Protein AF-A0A7X2TLR5-F1 (afdb_monomer_lite)

Organism: NCBI:txid2606633

Foldseek 3Di:
DDDDDDDDDDDDDDDDDDDDDDDDDDDDDDDDDDDDDDDDDDDDDDDDDDDDDDDDDDDDDDDDDDDDDDDDDDDDDDDDDDDDDDDDDDDDDDDDDDDDDDDDDDDDDDDDDDDDDDDDDDDDDDDDDDDDDDDDDDDDPDPVVQQADKDKDWDDDDQKIKIKIDTVQQDDPQKHKDKDWPDDPVVVVLLVVQVLVVCLVVQFFFDDKTKMQIFIDDVRDTDWTPAWIKMKMGHPVFAQVFWKWKWFQDPVSHTDTQVWTADNGRITMGIGNTGGMIMITTTDDQWAKEKEWEWAVVDVVTHTQDIEIDIGGQQDADAPSQDDDQKAWDWKWKADPPVDTDTDDPVCNRRDGHRHHMYIYTYIHGHQDQPFWWDKDKDAALWLAAAPVGDTDALLQPVLWPDDDQAAEDPDQLVPRPDPVRNSNHQHQAPVRHGLSHDCDDVNPDHGDQQFDDADPVRHTHGPHIYSDDVPQDWDKDWHWGFDWDWDQDPNDIDTDGDPHTDTDITTSMDMDHTDTDRDRPDDPRPDDDYD

Secondary structure (DSSP, 8-state):
----------------------------------------------------------------------------------------------------------------------------------------------STTTTT-EEEEEEEETTEEEEEEEETTSS-TT-EEEEEE---HHHHHHHHHHHHHHHHHTT--EEEEEEEEEEEEETTEEE--SS-EEEEEE-TT--TTS-EEEEEE-TTS-EEE---EE-TTS-EEEEESS-EEEEEEEE--SEEEEEEEEEETTSSSPEEEEEEEEEEETTB---STT--TTEEEEEEEEEETTTEEEEE-HHHHTT--BSS-EEEEEEEEE------S-EEEEEE-S--EEBTTS-EE-TT-GGG-SS--SSB--SS-GGGSS-TTTT-----B-TTSSBTTS---SS-SS-----EEEE-TTSPEEESSB-S-TT-SS-EEEEEEEEEEEEEEETTEEEEEEEEEEEEEEEEEEEEEEEE----------------

Sequence (532 aa):
MKSRNKKRLLALVLCMVVAISNSSFIFASETGQTEYPQEAEVQTQDEAVADDMDVAAYAADEGQAVADEQPAAVEQVAAEPETTAETQEAQPVAEAPAAEQPTTEAPAAQASAVQAPATAPTEETAPASENATAETPEEDATQAEAENQQLTWSQVVGNTTVNVTAEAGALPADAKLSVTEITSEDEVKEIEKAVEEKAIEEQFSIKNIFSYDIKFLVNGSEVQPTTPVQVSVDTPEITSSEDAAVLHVNDNNVAEDMKGAVDGEGKVVFDAPHFSKYVIVQKGTATVTVTVEHYDNSKNPAEKIYSSKYTLSVGGSVKDFVKTQNWELEKIEVGDETDGYKEISEEAASNIEAVKDITIRVYCKPETSQKKDGVTFYDYTVKAGTMKNGTVHSINDISNYSQNTNGKLTVGENKRNYDYDTVYHAECSASDGRNANGYIGKDMTNPITGLISSLDSNDQPVFNYADPGFFNDTDIAITGNWKKINKTWNNNKYEYSEGNTYSSETRYTRKVYKNYKLEFENHKIMSDYCSP

Radius of gyration: 41.65 Å; chains: 1; bounding box: 128×81×107 Å

Structure (mmCIF, N/CA/C/O backbone):
data_AF-A0A7X2TLR5-F1
#
_entry.id   AF-A0A7X2TLR5-F1
#
loop_
_atom_site.group_PDB
_atom_site.id
_atom_site.type_symbol
_atom_site.label_atom_id
_atom_site.label_alt_id
_atom_site.label_comp_id
_atom_site.label_asym_id
_atom_site.label_entity_id
_atom_site.label_seq_id
_atom_site.pdbx_PDB_ins_code
_atom_site.Cartn_x
_atom_site.Cartn_y
_atom_site.Cartn_z
_atom_site.occupancy
_atom_site.B_iso_or_equiv
_atom_site.auth_seq_id
_atom_site.auth_comp_id
_atom_site.auth_asym_id
_atom_site.auth_atom_id
_atom_site.pdbx_PDB_model_num
ATOM 1 N N . MET A 1 1 ? 11.950 20.431 27.321 1.00 41.03 1 MET A N 1
ATOM 2 C CA . MET A 1 1 ? 10.659 19.861 27.769 1.00 41.03 1 MET A CA 1
ATOM 3 C C . MET A 1 1 ? 9.688 20.981 28.133 1.00 41.03 1 MET A C 1
ATOM 5 O O . MET A 1 1 ? 10.008 21.791 28.994 1.00 41.03 1 MET A O 1
ATOM 9 N N . LYS A 1 2 ? 8.541 21.060 27.448 1.00 30.55 2 LYS A N 1
ATOM 10 C CA . LYS A 1 2 ? 7.365 21.890 27.781 1.00 30.55 2 LYS A CA 1
ATOM 11 C C . LYS A 1 2 ? 6.183 21.325 26.988 1.00 30.55 2 LYS A C 1
ATOM 13 O O . LYS A 1 2 ? 6.331 21.128 25.786 1.00 30.55 2 LYS A O 1
ATOM 18 N N . SER A 1 3 ? 5.058 21.035 27.636 1.00 38.25 3 SER A N 1
ATOM 19 C CA . SER A 1 3 ? 3.900 20.408 26.985 1.00 38.25 3 SER A CA 1
ATOM 20 C C . SER A 1 3 ? 3.129 21.382 26.087 1.00 38.25 3 SER A C 1
ATOM 22 O O . SER A 1 3 ? 3.070 22.587 26.349 1.00 38.25 3 SER A O 1
ATOM 24 N N . ARG A 1 4 ? 2.508 20.849 25.027 1.00 35.03 4 ARG A N 1
ATOM 25 C CA . ARG A 1 4 ? 1.550 21.556 24.161 1.00 35.03 4 ARG A CA 1
ATOM 26 C C . ARG A 1 4 ? 0.402 20.634 23.728 1.00 35.03 4 ARG A C 1
ATOM 28 O O . ARG A 1 4 ? 0.237 20.351 22.549 1.00 35.03 4 ARG A O 1
ATOM 35 N N . ASN A 1 5 ? -0.420 20.212 24.687 1.00 37.25 5 ASN A N 1
ATOM 36 C CA . ASN A 1 5 ? -1.713 19.572 24.419 1.00 37.25 5 ASN A CA 1
ATOM 37 C C . ASN A 1 5 ? -2.596 20.480 23.530 1.00 37.25 5 ASN A C 1
ATOM 39 O O . ASN A 1 5 ? -2.464 21.707 23.631 1.00 37.25 5 ASN A O 1
ATOM 43 N N . LYS A 1 6 ? -3.549 19.861 22.799 1.00 32.97 6 LYS A N 1
ATOM 44 C CA . LYS A 1 6 ? -4.682 20.383 21.973 1.00 32.97 6 LYS A CA 1
ATOM 45 C C . LYS A 1 6 ? -4.563 19.857 20.528 1.00 32.97 6 LYS A C 1
ATOM 47 O O . LYS A 1 6 ? -3.513 20.051 19.936 1.00 32.97 6 LYS A O 1
ATOM 52 N N . LYS A 1 7 ? -5.595 19.272 19.900 1.00 31.78 7 LYS A N 1
ATOM 53 C CA . LYS A 1 7 ? -7.021 19.079 20.277 1.00 31.78 7 LYS A CA 1
ATOM 54 C C . LYS A 1 7 ? -7.647 17.978 19.390 1.00 31.78 7 LYS A C 1
ATOM 56 O O . LYS A 1 7 ? -7.343 17.971 18.204 1.00 31.78 7 LYS A O 1
ATOM 61 N N . ARG A 1 8 ? -8.606 17.186 19.903 1.00 41.41 8 ARG A N 1
ATOM 62 C CA . ARG A 1 8 ? -9.632 16.534 19.052 1.00 41.41 8 ARG A CA 1
ATOM 63 C C . ARG A 1 8 ? -10.424 17.635 18.319 1.00 41.41 8 ARG A C 1
ATOM 65 O O . ARG A 1 8 ? -10.832 18.601 18.971 1.00 41.41 8 ARG A O 1
ATOM 72 N N . LEU A 1 9 ? -10.633 17.510 17.004 1.00 30.39 9 LEU A N 1
ATOM 73 C CA . LEU A 1 9 ? -11.558 18.359 16.236 1.00 30.39 9 LEU A CA 1
ATOM 74 C C . LEU A 1 9 ? -12.048 17.652 14.957 1.00 30.39 9 LEU A C 1
ATOM 76 O O . LEU A 1 9 ? -11.561 17.923 13.863 1.00 30.39 9 LEU A O 1
ATOM 80 N N . LEU A 1 10 ? -13.044 16.779 15.103 1.00 34.12 10 LEU A N 1
ATOM 81 C CA . LEU A 1 10 ? -13.853 16.281 13.991 1.00 34.12 10 LEU A CA 1
ATOM 82 C C . LEU A 1 10 ? -15.042 17.236 13.782 1.00 34.12 10 LEU A C 1
ATOM 84 O O . LEU A 1 10 ? -15.783 17.480 14.735 1.00 34.12 10 LEU A O 1
ATOM 88 N N . ALA A 1 11 ? -15.228 17.787 12.576 1.00 31.05 11 ALA A N 1
ATOM 89 C CA . ALA A 1 11 ? -16.443 18.526 12.210 1.00 31.05 11 ALA A CA 1
ATOM 90 C C . ALA A 1 11 ? -16.598 18.727 10.686 1.00 31.05 11 ALA A C 1
ATOM 92 O O . ALA A 1 11 ? -15.838 19.487 10.097 1.00 31.05 11 ALA A O 1
ATOM 93 N N . LEU A 1 12 ? -17.636 18.095 10.117 1.00 30.28 12 LEU A N 1
ATOM 94 C CA . LEU A 1 12 ? -18.692 18.674 9.256 1.00 30.28 12 LEU A CA 1
ATOM 95 C C . LEU A 1 12 ? -18.346 19.633 8.079 1.00 30.28 12 LEU A C 1
ATOM 97 O O . LEU A 1 12 ? -17.568 20.563 8.224 1.00 30.28 12 LEU A O 1
ATOM 101 N N . VAL A 1 13 ? -19.077 19.661 6.954 1.00 29.77 13 VAL A N 1
ATOM 102 C CA . VAL A 1 13 ? -19.903 18.667 6.229 1.00 29.77 13 VAL A CA 1
ATOM 103 C C . VAL A 1 13 ? -20.319 19.290 4.875 1.00 29.77 13 VAL A C 1
ATOM 105 O O . VAL A 1 13 ? -20.511 20.499 4.788 1.00 29.77 13 VAL A O 1
ATOM 108 N N . LEU A 1 14 ? -20.459 18.453 3.843 1.00 26.45 14 LEU A N 1
ATOM 109 C CA . LEU A 1 14 ? -21.343 18.564 2.662 1.00 26.45 14 LEU A CA 1
ATOM 110 C C . LEU A 1 14 ? -21.869 19.952 2.189 1.00 26.45 14 LEU A C 1
ATOM 112 O O . LEU A 1 14 ? -22.752 20.521 2.825 1.00 26.45 14 LEU A O 1
ATOM 116 N N . CYS A 1 15 ? -21.491 20.380 0.969 1.00 27.58 15 CYS A N 1
ATOM 117 C CA . CYS A 1 15 ? -22.351 21.054 -0.042 1.00 27.58 15 CYS A CA 1
ATOM 118 C C . CYS A 1 15 ? -21.544 21.403 -1.324 1.00 27.58 15 CYS A C 1
ATOM 120 O O . CYS A 1 15 ? -20.397 21.811 -1.194 1.00 27.58 15 CYS A O 1
ATOM 122 N N . MET A 1 16 ? -22.052 21.386 -2.570 1.00 25.12 16 MET A N 1
ATOM 123 C CA . MET A 1 16 ? -23.219 20.734 -3.209 1.00 25.12 16 MET A CA 1
ATOM 124 C C . MET A 1 16 ? -23.122 20.934 -4.759 1.00 25.12 16 MET A C 1
ATOM 126 O O . MET A 1 16 ? -22.338 21.761 -5.209 1.00 25.12 16 MET A O 1
ATOM 130 N N . VAL A 1 17 ? -23.983 20.273 -5.556 1.00 28.27 17 VAL A N 1
ATOM 131 C CA . VAL A 1 17 ? -24.333 20.580 -6.979 1.00 28.27 17 VAL A CA 1
ATOM 132 C C . VAL A 1 17 ? -23.395 20.088 -8.116 1.00 28.27 17 VAL A C 1
ATOM 134 O O . VAL A 1 17 ? -22.600 20.830 -8.675 1.00 28.27 17 VAL A O 1
ATOM 137 N N . VAL A 1 18 ? -23.629 18.836 -8.536 1.00 27.44 18 VAL A N 1
ATOM 138 C CA . VAL A 1 18 ? -24.151 18.424 -9.873 1.00 27.44 18 VAL A CA 1
ATOM 139 C C . VAL A 1 18 ? -23.516 18.961 -11.181 1.00 27.44 18 VAL A C 1
ATOM 141 O O . VAL A 1 18 ? -23.790 20.082 -11.601 1.00 27.44 18 VAL A O 1
ATOM 144 N N . ALA A 1 19 ? -22.907 18.034 -11.940 1.00 29.89 19 ALA A N 1
ATOM 145 C CA . ALA A 1 19 ? -23.163 17.729 -13.370 1.00 29.89 19 ALA A CA 1
ATOM 146 C C . ALA A 1 19 ? -22.586 16.312 -13.653 1.00 29.89 19 ALA A C 1
ATOM 148 O O . ALA A 1 19 ? -21.420 16.082 -13.362 1.00 29.89 19 ALA A O 1
ATOM 149 N N . ILE A 1 20 ? -23.335 15.253 -14.003 1.00 27.19 20 ILE A N 1
ATOM 150 C CA . ILE A 1 20 ? -24.097 14.996 -15.250 1.00 27.19 20 ILE A CA 1
ATOM 151 C C . ILE A 1 20 ? -23.158 15.129 -16.472 1.00 27.19 20 ILE A C 1
ATOM 153 O O . ILE A 1 20 ? -22.764 16.232 -16.830 1.00 27.19 20 ILE A O 1
ATOM 157 N N . SER A 1 21 ? -22.751 14.045 -17.149 1.00 27.34 21 SER A N 1
ATOM 158 C CA . SER A 1 21 ? -23.646 13.244 -18.008 1.00 27.34 21 SER A CA 1
ATOM 159 C C . SER A 1 21 ? -23.158 11.808 -18.295 1.00 27.34 21 SER A C 1
ATOM 161 O O . SER A 1 21 ? -21.996 11.607 -18.623 1.00 27.34 21 SER A O 1
ATOM 163 N N . ASN A 1 22 ? -24.097 10.855 -18.269 1.00 27.97 22 ASN A N 1
ATOM 164 C CA . ASN A 1 22 ? -24.388 9.817 -19.283 1.00 27.97 22 ASN A CA 1
ATOM 165 C C . ASN A 1 22 ? -23.202 9.252 -20.119 1.00 27.97 22 ASN A C 1
ATOM 167 O O . ASN A 1 22 ? -22.676 9.954 -20.975 1.00 27.97 22 ASN A O 1
ATOM 171 N N . SER A 1 23 ? -22.711 8.017 -19.924 1.00 26.61 23 SER A N 1
ATOM 172 C CA . SER A 1 23 ? -23.339 6.676 -20.089 1.00 26.61 23 SER A CA 1
ATOM 173 C C . SER A 1 23 ? -23.333 6.097 -21.517 1.00 26.61 23 SER A C 1
ATOM 175 O O . SER A 1 23 ? -23.983 6.659 -22.398 1.00 26.61 23 SER A O 1
ATOM 177 N N . SER A 1 24 ? -22.758 4.896 -21.694 1.00 28.19 24 SER A N 1
ATOM 178 C CA . SER A 1 24 ? -23.418 3.698 -22.281 1.00 28.19 24 SER A CA 1
ATOM 179 C C . SER A 1 24 ? -22.443 2.518 -22.420 1.00 28.19 24 SER A C 1
ATOM 181 O O . SER A 1 24 ? -21.413 2.648 -23.072 1.00 28.19 24 SER A O 1
ATOM 183 N N . PHE A 1 25 ? -22.809 1.348 -21.889 1.00 25.19 25 PHE A N 1
ATOM 184 C CA . PHE A 1 25 ? -22.285 0.059 -22.365 1.00 25.19 25 PHE A CA 1
ATOM 185 C C . PHE A 1 25 ? -23.003 -0.330 -23.667 1.00 25.19 25 PHE A C 1
ATOM 187 O O . PHE A 1 25 ? -24.220 -0.173 -23.749 1.00 25.19 25 PHE A O 1
ATOM 194 N N . ILE A 1 26 ? -22.293 -0.929 -24.629 1.00 26.55 26 ILE A N 1
ATOM 195 C CA . ILE A 1 26 ? -22.885 -1.783 -25.675 1.00 26.55 26 ILE A CA 1
ATOM 196 C C . ILE A 1 26 ? -22.011 -3.034 -25.828 1.00 26.55 26 ILE A C 1
ATOM 198 O O . ILE A 1 26 ? -20.787 -2.937 -25.860 1.00 26.55 26 ILE A O 1
ATOM 202 N N . PHE A 1 27 ? -22.653 -4.200 -25.918 1.00 26.86 27 PHE A N 1
ATOM 203 C CA . PHE A 1 27 ? -22.022 -5.515 -26.051 1.00 26.86 27 PHE A CA 1
ATOM 204 C C . PHE A 1 27 ? -22.720 -6.267 -27.198 1.00 26.86 27 PHE A C 1
ATOM 206 O O . PHE A 1 27 ? -23.879 -6.647 -27.047 1.00 26.86 27 PHE A O 1
ATOM 213 N N . ALA A 1 28 ? -22.057 -6.411 -28.351 1.00 23.78 28 ALA A N 1
ATOM 214 C CA . ALA A 1 28 ? -22.508 -7.157 -29.541 1.00 23.78 28 ALA A CA 1
ATOM 215 C C . ALA A 1 28 ? -21.426 -7.093 -30.649 1.00 23.78 28 ALA A C 1
ATOM 217 O O . ALA A 1 28 ? -20.700 -6.105 -30.697 1.00 23.78 28 ALA A O 1
ATOM 218 N N . SER A 1 29 ? -21.310 -7.992 -31.635 1.00 25.61 29 SER A N 1
ATOM 219 C CA . SER A 1 29 ? -21.515 -9.456 -31.703 1.00 25.61 29 SER A CA 1
ATOM 220 C C . SER A 1 29 ? -21.182 -9.936 -33.133 1.00 25.61 29 SER A C 1
ATOM 222 O O . SER A 1 29 ? -21.868 -9.523 -34.060 1.00 25.61 29 SER A O 1
ATOM 224 N N . GLU A 1 30 ? -20.214 -10.848 -33.271 1.00 24.56 30 GLU A N 1
ATOM 225 C CA . GLU A 1 30 ? -20.143 -11.932 -34.281 1.00 24.56 30 GLU A CA 1
ATOM 226 C C . GLU A 1 30 ? -20.119 -11.667 -35.821 1.00 24.56 30 GLU A C 1
ATOM 228 O O . GLU A 1 30 ? -20.767 -10.782 -36.369 1.00 24.56 30 GLU A O 1
ATOM 233 N N . THR A 1 31 ? -19.465 -12.602 -36.534 1.00 26.42 31 THR A N 1
ATOM 234 C CA . THR A 1 31 ? -19.476 -12.873 -37.998 1.00 26.42 31 THR A CA 1
ATOM 235 C C . THR A 1 31 ? -18.750 -11.902 -38.953 1.00 26.42 31 THR A C 1
ATOM 237 O O . THR A 1 31 ? -18.783 -10.687 -38.794 1.00 26.42 31 THR A O 1
ATOM 240 N N . GLY A 1 32 ? -18.085 -12.457 -39.986 1.00 26.03 32 GLY A N 1
ATOM 241 C CA . GLY A 1 32 ? -17.349 -11.673 -41.000 1.00 26.03 32 GLY A CA 1
ATOM 242 C C . GLY A 1 32 ? -16.327 -12.444 -41.861 1.00 26.03 32 GLY A C 1
ATOM 243 O O . GLY A 1 32 ? -15.227 -11.950 -42.079 1.00 26.03 32 GLY A O 1
ATOM 244 N N . GLN A 1 33 ? -16.642 -13.662 -42.317 1.00 22.67 33 GLN A N 1
ATOM 245 C CA . GLN A 1 33 ? -15.732 -14.514 -43.107 1.00 22.67 33 GLN A CA 1
ATOM 246 C C . GLN A 1 33 ? -15.792 -14.207 -44.618 1.00 22.67 33 GLN A C 1
ATOM 248 O O . GLN A 1 33 ? -16.872 -14.265 -45.199 1.00 22.67 33 GLN A O 1
ATOM 253 N N . THR A 1 34 ? -14.636 -14.018 -45.270 1.00 26.12 34 THR A N 1
ATOM 254 C CA . THR A 1 34 ? -14.455 -14.143 -46.737 1.00 26.12 34 THR A CA 1
ATOM 255 C C . THR A 1 34 ? -13.049 -14.644 -47.089 1.00 26.12 34 THR A C 1
ATOM 257 O O . THR A 1 34 ? -12.104 -14.432 -46.334 1.00 26.12 34 THR A O 1
ATOM 260 N N . GLU A 1 35 ? -12.921 -15.315 -48.234 1.00 22.02 35 GLU A N 1
ATOM 261 C CA . GLU A 1 35 ? -11.773 -16.142 -48.640 1.00 22.02 35 GLU A CA 1
ATOM 262 C C . GLU A 1 35 ? -10.968 -15.544 -49.815 1.00 22.02 35 GLU A C 1
ATOM 264 O O . GLU A 1 35 ? -11.596 -15.033 -50.734 1.00 22.02 35 GLU A O 1
ATOM 269 N N . TYR A 1 36 ? -9.628 -15.724 -49.799 1.00 22.80 36 TYR A N 1
ATOM 270 C CA . TYR A 1 36 ? -8.710 -16.098 -50.917 1.00 22.80 36 TYR A CA 1
ATOM 271 C C . TYR A 1 36 ? -8.784 -15.357 -52.300 1.00 22.80 36 TYR A C 1
ATOM 273 O O . TYR A 1 36 ? -9.634 -14.493 -52.487 1.00 22.80 36 TYR A O 1
ATOM 281 N N . PRO A 1 37 ? -7.900 -15.616 -53.308 1.00 36.03 37 PRO A N 1
ATOM 282 C CA . PRO A 1 37 ? -6.775 -16.573 -53.398 1.00 36.03 37 PRO A CA 1
ATOM 283 C C . PRO A 1 37 ? -5.417 -16.005 -53.923 1.00 36.03 37 PRO A C 1
ATOM 285 O O . PRO A 1 37 ? -5.355 -14.846 -54.305 1.00 36.03 37 PRO A O 1
ATOM 288 N N . GLN A 1 38 ? -4.378 -16.873 -53.951 1.00 24.89 38 GLN A N 1
ATOM 289 C CA . GLN A 1 38 ? -3.344 -17.127 -55.009 1.00 24.89 38 GLN A CA 1
ATOM 290 C C . GLN A 1 38 ? -2.651 -15.943 -55.761 1.00 24.89 38 GLN A C 1
ATOM 292 O O . GLN A 1 38 ? -3.234 -14.896 -55.986 1.00 24.89 38 GLN A O 1
ATOM 297 N N . GLU A 1 39 ? -1.416 -16.020 -56.286 1.00 25.17 39 GLU A N 1
ATOM 298 C CA . GLU A 1 39 ? -0.356 -17.054 -56.370 1.00 25.17 39 GLU A CA 1
ATOM 299 C C . GLU A 1 39 ? 0.980 -16.389 -56.790 1.00 25.17 39 GLU A C 1
ATOM 301 O O . GLU A 1 39 ? 0.928 -15.338 -57.427 1.00 25.17 39 GLU A O 1
ATOM 306 N N . ALA A 1 40 ? 2.138 -17.022 -56.520 1.00 25.08 40 ALA A N 1
ATOM 307 C CA . ALA A 1 40 ? 3.313 -17.097 -57.423 1.00 25.08 40 ALA A CA 1
ATOM 308 C C . ALA A 1 40 ? 4.551 -17.712 -56.724 1.00 25.08 40 ALA A C 1
ATOM 310 O O . ALA A 1 40 ? 5.152 -17.088 -55.851 1.00 25.08 40 ALA A O 1
ATOM 311 N N . GLU A 1 41 ? 4.993 -18.893 -57.166 1.00 23.56 41 GLU A N 1
ATOM 312 C CA . GLU A 1 41 ? 6.324 -19.443 -56.859 1.00 23.56 41 GLU A CA 1
ATOM 313 C C . GLU A 1 41 ? 7.329 -19.072 -57.963 1.00 23.56 41 GLU A C 1
ATOM 315 O O . GLU A 1 41 ? 6.987 -19.189 -59.139 1.00 23.56 41 GLU A O 1
ATOM 320 N N . VAL A 1 42 ? 8.585 -18.752 -57.617 1.00 25.11 42 VAL A N 1
ATOM 321 C CA . VAL A 1 42 ? 9.757 -18.914 -58.509 1.00 25.11 42 VAL A CA 1
ATOM 322 C C . VAL A 1 42 ? 11.003 -19.253 -57.669 1.00 25.11 42 VAL A C 1
ATOM 324 O O . VAL A 1 42 ? 11.389 -18.493 -56.785 1.00 25.11 42 VAL A O 1
ATOM 327 N N . GLN A 1 43 ? 11.644 -20.390 -57.963 1.00 22.23 43 GLN A N 1
ATOM 328 C CA . GLN A 1 43 ? 13.006 -20.761 -57.522 1.00 22.23 43 GLN A CA 1
ATOM 329 C C . GLN A 1 43 ? 14.042 -20.087 -58.469 1.00 22.23 43 GLN A C 1
ATOM 331 O O . GLN A 1 43 ? 13.667 -19.682 -59.563 1.00 22.23 43 GLN A O 1
ATOM 336 N N . THR A 1 44 ? 15.335 -19.897 -58.181 1.00 24.23 44 THR A N 1
ATOM 337 C CA . THR A 1 44 ? 16.372 -20.895 -57.832 1.00 24.23 44 THR A CA 1
ATOM 338 C C . THR A 1 44 ? 17.706 -20.215 -57.430 1.00 24.23 44 THR A C 1
ATOM 340 O O . THR A 1 44 ? 17.901 -19.041 -57.723 1.00 24.23 44 THR A O 1
ATOM 343 N N . GLN A 1 45 ? 18.618 -20.995 -56.825 1.00 22.45 45 GLN A N 1
ATOM 344 C CA . GLN A 1 45 ? 20.081 -21.150 -57.077 1.00 22.45 45 GLN A CA 1
ATOM 345 C C . GLN A 1 45 ? 20.830 -20.192 -58.061 1.00 22.45 45 GLN A C 1
ATOM 347 O O . GLN A 1 45 ? 20.246 -19.728 -59.037 1.00 22.45 45 GLN A O 1
ATOM 352 N N . ASP A 1 46 ? 22.152 -19.947 -57.947 1.00 23.95 46 ASP A N 1
ATOM 353 C CA . ASP A 1 46 ? 23.192 -20.634 -57.139 1.00 23.95 46 ASP A CA 1
ATOM 354 C C . ASP A 1 46 ? 24.470 -19.789 -56.855 1.00 23.95 46 ASP A C 1
ATOM 356 O O . ASP A 1 46 ? 24.525 -18.612 -57.201 1.00 23.95 46 ASP A O 1
ATOM 360 N N . GLU A 1 47 ? 25.465 -20.433 -56.214 1.00 25.30 47 GLU A N 1
ATOM 361 C CA . GLU A 1 47 ? 26.950 -20.312 -56.316 1.00 25.30 47 GLU A CA 1
ATOM 362 C C . GLU A 1 47 ? 27.632 -19.142 -57.091 1.00 25.30 47 GLU A C 1
ATOM 364 O O . GLU A 1 47 ? 27.175 -18.707 -58.142 1.00 25.30 47 GLU A O 1
ATOM 369 N N . ALA A 1 48 ? 28.860 -18.684 -56.770 1.00 24.11 48 ALA A N 1
ATOM 370 C CA . ALA A 1 48 ? 29.786 -18.864 -55.629 1.00 24.11 48 ALA A CA 1
ATOM 371 C C . ALA A 1 48 ? 31.060 -17.988 -55.864 1.00 24.11 48 ALA A C 1
ATOM 373 O O . ALA A 1 48 ? 31.071 -17.119 -56.735 1.00 24.11 48 ALA A O 1
ATOM 374 N N . VAL A 1 49 ? 32.160 -18.324 -55.165 1.00 25.64 49 VAL A N 1
ATOM 375 C CA . VAL A 1 49 ?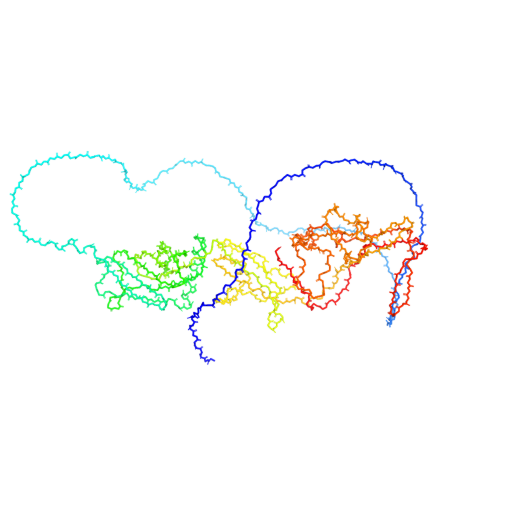 33.567 -17.898 -55.363 1.00 25.64 49 VAL A CA 1
ATOM 376 C C . VAL A 1 49 ? 33.953 -16.549 -54.734 1.00 25.64 49 VAL A C 1
ATOM 378 O O . VAL A 1 49 ? 33.275 -15.537 -54.875 1.00 25.64 49 VAL A O 1
ATOM 381 N N . ALA A 1 50 ? 35.080 -16.571 -54.018 1.00 25.09 50 ALA A N 1
ATOM 382 C CA . ALA A 1 50 ? 35.703 -15.438 -53.339 1.00 25.09 50 ALA A CA 1
ATOM 383 C C . ALA A 1 50 ? 36.947 -14.945 -54.096 1.00 25.09 50 ALA A C 1
ATOM 385 O O . ALA A 1 50 ? 37.487 -15.678 -54.922 1.00 25.09 50 ALA A O 1
ATOM 386 N N . ASP A 1 51 ? 37.450 -13.767 -53.724 1.00 25.80 51 ASP A N 1
ATOM 387 C CA . ASP A 1 51 ? 38.896 -13.579 -53.556 1.00 25.80 51 ASP A CA 1
ATOM 388 C C . ASP A 1 51 ? 39.190 -12.466 -52.526 1.00 25.80 51 ASP A C 1
ATOM 390 O O . ASP A 1 51 ? 38.279 -11.736 -52.119 1.00 25.80 51 ASP A O 1
ATOM 394 N N . ASP A 1 52 ? 40.442 -12.380 -52.079 1.00 25.80 52 ASP A N 1
ATOM 395 C CA . ASP A 1 52 ? 40.942 -11.428 -51.072 1.00 25.80 52 ASP A CA 1
ATOM 396 C C . ASP A 1 52 ? 40.902 -9.948 -51.519 1.00 25.80 52 ASP A C 1
ATOM 398 O O . ASP A 1 52 ? 40.974 -9.658 -52.713 1.00 25.80 52 ASP A O 1
ATOM 402 N N . MET A 1 53 ? 40.882 -9.011 -50.548 1.00 24.78 53 MET A N 1
ATOM 403 C CA . MET A 1 53 ? 41.811 -7.852 -50.480 1.00 24.78 53 MET A CA 1
ATOM 404 C C . MET A 1 53 ? 41.515 -6.850 -49.334 1.00 24.78 53 MET A C 1
ATOM 406 O O . MET A 1 53 ? 40.449 -6.244 -49.267 1.00 24.78 53 MET A O 1
ATOM 410 N N . ASP A 1 54 ? 42.547 -6.621 -48.512 1.00 25.45 54 ASP A N 1
ATOM 411 C CA . ASP A 1 54 ? 42.907 -5.421 -47.729 1.00 25.45 54 ASP A CA 1
ATOM 412 C C . ASP A 1 54 ? 41.840 -4.614 -46.949 1.00 25.45 54 ASP A C 1
ATOM 414 O O . ASP A 1 54 ? 41.127 -3.751 -47.466 1.00 25.45 54 ASP A O 1
ATOM 418 N N . VAL A 1 55 ? 41.893 -4.748 -45.616 1.00 25.69 55 VAL A N 1
ATOM 419 C CA . VAL A 1 55 ? 41.211 -3.862 -44.655 1.00 25.69 55 VAL A CA 1
ATOM 420 C C . VAL A 1 55 ? 42.003 -2.563 -44.449 1.00 25.69 55 VAL A C 1
ATOM 422 O O . VAL A 1 55 ? 42.950 -2.510 -43.665 1.00 25.69 55 VAL A O 1
ATOM 425 N N . ALA A 1 56 ? 41.569 -1.477 -45.089 1.00 25.02 56 ALA A N 1
ATOM 426 C CA . ALA A 1 56 ? 42.062 -0.124 -44.819 1.00 25.02 56 ALA A CA 1
ATOM 427 C C . ALA A 1 56 ? 41.194 0.585 -43.758 1.00 25.02 56 ALA A C 1
ATOM 429 O O . ALA A 1 56 ? 40.227 1.276 -44.082 1.00 25.02 56 ALA A O 1
ATOM 430 N N . ALA A 1 57 ? 41.533 0.419 -42.476 1.00 26.69 57 ALA A N 1
ATOM 431 C CA . ALA A 1 57 ? 40.859 1.122 -41.384 1.00 26.69 57 ALA A CA 1
ATOM 432 C C . ALA A 1 57 ? 41.231 2.618 -41.363 1.00 26.69 57 ALA A C 1
ATOM 434 O O . ALA A 1 57 ? 42.412 2.965 -41.337 1.00 26.69 57 ALA A O 1
ATOM 435 N N . TYR A 1 58 ? 40.231 3.504 -41.319 1.00 28.72 58 TYR A N 1
ATOM 436 C CA . TYR A 1 58 ? 40.442 4.943 -41.138 1.00 28.72 58 TYR A CA 1
ATOM 437 C C . TYR A 1 58 ? 40.116 5.341 -39.695 1.00 28.72 58 TYR A C 1
ATOM 439 O O . TYR A 1 58 ? 38.955 5.329 -39.288 1.00 28.72 58 TYR A O 1
ATOM 447 N N . ALA A 1 59 ? 41.145 5.677 -38.918 1.00 27.77 59 ALA A N 1
ATOM 448 C CA . ALA A 1 59 ? 40.978 6.210 -37.570 1.00 27.77 59 ALA A CA 1
ATOM 449 C C . ALA A 1 59 ? 40.456 7.657 -37.608 1.00 27.77 59 ALA A C 1
ATOM 451 O O . ALA A 1 59 ? 40.760 8.413 -38.535 1.00 27.77 59 ALA A O 1
ATOM 452 N N . ALA A 1 60 ? 39.697 8.048 -36.584 1.00 29.08 60 ALA A N 1
ATOM 453 C CA . ALA A 1 60 ? 39.388 9.449 -36.325 1.00 29.08 60 ALA A CA 1
ATOM 454 C C . ALA A 1 60 ? 40.553 10.097 -35.559 1.00 29.08 60 ALA A C 1
ATOM 456 O O . ALA A 1 60 ? 41.033 9.543 -34.572 1.00 29.08 60 ALA A O 1
ATOM 457 N N . ASP A 1 61 ? 40.999 11.255 -36.036 1.00 25.69 61 ASP A N 1
ATOM 458 C CA . ASP A 1 61 ? 42.062 12.063 -35.437 1.00 25.69 61 ASP A CA 1
ATOM 459 C C . ASP A 1 61 ? 41.469 13.086 -34.459 1.00 25.69 61 ASP A C 1
ATOM 461 O O . ASP A 1 61 ? 40.794 14.016 -34.893 1.00 25.69 61 ASP A O 1
ATOM 465 N N . GLU A 1 62 ? 41.755 12.923 -33.165 1.00 30.52 62 GLU A N 1
ATOM 466 C CA . GLU A 1 62 ? 41.897 14.041 -32.225 1.00 30.52 62 GLU A CA 1
ATOM 467 C C . GLU A 1 62 ? 43.083 13.764 -31.288 1.00 30.52 62 GLU A C 1
ATOM 469 O O . GLU A 1 62 ? 42.999 12.969 -30.351 1.00 30.52 62 GLU A O 1
ATOM 474 N N . GLY A 1 63 ? 44.221 14.406 -31.558 1.00 26.69 63 GLY A N 1
ATOM 475 C CA . GLY A 1 63 ? 45.417 14.314 -30.722 1.00 26.69 63 GLY A CA 1
ATOM 476 C C . GLY A 1 63 ? 45.580 15.490 -29.755 1.00 26.69 63 GLY A C 1
ATOM 477 O O . GLY A 1 63 ? 45.651 16.643 -30.177 1.00 26.69 63 GLY A O 1
ATOM 478 N N . GLN A 1 64 ? 45.790 15.201 -28.466 1.00 26.58 64 GLN A N 1
ATOM 479 C CA . GLN A 1 64 ? 46.456 16.131 -27.550 1.00 26.58 64 GLN A CA 1
ATOM 480 C C . GLN A 1 64 ? 47.390 15.358 -26.605 1.00 26.58 64 GLN A C 1
ATOM 482 O O . GLN A 1 64 ? 46.984 14.390 -25.969 1.00 26.58 64 GLN A O 1
ATOM 487 N N . ALA A 1 65 ? 48.670 15.743 -26.568 1.00 28.27 65 ALA A N 1
ATOM 488 C CA . ALA A 1 65 ? 49.757 14.889 -26.080 1.00 28.27 65 ALA A CA 1
ATOM 489 C C . ALA A 1 65 ? 50.372 15.350 -24.749 1.00 28.27 65 ALA A C 1
ATOM 491 O O . ALA A 1 65 ? 50.550 16.551 -24.535 1.00 28.27 65 ALA A O 1
ATOM 492 N N . VAL A 1 66 ? 50.817 14.390 -23.925 1.00 28.88 66 VAL A N 1
ATOM 493 C CA . VAL A 1 66 ? 51.834 14.593 -22.876 1.00 28.88 66 VAL A CA 1
ATOM 494 C C . VAL A 1 66 ? 52.745 13.358 -22.764 1.00 28.88 66 VAL A C 1
ATOM 496 O O . VAL A 1 66 ? 52.261 12.284 -22.438 1.00 28.88 66 VAL A O 1
ATOM 499 N N . ALA A 1 67 ? 54.046 13.586 -22.986 1.00 26.67 67 ALA A N 1
ATOM 500 C CA . ALA A 1 67 ? 55.242 12.843 -22.543 1.00 26.67 67 ALA A CA 1
ATOM 501 C C . ALA A 1 67 ? 55.360 11.307 -22.719 1.00 26.67 67 ALA A C 1
ATOM 503 O O . ALA A 1 67 ? 54.580 10.511 -22.207 1.00 26.67 67 ALA A O 1
ATOM 504 N N . ASP A 1 68 ? 56.471 10.920 -23.346 1.00 24.98 68 ASP A N 1
ATOM 505 C CA . ASP A 1 68 ? 56.989 9.561 -23.508 1.00 24.98 68 ASP A CA 1
ATOM 506 C C . ASP A 1 68 ? 57.505 8.921 -22.200 1.00 24.98 68 ASP A C 1
ATOM 508 O O . ASP A 1 68 ? 58.143 9.593 -21.393 1.00 24.98 68 ASP A O 1
ATOM 512 N N . GLU A 1 69 ? 57.416 7.589 -22.101 1.00 26.59 69 GLU A N 1
ATOM 513 C CA . GLU A 1 69 ? 58.579 6.748 -21.759 1.00 26.59 69 GLU A CA 1
ATOM 514 C C . GLU A 1 69 ? 58.599 5.488 -22.651 1.00 26.59 69 GLU A C 1
ATOM 516 O O . GLU A 1 69 ? 57.567 5.025 -23.139 1.00 26.59 69 GLU A O 1
ATOM 521 N N . GLN A 1 70 ? 59.797 4.962 -22.922 1.00 27.08 70 GLN A N 1
ATOM 522 C CA . GLN A 1 70 ? 60.056 3.937 -23.943 1.00 27.08 70 GLN A CA 1
ATOM 523 C C . GLN A 1 70 ? 60.172 2.526 -23.323 1.00 27.08 70 GLN A C 1
ATOM 525 O O . GLN A 1 70 ? 60.853 2.374 -22.308 1.00 27.08 70 GLN A O 1
ATOM 530 N N . PRO A 1 71 ? 59.597 1.469 -23.931 1.00 29.84 71 PRO A N 1
ATOM 531 C CA . PRO A 1 71 ? 59.627 0.121 -23.362 1.00 29.84 71 PRO A CA 1
ATOM 532 C C . PRO A 1 71 ? 60.990 -0.582 -23.489 1.00 29.84 71 PRO A C 1
ATOM 534 O O . PRO A 1 71 ? 61.730 -0.391 -24.456 1.00 29.84 71 PRO A O 1
ATOM 537 N N . ALA A 1 72 ? 61.258 -1.491 -22.548 1.00 25.28 72 ALA A N 1
ATOM 538 C CA . ALA A 1 72 ? 62.216 -2.591 -22.683 1.00 25.28 72 ALA A CA 1
ATOM 539 C C . ALA A 1 72 ? 61.446 -3.918 -22.837 1.00 25.28 72 ALA A C 1
ATOM 541 O O . ALA A 1 72 ? 60.306 -4.024 -22.385 1.00 25.28 72 ALA A O 1
ATOM 542 N N . ALA A 1 73 ? 62.030 -4.911 -23.513 1.00 24.38 73 ALA A N 1
ATOM 543 C CA . ALA A 1 73 ? 61.268 -6.009 -24.112 1.00 24.38 73 ALA A CA 1
ATOM 544 C C . ALA A 1 73 ? 61.669 -7.417 -23.636 1.00 24.38 73 ALA A C 1
ATOM 546 O O . ALA A 1 73 ? 62.835 -7.664 -23.355 1.00 24.38 73 ALA A O 1
ATOM 547 N N . VAL A 1 74 ? 60.668 -8.309 -23.677 1.00 28.91 74 VAL A N 1
ATOM 548 C CA . VAL A 1 74 ? 60.694 -9.787 -23.774 1.00 28.91 74 VAL A CA 1
ATOM 549 C C . VAL A 1 74 ? 61.630 -10.612 -22.878 1.00 28.91 74 VAL A C 1
ATOM 551 O O . VAL A 1 74 ? 62.846 -10.552 -22.989 1.00 28.91 74 VAL A O 1
ATOM 554 N N . GLU A 1 75 ? 61.039 -11.609 -22.212 1.00 25.12 75 GLU A N 1
ATOM 555 C CA . GLU A 1 75 ? 61.538 -12.986 -22.335 1.00 25.12 75 GLU A CA 1
ATOM 556 C C . GLU A 1 75 ? 60.368 -13.991 -22.275 1.00 25.12 75 GLU A C 1
ATOM 558 O O . GLU A 1 75 ? 59.361 -13.743 -21.611 1.00 25.12 75 GLU A O 1
ATOM 563 N N . GLN A 1 76 ? 60.472 -15.102 -23.012 1.00 28.66 76 GLN A N 1
ATOM 564 C CA . GLN A 1 76 ? 59.538 -16.235 -22.972 1.00 28.66 76 GLN A CA 1
ATOM 565 C C . GLN A 1 76 ? 60.279 -17.468 -22.454 1.00 28.66 76 GLN A C 1
ATOM 567 O O . GLN A 1 76 ? 61.316 -17.817 -23.012 1.00 28.66 76 GLN A O 1
ATOM 572 N N . VAL A 1 77 ? 59.700 -18.200 -21.499 1.00 27.39 77 VAL A N 1
ATOM 573 C CA . VAL A 1 77 ? 60.046 -19.610 -21.247 1.00 27.39 77 VAL A CA 1
ATOM 574 C C . VAL A 1 77 ? 58.768 -20.374 -20.902 1.00 27.39 77 VAL A C 1
ATOM 576 O O . VAL A 1 77 ? 57.943 -19.884 -20.136 1.00 27.39 77 VAL A O 1
ATOM 579 N N . ALA A 1 78 ? 58.611 -21.574 -21.462 1.00 25.95 78 ALA A N 1
ATOM 580 C CA . ALA A 1 78 ? 57.536 -22.508 -21.138 1.00 25.95 78 ALA A CA 1
ATOM 581 C C . ALA A 1 78 ? 58.106 -23.771 -20.475 1.00 25.95 78 ALA A C 1
ATOM 583 O O . ALA A 1 78 ? 59.192 -24.221 -20.843 1.00 25.95 78 ALA A O 1
ATOM 584 N N . ALA A 1 79 ? 57.359 -24.358 -19.538 1.00 26.78 79 ALA A N 1
ATOM 585 C CA . ALA A 1 79 ? 57.595 -25.698 -19.000 1.00 26.78 79 ALA A CA 1
ATOM 586 C C . ALA A 1 79 ? 56.280 -26.298 -18.464 1.00 26.78 79 ALA A C 1
ATOM 588 O O . ALA A 1 79 ? 55.417 -25.567 -17.979 1.00 26.78 79 ALA A O 1
ATOM 589 N N . GLU A 1 80 ? 56.148 -27.620 -18.567 1.00 28.61 80 GLU A N 1
ATOM 590 C CA . GLU A 1 80 ? 55.013 -28.424 -18.079 1.00 28.61 80 GLU A CA 1
ATOM 591 C C . GLU A 1 80 ? 55.348 -29.110 -16.717 1.00 28.61 80 GLU A C 1
ATOM 593 O O . GLU A 1 80 ? 56.432 -28.855 -16.182 1.00 28.61 80 GLU A O 1
ATOM 598 N N . PRO A 1 81 ? 54.436 -29.879 -16.075 1.00 51.34 81 PRO A N 1
ATOM 599 C CA . PRO A 1 81 ? 54.446 -30.079 -14.616 1.00 51.34 81 PRO A CA 1
ATOM 600 C C . PRO A 1 81 ? 55.149 -31.359 -14.116 1.00 51.34 81 PRO A C 1
ATOM 602 O O . PRO A 1 81 ? 55.418 -32.278 -14.883 1.00 51.34 81 PRO A O 1
ATOM 605 N N . GLU A 1 82 ? 55.305 -31.472 -12.787 1.00 27.81 82 GLU A N 1
ATOM 606 C CA . GLU A 1 82 ? 55.522 -32.747 -12.071 1.00 27.81 82 GLU A CA 1
ATOM 607 C C . GLU A 1 82 ? 54.644 -32.880 -10.801 1.00 27.81 82 GLU A C 1
ATOM 609 O O . GLU A 1 82 ? 54.026 -31.915 -10.345 1.00 27.81 82 GLU A O 1
ATOM 614 N N . THR A 1 83 ? 54.544 -34.101 -10.246 1.00 27.91 83 THR A N 1
ATOM 615 C CA . THR A 1 83 ? 53.551 -34.504 -9.223 1.00 27.91 83 THR A CA 1
ATOM 616 C C . THR A 1 83 ? 54.116 -35.494 -8.187 1.00 27.91 83 THR A C 1
ATOM 618 O O . THR A 1 83 ? 54.651 -36.530 -8.570 1.00 27.91 83 THR A O 1
ATOM 621 N N . THR A 1 84 ? 53.938 -35.249 -6.877 1.00 27.84 84 THR A N 1
ATOM 622 C CA . THR A 1 84 ? 54.143 -36.185 -5.725 1.00 27.84 84 THR A CA 1
ATOM 623 C C . THR A 1 84 ? 53.410 -35.550 -4.504 1.00 27.84 84 THR A C 1
ATOM 625 O O . THR A 1 84 ? 53.569 -34.349 -4.319 1.00 27.84 84 THR A O 1
ATOM 628 N N . ALA A 1 85 ? 52.408 -36.127 -3.806 1.00 30.27 85 ALA A N 1
ATOM 629 C CA . ALA A 1 85 ? 52.392 -37.240 -2.818 1.00 30.27 85 ALA A CA 1
ATOM 630 C C . ALA A 1 85 ? 53.258 -36.946 -1.549 1.00 30.27 85 ALA A C 1
ATOM 632 O O . ALA A 1 85 ? 54.295 -36.314 -1.696 1.00 30.27 85 ALA A O 1
ATOM 633 N N . GLU A 1 86 ? 52.965 -37.270 -0.274 1.00 32.09 86 GLU A N 1
ATOM 634 C CA . GLU A 1 86 ? 51.998 -38.092 0.519 1.00 32.09 86 GLU A CA 1
ATOM 635 C C . GLU A 1 86 ? 51.917 -37.475 1.971 1.00 32.09 86 GLU A C 1
ATOM 637 O O . GLU A 1 86 ? 52.799 -36.683 2.293 1.00 32.09 86 GLU A O 1
ATOM 642 N N . THR A 1 87 ? 51.018 -37.743 2.952 1.00 26.88 87 THR A N 1
ATOM 643 C CA . THR A 1 87 ? 49.730 -38.485 3.081 1.00 26.88 87 THR A CA 1
ATOM 644 C C . THR A 1 87 ? 48.956 -38.089 4.385 1.00 26.88 87 THR A C 1
ATOM 646 O O . THR A 1 87 ? 49.476 -37.361 5.222 1.00 26.88 87 THR A O 1
ATOM 649 N N . GLN A 1 88 ? 47.702 -38.561 4.498 1.00 31.84 88 GLN A N 1
ATOM 650 C CA . GLN A 1 88 ? 46.674 -38.599 5.586 1.00 31.84 88 GLN A CA 1
ATOM 651 C C . GLN A 1 88 ? 46.995 -38.323 7.085 1.00 31.84 88 GLN A C 1
ATOM 653 O O . GLN A 1 88 ? 47.954 -38.860 7.623 1.00 31.84 88 GLN A O 1
ATOM 658 N N . GLU A 1 89 ? 46.036 -37.670 7.779 1.00 28.56 89 GLU A N 1
ATOM 659 C CA . GLU A 1 89 ? 45.287 -38.069 9.019 1.00 28.56 89 GLU A CA 1
ATOM 660 C C . GLU A 1 89 ? 44.260 -36.938 9.365 1.00 28.56 89 GLU A C 1
ATOM 662 O O . GLU A 1 89 ? 44.478 -35.803 8.950 1.00 28.56 89 GLU A O 1
ATOM 667 N N . ALA A 1 90 ? 43.142 -37.077 10.104 1.00 28.55 90 ALA A N 1
ATOM 668 C CA . ALA A 1 90 ? 42.163 -38.164 10.285 1.00 28.55 90 ALA A CA 1
ATOM 669 C C . ALA A 1 90 ? 40.781 -37.583 10.749 1.00 28.55 90 ALA A C 1
ATOM 671 O O . ALA A 1 90 ? 40.693 -36.440 11.186 1.00 28.55 90 ALA A O 1
ATOM 672 N N . GLN A 1 91 ? 39.708 -38.376 10.613 1.00 31.81 91 GLN A N 1
ATOM 673 C CA . GLN A 1 91 ? 38.260 -38.080 10.815 1.00 31.81 91 GLN A CA 1
ATOM 674 C C . GLN A 1 91 ? 37.816 -37.775 12.287 1.00 31.81 91 GLN A C 1
ATOM 676 O O . GLN A 1 91 ? 38.655 -37.951 13.170 1.00 31.81 91 GLN A O 1
ATOM 681 N N . PRO A 1 92 ? 36.544 -37.367 12.610 1.00 44.81 92 PRO A N 1
ATOM 682 C CA . PRO A 1 92 ? 35.268 -37.757 11.966 1.00 44.81 92 PRO A CA 1
ATOM 683 C C . PRO A 1 92 ? 34.188 -36.673 11.711 1.00 44.81 92 PRO A C 1
ATOM 685 O O . PRO A 1 92 ? 34.305 -35.511 12.087 1.00 44.81 92 PRO A O 1
ATOM 688 N N . VAL A 1 93 ? 33.105 -37.122 11.062 1.00 34.19 93 VAL A N 1
ATOM 689 C CA . VAL A 1 93 ? 31.856 -36.407 10.721 1.00 34.19 93 VAL A CA 1
ATOM 690 C C . VAL A 1 93 ? 30.683 -37.056 11.484 1.00 34.19 93 VAL A C 1
ATOM 692 O O . VAL A 1 93 ? 30.784 -38.224 11.854 1.00 34.19 93 VAL A O 1
ATOM 695 N N . ALA A 1 94 ? 29.583 -36.326 11.709 1.00 32.38 94 ALA A N 1
ATOM 696 C CA . ALA A 1 94 ? 28.328 -36.852 12.265 1.00 32.38 94 ALA A CA 1
ATOM 697 C C . ALA A 1 94 ? 27.202 -36.877 11.208 1.00 32.38 94 ALA A C 1
ATOM 699 O O . ALA A 1 94 ? 27.226 -36.104 10.251 1.00 32.38 94 ALA A O 1
ATOM 700 N N . GLU A 1 95 ? 26.247 -37.794 11.366 1.00 31.53 95 GLU A N 1
ATOM 701 C CA . GLU A 1 95 ? 25.350 -38.261 10.296 1.00 31.53 95 GLU A CA 1
ATOM 702 C C . GLU A 1 95 ? 23.980 -37.556 10.242 1.00 31.53 95 GLU A C 1
ATOM 704 O O . GLU A 1 95 ? 23.541 -36.920 11.200 1.00 31.53 95 GLU A O 1
ATOM 709 N N . ALA A 1 96 ? 23.273 -37.739 9.120 1.00 37.25 96 ALA A N 1
ATOM 710 C CA . ALA A 1 96 ? 21.862 -37.393 8.945 1.00 37.25 96 ALA A CA 1
ATOM 711 C C . ALA A 1 96 ? 21.005 -38.671 8.785 1.00 37.25 96 ALA A C 1
ATOM 713 O O . ALA A 1 96 ? 21.478 -39.631 8.171 1.00 37.25 96 ALA A O 1
ATOM 714 N N . PRO A 1 97 ? 19.752 -38.706 9.280 1.00 41.09 97 PRO A N 1
ATOM 715 C CA . PRO A 1 97 ? 18.849 -39.842 9.101 1.00 41.09 97 PRO A CA 1
ATOM 716 C C . PRO A 1 97 ? 17.936 -39.700 7.868 1.00 41.09 97 PRO A C 1
ATOM 718 O O . PRO A 1 97 ? 17.518 -38.600 7.506 1.00 41.09 97 PRO A O 1
ATOM 721 N N . ALA A 1 98 ? 17.564 -40.837 7.275 1.00 31.30 98 ALA A N 1
ATOM 722 C CA . ALA A 1 98 ? 16.500 -40.961 6.273 1.00 31.30 98 ALA A CA 1
ATOM 723 C C . ALA A 1 98 ? 15.275 -41.701 6.858 1.00 31.30 98 ALA A C 1
ATOM 725 O O . ALA A 1 98 ? 15.327 -42.210 7.977 1.00 31.30 98 ALA A O 1
ATOM 726 N N . ALA A 1 99 ? 14.159 -41.725 6.123 1.00 37.78 99 ALA A N 1
ATOM 727 C CA . ALA A 1 99 ? 12.856 -42.178 6.621 1.00 37.78 99 ALA A CA 1
ATOM 728 C C . ALA A 1 99 ? 12.561 -43.678 6.407 1.00 37.78 99 ALA A C 1
ATOM 730 O O . ALA A 1 99 ? 12.980 -44.254 5.407 1.00 37.78 99 ALA A O 1
ATOM 731 N N . GLU A 1 100 ? 11.712 -44.249 7.272 1.00 29.44 100 GLU A N 1
ATOM 732 C CA . GLU A 1 100 ? 10.939 -45.479 7.025 1.00 29.44 100 GLU A CA 1
ATOM 733 C C . GLU A 1 100 ? 9.498 -45.353 7.578 1.00 29.44 100 GLU A C 1
ATOM 735 O O . GLU A 1 100 ? 9.218 -44.522 8.444 1.00 29.44 100 GLU A O 1
ATOM 740 N N . GLN A 1 101 ? 8.575 -46.176 7.061 1.00 35.53 101 GLN A N 1
ATOM 741 C CA . GLN A 1 101 ? 7.210 -46.363 7.591 1.00 35.53 101 GLN A CA 1
ATOM 742 C C . GLN A 1 101 ? 7.187 -47.392 8.740 1.00 35.53 101 GLN A C 1
ATOM 744 O O . GLN A 1 101 ? 8.177 -48.086 8.968 1.00 35.53 101 GLN A O 1
ATOM 749 N N . PRO A 1 102 ? 6.039 -47.577 9.422 1.00 43.88 102 PRO A N 1
ATOM 750 C CA . PRO A 1 102 ? 5.372 -48.882 9.256 1.00 43.88 102 PRO A CA 1
ATOM 751 C C . PRO A 1 102 ? 3.826 -48.843 9.274 1.00 43.88 102 PRO A C 1
ATOM 753 O O . PRO A 1 102 ? 3.198 -47.803 9.468 1.00 43.88 102 PRO A O 1
ATOM 756 N N . THR A 1 103 ? 3.211 -50.014 9.076 1.00 30.86 103 THR A N 1
ATOM 757 C CA . THR A 1 103 ? 1.757 -50.263 9.066 1.00 30.86 103 THR A CA 1
ATOM 758 C C . THR A 1 103 ? 1.245 -50.997 10.317 1.00 30.86 103 THR A C 1
ATOM 760 O O . THR A 1 103 ? 1.929 -51.842 10.881 1.00 30.86 103 THR A O 1
ATOM 763 N N . THR A 1 104 ? -0.006 -50.694 10.679 1.00 32.81 104 THR A N 1
ATOM 764 C CA . THR A 1 104 ? -1.042 -51.508 11.359 1.00 32.81 104 THR A CA 1
ATOM 765 C C . THR A 1 104 ? -0.664 -52.798 12.118 1.00 32.81 104 THR A C 1
ATOM 767 O O . THR A 1 104 ? -0.465 -53.829 11.485 1.00 32.81 104 THR A O 1
ATOM 770 N N . GLU A 1 105 ? -0.851 -52.806 13.451 1.00 27.78 105 GLU A N 1
ATOM 771 C CA . GLU A 1 105 ? -1.744 -53.772 14.140 1.00 27.78 105 GLU A CA 1
ATOM 772 C C . GLU A 1 105 ? -2.164 -53.285 15.554 1.00 27.78 105 GLU A C 1
ATOM 774 O O . GLU A 1 105 ? -1.717 -52.239 16.023 1.00 27.78 105 GLU A O 1
ATOM 779 N N . ALA A 1 106 ? -3.066 -54.019 16.217 1.00 29.55 106 ALA A N 1
ATOM 780 C CA . ALA A 1 106 ? -3.614 -53.794 17.570 1.00 29.55 106 ALA A CA 1
ATOM 781 C C . ALA A 1 106 ? -3.685 -55.166 18.309 1.00 29.55 106 ALA A C 1
ATOM 783 O O . ALA A 1 106 ? -3.292 -56.153 17.685 1.00 29.55 106 ALA A O 1
ATOM 784 N N . PRO A 1 107 ? -4.218 -55.341 19.550 1.00 48.16 107 PRO A N 1
ATOM 785 C CA . PRO A 1 107 ? -4.784 -54.381 20.519 1.00 48.16 107 PRO A CA 1
ATOM 786 C C . PRO A 1 107 ? -4.330 -54.589 21.998 1.00 48.16 107 PRO A C 1
ATOM 788 O O . PRO A 1 107 ? -3.715 -55.597 22.330 1.00 48.16 107 PRO A O 1
ATOM 791 N N . ALA A 1 108 ? -4.761 -53.717 22.928 1.00 27.64 108 ALA A N 1
ATOM 792 C CA . ALA A 1 108 ? -5.079 -54.082 24.329 1.00 27.64 108 ALA A CA 1
ATOM 793 C C . ALA A 1 108 ? -5.901 -52.981 25.042 1.00 27.64 108 ALA A C 1
ATOM 795 O O . ALA A 1 108 ? -5.781 -51.804 24.718 1.00 27.64 108 ALA A O 1
ATOM 796 N N . ALA A 1 109 ? -6.751 -53.359 26.004 1.00 28.02 109 ALA A N 1
ATOM 797 C CA . ALA A 1 109 ? -7.762 -52.487 26.616 1.00 28.02 109 ALA A CA 1
ATOM 798 C C . ALA A 1 109 ? -7.354 -51.850 27.960 1.00 28.02 109 ALA A C 1
ATOM 800 O O . ALA A 1 109 ? -6.740 -52.522 28.781 1.00 28.02 109 ALA A O 1
ATOM 801 N N . GLN A 1 110 ? -7.843 -50.627 28.223 1.00 28.73 110 GLN A N 1
ATOM 802 C CA . GLN A 1 110 ? -8.597 -50.214 29.431 1.00 28.73 110 GLN A CA 1
ATOM 803 C C . GLN A 1 110 ? -9.024 -48.728 29.264 1.00 28.73 110 GLN A C 1
ATOM 805 O O . GLN A 1 110 ? -8.161 -47.915 28.972 1.00 28.73 110 GLN A O 1
ATOM 810 N N . ALA A 1 111 ? -10.261 -48.217 29.364 1.00 28.59 111 ALA A N 1
ATOM 811 C CA . ALA A 1 111 ? -11.603 -48.642 29.813 1.00 28.59 111 ALA A CA 1
ATOM 812 C C . ALA A 1 111 ? -12.141 -47.760 30.966 1.00 28.59 111 ALA A C 1
ATOM 814 O O . ALA A 1 111 ? -12.151 -48.196 32.115 1.00 28.59 111 ALA A O 1
ATOM 815 N N . SER A 1 112 ? -12.606 -46.540 30.650 1.00 31.28 112 SER A N 1
ATOM 816 C CA . SER A 1 112 ? -13.666 -45.756 31.340 1.00 31.28 112 SER A CA 1
ATOM 817 C C . SER A 1 112 ? -13.817 -44.376 30.670 1.00 31.28 112 SER A C 1
ATOM 819 O O . SER A 1 112 ? -12.832 -43.871 30.149 1.00 31.28 112 SER A O 1
ATOM 821 N N . ALA A 1 113 ? -14.939 -43.651 30.703 1.00 31.19 113 ALA A N 1
ATOM 822 C CA . ALA A 1 113 ? -16.364 -44.010 30.718 1.00 31.19 113 ALA A CA 1
ATOM 823 C C . ALA A 1 113 ? -17.157 -42.690 30.555 1.00 31.19 113 ALA A C 1
ATOM 825 O O . ALA A 1 113 ? -17.268 -41.929 31.511 1.00 31.19 113 ALA A O 1
ATOM 826 N N . VAL A 1 114 ? -17.693 -42.399 29.364 1.00 27.70 114 VAL A N 1
ATOM 827 C CA . VAL A 1 114 ? -18.583 -41.241 29.130 1.00 27.70 114 VAL A CA 1
ATOM 828 C C . VAL A 1 114 ? -19.952 -41.763 28.712 1.00 27.70 114 VAL A C 1
ATOM 830 O O . VAL A 1 114 ? -20.043 -42.677 27.893 1.00 27.70 114 VAL A O 1
ATOM 833 N N . GLN A 1 115 ? -21.012 -41.209 29.299 1.00 31.08 115 GLN A N 1
ATOM 834 C CA . GLN A 1 115 ? -22.383 -41.677 29.125 1.00 31.08 115 GLN A CA 1
ATOM 835 C C . GLN A 1 115 ? -23.221 -40.600 28.430 1.00 31.08 115 GLN A C 1
ATOM 837 O O . GLN A 1 115 ? -23.399 -39.511 28.967 1.00 31.08 115 GLN A O 1
ATOM 842 N N . ALA A 1 116 ? -23.749 -40.920 27.247 1.00 30.47 116 ALA A N 1
ATOM 843 C CA . ALA A 1 116 ? -24.671 -40.070 26.499 1.00 30.47 116 ALA A CA 1
ATOM 844 C C . ALA A 1 116 ? -26.089 -40.680 26.510 1.00 30.47 116 ALA A C 1
ATOM 846 O O . ALA A 1 116 ? -26.216 -41.898 26.350 1.00 30.47 116 ALA A O 1
ATOM 847 N N . PRO A 1 117 ? -27.156 -39.879 26.687 1.00 45.75 117 PRO A N 1
ATOM 848 C CA . PRO A 1 117 ? -28.530 -40.324 26.483 1.00 45.75 117 PRO A CA 1
ATOM 849 C C . PRO A 1 117 ? -28.905 -40.289 24.992 1.00 45.75 117 PRO A C 1
ATOM 851 O O . PRO A 1 117 ? -28.399 -39.466 24.231 1.00 45.75 117 PRO A O 1
ATOM 854 N N . ALA A 1 118 ? -29.818 -41.170 24.582 1.00 29.50 118 ALA A N 1
ATOM 855 C CA . ALA A 1 118 ? -30.333 -41.243 23.216 1.00 29.50 118 ALA A CA 1
ATOM 856 C C . ALA A 1 118 ? -31.781 -40.730 23.119 1.00 29.50 118 ALA A C 1
ATOM 858 O O . ALA A 1 118 ? -32.517 -40.704 24.105 1.00 29.50 118 ALA A O 1
ATOM 859 N N . THR A 1 119 ? -32.192 -40.375 21.902 1.00 30.25 119 THR A N 1
ATOM 860 C CA . THR A 1 119 ? -33.597 -40.209 21.488 1.00 30.25 119 THR A CA 1
ATOM 861 C C . THR A 1 119 ? -34.262 -41.608 21.338 1.00 30.25 119 THR A C 1
ATOM 863 O O . THR A 1 119 ? -33.583 -42.624 21.476 1.00 30.25 119 THR A O 1
ATOM 866 N N . ALA A 1 120 ? -35.566 -41.812 21.097 1.00 34.56 120 ALA A N 1
ATOM 867 C CA . ALA A 1 120 ? -36.610 -40.951 20.525 1.00 34.56 120 ALA A CA 1
ATOM 868 C C . ALA A 1 120 ? -38.032 -41.275 21.125 1.00 34.56 120 ALA A C 1
ATOM 870 O O . ALA A 1 120 ? -38.081 -41.421 22.344 1.00 34.56 120 ALA A O 1
ATOM 871 N N . PRO A 1 121 ? -39.199 -41.291 20.420 1.00 52.62 121 PRO A N 1
ATOM 872 C CA . PRO A 1 121 ? -40.373 -40.531 20.890 1.00 52.62 121 PRO A CA 1
ATOM 873 C C . PRO A 1 121 ? -41.674 -41.346 21.102 1.00 52.62 121 PRO A C 1
ATOM 875 O O . PRO A 1 121 ? -41.759 -42.531 20.776 1.00 52.62 121 PRO A O 1
ATOM 878 N N . THR A 1 122 ? -42.740 -40.695 21.588 1.00 29.97 122 THR A N 1
ATOM 879 C CA . THR A 1 122 ? -44.135 -41.187 21.474 1.00 29.97 122 THR A CA 1
ATOM 880 C C . THR A 1 122 ? -45.147 -40.021 21.498 1.00 29.97 122 THR A C 1
ATOM 882 O O . THR A 1 122 ? -44.744 -38.865 21.605 1.00 29.97 122 THR A O 1
ATOM 885 N N . GLU A 1 123 ? -46.437 -40.317 21.309 1.00 29.88 123 GLU A N 1
ATOM 886 C CA . GLU A 1 123 ? -47.426 -39.471 20.615 1.00 29.88 123 GLU A CA 1
ATOM 887 C C . GLU A 1 123 ? -48.636 -39.038 21.484 1.00 29.88 123 GLU A C 1
ATOM 889 O O . GLU A 1 123 ? -48.821 -39.481 22.616 1.00 29.88 123 GLU A O 1
ATOM 894 N N . GLU A 1 124 ? -49.448 -38.139 20.926 1.00 33.00 124 GLU A N 1
ATOM 895 C CA . GLU A 1 124 ? -50.655 -37.494 21.461 1.00 33.00 124 GLU A CA 1
ATOM 896 C C . GLU A 1 124 ? -51.800 -38.451 21.866 1.00 33.00 124 GLU A C 1
ATOM 898 O O . GLU A 1 124 ? -52.203 -39.313 21.085 1.00 33.00 124 GLU A O 1
ATOM 903 N N . THR A 1 125 ? -52.443 -38.222 23.026 1.00 27.77 125 THR A N 1
ATOM 904 C CA . THR A 1 125 ? -53.921 -38.318 23.152 1.00 27.77 125 THR A CA 1
ATOM 905 C C . THR A 1 125 ? -54.490 -37.673 24.427 1.00 27.77 125 THR A C 1
ATOM 907 O O . THR A 1 125 ? -53.933 -37.783 25.516 1.00 27.77 125 THR A O 1
ATOM 910 N N . ALA A 1 126 ? -55.674 -37.072 24.291 1.00 29.47 126 ALA A N 1
ATOM 911 C CA . ALA A 1 126 ? -56.634 -36.728 25.354 1.00 29.47 126 ALA A CA 1
ATOM 912 C C . ALA A 1 126 ? -57.995 -37.403 25.004 1.00 29.47 126 ALA A C 1
ATOM 914 O O . ALA A 1 126 ? -58.041 -38.082 23.973 1.00 29.47 126 ALA A O 1
ATOM 915 N N . PRO A 1 127 ? -59.131 -37.230 25.727 1.00 51.62 127 PRO A N 1
ATOM 916 C CA . PRO A 1 127 ? -59.385 -36.518 26.993 1.00 51.62 127 PRO A CA 1
ATOM 917 C C . PRO A 1 127 ? -60.224 -37.337 28.020 1.00 51.62 127 PRO A C 1
ATOM 919 O O . PRO A 1 127 ? -60.669 -38.440 27.719 1.00 51.62 127 PRO A O 1
ATOM 922 N N . ALA A 1 128 ? -60.551 -36.755 29.188 1.00 29.62 128 ALA A N 1
ATOM 923 C CA . ALA A 1 128 ? -61.826 -36.971 29.911 1.00 29.62 128 ALA A CA 1
ATOM 924 C C . ALA A 1 128 ? -62.014 -35.954 31.064 1.00 29.62 128 ALA A C 1
ATOM 926 O O . ALA A 1 128 ? -61.049 -35.357 31.531 1.00 29.62 128 ALA A O 1
ATOM 927 N N . SER A 1 129 ? -63.255 -35.775 31.531 1.00 29.92 129 SER A N 1
ATOM 928 C CA . SER A 1 129 ? -63.668 -34.849 32.604 1.00 29.92 129 SER A CA 1
ATOM 929 C C . SER A 1 129 ? -64.405 -35.605 33.718 1.00 29.92 129 SER A C 1
ATOM 931 O O . SER A 1 129 ? -65.197 -36.481 33.384 1.00 29.92 129 SER A O 1
ATOM 933 N N . GLU A 1 130 ? -64.202 -35.246 34.997 1.00 29.27 130 GLU A N 1
ATOM 934 C CA . GLU A 1 130 ? -65.288 -34.680 35.833 1.00 29.27 130 GLU A CA 1
ATOM 935 C C . GLU A 1 130 ? -64.851 -34.199 37.242 1.00 29.27 130 GLU A C 1
ATOM 937 O O . GLU A 1 130 ? -64.386 -34.963 38.080 1.00 29.27 130 GLU A O 1
ATOM 942 N N . ASN A 1 131 ? -65.089 -32.905 37.484 1.00 29.44 131 ASN A N 1
ATOM 943 C CA . ASN A 1 131 ? -65.771 -32.308 38.646 1.00 29.44 131 ASN A CA 1
ATOM 944 C C . ASN A 1 131 ? -65.492 -32.789 40.100 1.00 29.44 131 ASN A C 1
ATOM 946 O O . ASN A 1 131 ? -66.033 -33.797 40.553 1.00 29.44 131 ASN A O 1
ATOM 950 N N . ALA A 1 132 ? -64.870 -31.910 40.900 1.00 31.25 132 ALA A N 1
ATOM 951 C CA . ALA A 1 132 ? -65.183 -31.737 42.327 1.00 31.25 132 ALA A CA 1
ATOM 952 C C . ALA A 1 132 ? -64.957 -30.268 42.756 1.00 31.25 132 ALA A C 1
ATOM 954 O O . ALA A 1 132 ? -63.920 -29.687 42.445 1.00 31.25 132 ALA A O 1
ATOM 955 N N . THR A 1 133 ? -65.919 -29.652 43.454 1.00 29.38 133 THR A N 1
ATOM 956 C CA . THR A 1 133 ? -65.904 -28.219 43.832 1.00 29.38 133 THR A CA 1
ATOM 957 C C . THR A 1 133 ? -65.519 -28.001 45.300 1.00 29.38 133 THR A C 1
ATOM 959 O O . THR A 1 133 ? -66.122 -28.640 46.161 1.00 29.38 133 THR A O 1
ATOM 962 N N . ALA A 1 134 ? -64.617 -27.052 45.598 1.00 29.19 134 ALA A N 1
ATOM 963 C CA . ALA A 1 134 ? -64.494 -26.417 46.921 1.00 29.19 134 ALA A CA 1
ATOM 964 C C . ALA A 1 134 ? -63.687 -25.095 46.887 1.00 29.19 134 ALA A C 1
ATOM 966 O O . ALA A 1 134 ? -62.594 -25.066 46.335 1.00 29.19 134 ALA A O 1
ATOM 967 N N . GLU A 1 135 ? -64.231 -24.054 47.528 1.00 30.27 135 GLU A N 1
ATOM 968 C CA . GLU A 1 135 ? -63.566 -22.915 48.195 1.00 30.27 135 GLU A CA 1
ATOM 969 C C . GLU A 1 135 ? -62.365 -22.199 47.532 1.00 30.27 135 GLU A C 1
ATOM 971 O O . GLU A 1 135 ? -61.205 -22.580 47.684 1.00 30.27 135 GLU A O 1
ATOM 976 N N . THR A 1 136 ? -62.644 -21.025 46.956 1.00 31.59 136 THR A N 1
ATOM 977 C CA . THR A 1 136 ? -61.678 -19.920 46.796 1.00 31.59 136 THR A CA 1
ATOM 978 C C . THR A 1 136 ? -61.376 -19.274 48.157 1.00 31.59 136 THR A C 1
ATOM 980 O O . THR A 1 136 ? -62.300 -19.051 48.942 1.00 31.59 136 THR A O 1
ATOM 983 N N . PRO A 1 137 ? -60.115 -18.905 48.431 1.00 34.16 137 PRO A N 1
ATOM 984 C CA . PRO A 1 137 ? -59.846 -17.523 48.854 1.00 34.16 137 PRO A CA 1
ATOM 985 C C . PRO A 1 137 ? -58.985 -16.757 47.842 1.00 34.16 137 PRO A C 1
ATOM 987 O O . PRO A 1 137 ? -58.231 -17.347 47.072 1.00 34.16 137 PRO A O 1
ATOM 990 N N . GLU A 1 138 ? -59.117 -15.434 47.844 1.00 45.72 138 GLU A N 1
ATOM 991 C CA . GLU A 1 138 ? -58.334 -14.520 47.009 1.00 45.72 138 GLU A CA 1
ATOM 992 C C . GLU A 1 138 ? -56.952 -14.291 47.642 1.00 45.72 138 GLU A C 1
ATOM 994 O O . GLU A 1 138 ? -56.878 -13.691 48.713 1.00 45.72 138 GLU A O 1
ATOM 999 N N . GLU A 1 139 ? -55.857 -14.699 46.990 1.00 32.69 139 GLU A N 1
ATOM 1000 C CA . GLU A 1 139 ? -54.533 -14.143 47.301 1.00 32.69 139 GLU A CA 1
ATOM 1001 C C . GLU A 1 139 ? -53.603 -14.122 46.071 1.00 32.69 139 GLU A C 1
ATOM 1003 O O . GLU A 1 139 ? -53.595 -15.042 45.257 1.00 32.69 139 GLU A O 1
ATOM 1008 N N . ASP A 1 140 ? -52.876 -13.010 45.956 1.00 34.47 140 ASP A N 1
ATOM 1009 C CA . ASP A 1 140 ? -51.772 -12.675 45.045 1.00 34.47 140 ASP A CA 1
ATOM 1010 C C . ASP A 1 140 ? -51.858 -13.056 43.544 1.00 34.47 140 ASP A C 1
ATOM 1012 O O . ASP A 1 140 ? -51.315 -14.055 43.073 1.00 34.47 140 ASP A O 1
ATOM 1016 N N . ALA A 1 141 ? -52.440 -12.153 42.746 1.00 39.91 141 ALA A N 1
ATOM 1017 C CA . ALA A 1 141 ? -52.364 -12.179 41.280 1.00 39.91 141 ALA A CA 1
ATOM 1018 C C . ALA A 1 141 ? -51.107 -11.473 40.709 1.00 39.91 141 ALA A C 1
ATOM 1020 O O . ALA A 1 141 ? -51.057 -11.201 39.512 1.00 39.91 141 ALA A O 1
ATOM 1021 N N . THR A 1 142 ? -50.111 -11.138 41.539 1.00 42.50 142 THR A N 1
ATOM 1022 C CA . THR A 1 142 ? -49.060 -10.150 41.212 1.00 42.50 142 THR A CA 1
ATOM 1023 C C . THR A 1 142 ? -47.679 -10.754 40.932 1.00 42.50 142 THR A C 1
ATOM 1025 O O . THR A 1 142 ? -46.782 -10.030 40.504 1.00 42.50 142 THR A O 1
ATOM 1028 N N . GLN A 1 143 ? -47.473 -12.062 41.132 1.00 39.94 143 GLN A N 1
ATOM 1029 C CA . GLN A 1 143 ? -46.145 -12.674 40.956 1.00 39.94 143 GLN A CA 1
ATOM 1030 C C . GLN A 1 143 ? -45.779 -12.977 39.485 1.00 39.94 143 GLN A C 1
ATOM 1032 O O . GLN A 1 143 ? -44.605 -12.921 39.130 1.00 39.94 143 GLN A O 1
ATOM 1037 N N . ALA A 1 144 ? -46.757 -13.226 38.606 1.00 38.50 144 ALA A N 1
ATOM 1038 C CA . ALA A 1 144 ? -46.508 -13.585 37.199 1.00 38.50 144 ALA A CA 1
ATOM 1039 C C . ALA A 1 144 ? -46.186 -12.390 36.268 1.00 38.50 144 ALA A C 1
ATOM 1041 O O . ALA A 1 144 ? -45.786 -12.594 35.126 1.00 38.50 144 ALA A O 1
ATOM 1042 N N . GLU A 1 145 ? -46.362 -11.146 36.732 1.00 40.56 145 GLU A N 1
ATOM 1043 C CA . GLU A 1 145 ? -46.148 -9.916 35.938 1.00 40.56 145 GLU A CA 1
ATOM 1044 C C . GLU A 1 145 ? -44.791 -9.233 36.244 1.00 40.56 145 GLU A C 1
ATOM 1046 O O . GLU A 1 145 ? -44.428 -8.216 35.649 1.00 40.56 145 GLU A O 1
ATOM 1051 N N . ALA A 1 146 ? -44.006 -9.805 37.166 1.00 47.75 146 ALA A N 1
ATOM 1052 C CA . ALA A 1 146 ? -42.663 -9.332 37.512 1.00 47.75 146 ALA A CA 1
ATOM 1053 C C . ALA A 1 146 ? -41.555 -9.965 36.645 1.00 47.75 146 ALA A C 1
ATOM 1055 O O . ALA A 1 146 ? -40.572 -9.300 36.326 1.00 47.75 146 ALA A O 1
ATOM 1056 N N . GLU A 1 147 ? -41.724 -11.224 36.225 1.00 49.75 147 GLU A N 1
ATOM 1057 C CA . GLU A 1 147 ? -40.684 -12.047 35.572 1.00 49.75 147 GLU A CA 1
ATOM 1058 C C . GLU A 1 147 ? -40.399 -11.681 34.100 1.00 49.75 147 GLU A C 1
ATOM 1060 O O . GLU A 1 147 ? -39.625 -12.357 33.434 1.00 49.75 147 GLU A O 1
ATOM 1065 N N . ASN A 1 148 ? -41.017 -10.618 33.572 1.00 59.50 148 ASN A N 1
ATOM 1066 C CA . ASN A 1 148 ? -40.858 -10.180 32.177 1.00 59.50 148 ASN A CA 1
ATOM 1067 C C . ASN A 1 148 ? -40.620 -8.660 32.053 1.00 59.50 148 ASN A C 1
ATOM 1069 O O . ASN A 1 148 ? -40.888 -8.048 31.020 1.00 59.50 148 ASN A O 1
ATOM 1073 N N . GLN A 1 149 ? -40.158 -8.019 33.133 1.00 84.19 149 GLN A N 1
ATOM 1074 C CA . GLN A 1 149 ? -39.781 -6.605 33.118 1.00 84.19 149 GLN A CA 1
ATOM 1075 C C . GLN A 1 149 ? -38.323 -6.463 32.677 1.00 84.19 149 GLN A C 1
ATOM 1077 O O . GLN A 1 149 ? -37.421 -7.020 33.299 1.00 84.19 149 GLN A O 1
ATOM 1082 N N . GLN A 1 150 ? -38.094 -5.696 31.612 1.00 91.19 150 GLN A N 1
ATOM 1083 C CA . GLN A 1 150 ? -36.761 -5.416 31.087 1.00 91.19 150 GLN A CA 1
ATOM 1084 C C . GLN A 1 150 ? -36.293 -4.027 31.545 1.00 91.19 150 GLN A C 1
ATOM 1086 O O . GLN A 1 150 ? -37.056 -3.059 31.524 1.00 91.19 150 GLN A O 1
ATOM 1091 N N . LEU A 1 151 ? -35.038 -3.930 31.975 1.00 94.19 151 LEU A N 1
ATOM 1092 C CA . LEU A 1 151 ? -34.393 -2.710 32.450 1.00 94.19 151 LEU A CA 1
ATOM 1093 C C . LEU A 1 151 ? -33.325 -2.279 31.446 1.00 94.19 151 LEU A C 1
ATOM 1095 O O . LEU A 1 151 ? -32.490 -3.094 31.061 1.00 94.19 151 LEU A O 1
ATOM 1099 N N . THR A 1 152 ? -33.314 -0.998 31.071 1.00 96.25 152 THR A N 1
ATOM 1100 C CA . THR A 1 152 ? -32.292 -0.418 30.186 1.00 96.25 152 THR A CA 1
ATOM 1101 C C . THR A 1 152 ? -31.580 0.742 30.872 1.00 96.25 152 THR A C 1
ATOM 1103 O O . THR A 1 152 ? -32.211 1.681 31.362 1.00 96.25 152 THR A O 1
ATOM 1106 N N . TRP A 1 153 ? -30.251 0.704 30.848 1.00 97.81 153 TRP A N 1
ATOM 1107 C CA . TRP A 1 153 ? -29.360 1.792 31.238 1.00 97.81 153 TRP A CA 1
ATOM 1108 C C . TRP A 1 153 ? -28.682 2.355 29.988 1.00 97.81 153 TRP A C 1
ATOM 1110 O O . TRP A 1 153 ? -28.406 1.615 29.048 1.00 97.81 153 TRP A O 1
ATOM 1120 N N . SER A 1 154 ? -28.389 3.655 29.980 1.00 97.94 154 SER A N 1
ATOM 1121 C CA . SER A 1 154 ? -27.765 4.338 28.843 1.00 97.94 154 SER A CA 1
ATOM 1122 C C . SER A 1 154 ? -26.683 5.301 29.322 1.00 97.94 154 SER A C 1
ATOM 1124 O O . SER A 1 154 ? -26.891 6.031 30.297 1.00 97.94 154 SER A O 1
ATOM 1126 N N . GLN A 1 155 ? -25.535 5.311 28.647 1.00 98.38 155 GLN A N 1
ATOM 1127 C CA . GLN A 1 155 ? -24.450 6.258 28.886 1.00 98.38 155 GLN A CA 1
ATOM 1128 C C . GLN A 1 155 ? -23.832 6.719 27.561 1.00 98.38 155 GLN A C 1
ATOM 1130 O O . GLN A 1 155 ? -23.467 5.913 26.709 1.00 98.38 155 GLN A O 1
ATOM 1135 N N . VAL A 1 156 ? -23.651 8.034 27.420 1.00 97.69 156 VAL A N 1
ATOM 1136 C CA . VAL A 1 156 ? -22.902 8.640 26.309 1.00 97.69 156 VAL A CA 1
ATOM 1137 C C . VAL A 1 156 ? -21.427 8.762 26.693 1.00 97.69 156 VAL A C 1
ATOM 1139 O O . VAL A 1 156 ? -21.105 9.266 27.773 1.00 97.69 156 VAL A O 1
ATOM 1142 N N . VAL A 1 157 ? -20.531 8.335 25.804 1.00 95.94 157 VAL A N 1
ATOM 1143 C CA . VAL A 1 157 ? -19.075 8.440 25.950 1.00 95.94 157 VAL A CA 1
ATOM 1144 C C . VAL A 1 157 ? -18.490 8.964 24.641 1.00 95.94 157 VAL A C 1
ATOM 1146 O O . VAL A 1 157 ? -18.578 8.320 23.603 1.00 95.94 157 VAL A O 1
ATOM 1149 N N . GLY A 1 158 ? -17.911 10.167 24.677 1.00 93.19 158 GLY A N 1
ATOM 1150 C CA . GLY A 1 158 ? -17.449 10.845 23.464 1.00 93.19 158 GLY A CA 1
ATOM 1151 C C . GLY A 1 158 ? -18.622 11.199 22.544 1.00 93.19 158 GLY A C 1
ATOM 1152 O O . GLY A 1 158 ? -19.463 12.023 22.905 1.00 93.19 158 GLY A O 1
ATOM 1153 N N . ASN A 1 159 ? -18.647 10.595 21.359 1.00 93.12 159 ASN A N 1
ATOM 1154 C CA . ASN A 1 159 ? -19.733 10.640 20.378 1.00 93.12 159 ASN A CA 1
ATOM 1155 C C . ASN A 1 159 ? -20.575 9.349 20.338 1.00 93.12 159 ASN A C 1
ATOM 1157 O O . ASN A 1 159 ? -21.588 9.323 19.646 1.00 93.12 159 ASN A O 1
ATOM 1161 N N . THR A 1 160 ? -20.182 8.317 21.085 1.00 96.69 160 THR A N 1
ATOM 1162 C CA . THR A 1 160 ? -20.843 7.010 21.144 1.00 96.69 160 THR A CA 1
ATOM 1163 C C . THR A 1 160 ? -21.908 6.979 22.246 1.00 96.69 160 THR A C 1
ATOM 1165 O O . THR A 1 160 ? -21.699 7.529 23.330 1.00 96.69 160 THR A O 1
ATOM 1168 N N . THR A 1 161 ? -23.029 6.289 22.021 1.00 98.06 161 THR A N 1
ATOM 1169 C CA . THR A 1 161 ? -24.000 5.942 23.078 1.00 98.06 161 THR A CA 1
ATOM 1170 C C . THR A 1 161 ? -23.995 4.438 23.318 1.00 98.06 161 THR A C 1
ATOM 1172 O O . THR A 1 161 ? -24.245 3.666 22.398 1.00 98.06 161 THR A O 1
ATOM 1175 N N . VAL A 1 162 ? -23.742 4.017 24.557 1.00 98.50 162 VAL A N 1
ATOM 1176 C CA . VAL A 1 162 ? -23.833 2.614 24.979 1.00 98.50 162 VAL A CA 1
ATOM 1177 C C . VAL A 1 162 ? -25.100 2.426 25.798 1.00 98.50 162 VAL A C 1
ATOM 1179 O O . VAL A 1 162 ? -25.291 3.081 26.825 1.00 98.50 162 VAL A O 1
ATOM 1182 N N . ASN A 1 163 ? -25.946 1.505 25.355 1.00 97.94 163 ASN A N 1
ATOM 1183 C CA . ASN A 1 163 ? -27.105 1.022 26.087 1.00 97.94 163 ASN A CA 1
ATOM 1184 C C . ASN A 1 163 ? -26.825 -0.404 26.571 1.00 97.94 163 ASN A C 1
ATOM 1186 O O . ASN A 1 163 ? -26.282 -1.218 25.826 1.00 97.94 163 ASN A O 1
ATOM 1190 N N . VAL A 1 164 ? -27.220 -0.712 27.803 1.00 98.25 164 VAL A N 1
ATOM 1191 C CA . VAL A 1 164 ? -27.222 -2.079 28.340 1.00 98.25 164 VAL A CA 1
ATOM 1192 C C . VAL A 1 164 ? -28.636 -2.399 28.790 1.00 98.25 164 VAL A C 1
ATOM 1194 O O . VAL A 1 164 ? -29.250 -1.594 29.490 1.00 98.25 164 VAL A O 1
ATOM 1197 N N . THR A 1 165 ? -29.142 -3.560 28.394 1.00 97.31 165 THR A N 1
ATOM 1198 C CA . THR A 1 165 ? -30.521 -3.996 28.600 1.00 97.31 165 THR A CA 1
ATOM 1199 C C . THR A 1 165 ? -30.530 -5.398 29.209 1.00 97.31 165 THR A C 1
ATOM 1201 O O . THR A 1 165 ? -29.890 -6.308 28.687 1.00 97.31 165 THR A O 1
ATOM 1204 N N . ALA A 1 166 ? -31.243 -5.580 30.320 1.00 96.38 166 ALA A N 1
ATOM 1205 C CA . ALA A 1 166 ? -31.242 -6.819 31.096 1.00 96.38 166 ALA A CA 1
ATOM 1206 C C . ALA A 1 166 ? -32.628 -7.148 31.670 1.00 96.38 166 ALA A C 1
ATOM 1208 O O . ALA A 1 166 ? -33.476 -6.269 31.822 1.00 96.38 166 ALA A O 1
ATOM 1209 N N . GLU A 1 167 ? -32.851 -8.409 32.027 1.00 94.44 167 GLU A N 1
ATOM 1210 C CA . GLU A 1 167 ? -34.054 -8.853 32.742 1.00 94.44 167 GLU A CA 1
ATOM 1211 C C . GLU A 1 167 ? -34.059 -8.352 34.202 1.00 94.44 167 GLU A C 1
ATOM 1213 O O . GLU A 1 167 ? -33.010 -8.143 34.823 1.00 94.44 167 GLU A O 1
ATOM 1218 N N . ALA A 1 168 ? -35.243 -8.157 34.784 1.00 90.94 168 ALA A N 1
ATOM 1219 C CA . ALA A 1 168 ? -35.378 -7.771 36.184 1.00 90.94 168 ALA A CA 1
ATOM 1220 C C . ALA A 1 168 ? -34.751 -8.826 37.116 1.00 90.94 168 ALA A C 1
ATOM 1222 O O . ALA A 1 168 ? -35.143 -9.988 37.127 1.00 90.94 168 ALA A O 1
ATOM 1223 N N . GLY A 1 169 ? -33.774 -8.406 37.926 1.00 91.56 169 GLY A N 1
ATOM 1224 C CA . GLY A 1 169 ? -33.010 -9.295 38.811 1.00 91.56 169 GLY A CA 1
ATOM 1225 C C . GLY A 1 169 ? -31.694 -9.824 38.223 1.00 91.56 169 GLY A C 1
ATOM 1226 O O . GLY A 1 169 ? -30.883 -10.354 38.983 1.00 91.56 169 GLY A O 1
ATOM 1227 N N . ALA A 1 170 ? -31.420 -9.599 36.930 1.00 94.94 170 ALA A N 1
ATOM 1228 C CA . ALA A 1 170 ? -30.108 -9.867 36.328 1.00 94.94 170 ALA A CA 1
ATOM 1229 C C . ALA A 1 170 ? -28.983 -9.016 36.958 1.00 94.94 170 ALA A C 1
ATOM 1231 O O . ALA A 1 170 ? -27.815 -9.403 36.952 1.00 94.94 170 ALA A O 1
ATOM 1232 N N . LEU A 1 171 ? -29.343 -7.850 37.514 1.00 95.50 171 LEU A N 1
ATOM 1233 C CA . LEU A 1 171 ? -28.452 -6.887 38.163 1.00 95.50 171 LEU A CA 1
ATOM 1234 C C . LEU A 1 171 ? -29.045 -6.369 39.490 1.00 95.50 171 LEU A C 1
ATOM 1236 O O . LEU A 1 171 ? -30.270 -6.281 39.619 1.00 95.50 171 LEU A O 1
ATOM 1240 N N . PRO A 1 172 ? -28.208 -5.972 40.473 1.00 94.00 172 PRO A N 1
ATOM 1241 C CA . PRO A 1 172 ? -28.675 -5.327 41.701 1.00 94.00 172 PRO A CA 1
ATOM 1242 C C . PRO A 1 172 ? -29.406 -4.002 41.433 1.00 94.00 172 PRO A C 1
ATOM 1244 O O . PRO A 1 172 ? -28.988 -3.206 40.596 1.00 94.00 172 PRO A O 1
ATOM 1247 N N . ALA A 1 173 ? -30.468 -3.723 42.193 1.00 91.12 173 ALA A N 1
ATOM 1248 C CA . ALA A 1 173 ? -31.345 -2.570 41.954 1.00 91.12 173 ALA A CA 1
ATOM 1249 C C . ALA A 1 173 ? -30.689 -1.185 42.171 1.00 91.12 173 ALA A C 1
ATOM 1251 O O . ALA A 1 173 ? -31.228 -0.181 41.708 1.00 91.12 173 ALA A O 1
ATOM 1252 N N . ASP A 1 174 ? -29.549 -1.105 42.867 1.00 93.56 174 ASP A N 1
ATOM 1253 C CA . ASP A 1 174 ? -28.753 0.120 43.039 1.00 93.56 174 ASP A CA 1
ATOM 1254 C C . ASP A 1 174 ? -27.515 0.193 42.120 1.00 93.56 174 ASP A C 1
ATOM 1256 O O . ASP A 1 174 ? -26.742 1.156 42.206 1.00 93.56 174 ASP A O 1
ATOM 1260 N N . ALA A 1 175 ? -27.342 -0.789 41.225 1.00 95.69 175 ALA A N 1
ATOM 1261 C CA . ALA A 1 175 ? -26.232 -0.857 40.283 1.00 95.69 175 ALA A CA 1
ATOM 1262 C C . ALA A 1 175 ? -26.320 0.231 39.201 1.00 95.69 175 ALA A C 1
ATOM 1264 O O . ALA A 1 175 ? -27.396 0.589 38.713 1.00 95.69 175 ALA A O 1
ATOM 1265 N N . LYS A 1 176 ? -25.158 0.764 38.813 1.00 96.94 176 LYS A N 1
ATOM 1266 C CA . LYS A 1 176 ? -25.042 1.870 37.854 1.00 96.94 176 LYS A CA 1
ATOM 1267 C C . LYS A 1 176 ? -24.068 1.526 36.742 1.00 96.94 176 LYS A C 1
ATOM 1269 O O . LYS A 1 176 ? -22.922 1.190 37.035 1.00 96.94 176 LYS A O 1
ATOM 1274 N N . LEU A 1 177 ? -24.522 1.681 35.501 1.00 98.06 177 LEU A N 1
ATOM 1275 C CA . LEU A 1 177 ? -23.685 1.624 34.307 1.00 98.06 177 LEU A CA 1
ATOM 1276 C C . LEU A 1 177 ? -22.523 2.628 34.417 1.00 98.06 177 LEU A C 1
ATOM 1278 O O . LEU A 1 177 ? -22.707 3.762 34.863 1.00 98.06 177 LEU A O 1
ATOM 1282 N N . SER A 1 178 ? -21.338 2.176 34.024 1.00 97.75 178 SER A N 1
ATOM 1283 C CA . SER A 1 178 ? -20.083 2.918 34.007 1.00 97.75 178 SER A CA 1
ATOM 1284 C C . SER A 1 178 ? -19.264 2.463 32.800 1.00 97.75 178 SER A C 1
ATOM 1286 O O . SER A 1 178 ? -18.590 1.436 32.852 1.00 97.75 178 SER A O 1
ATOM 1288 N N . VAL A 1 179 ? -19.331 3.232 31.715 1.00 98.31 179 VAL A N 1
ATOM 1289 C CA . VAL A 1 179 ? -18.596 2.999 30.463 1.00 98.31 179 VAL A CA 1
ATOM 1290 C C . VAL A 1 179 ? -17.420 3.967 30.339 1.00 98.31 179 VAL A C 1
ATOM 1292 O O . VAL A 1 179 ? -17.577 5.159 30.618 1.00 98.31 179 VAL A O 1
ATOM 1295 N N . THR A 1 180 ? -16.262 3.482 29.881 1.00 97.44 180 THR A N 1
ATOM 1296 C CA . THR A 1 180 ? -15.067 4.302 29.603 1.00 97.44 180 THR A CA 1
ATOM 1297 C C . THR A 1 180 ? -14.460 3.964 28.239 1.00 97.44 180 THR A C 1
ATOM 1299 O O . THR A 1 180 ? -14.279 2.794 27.922 1.00 97.44 180 THR A O 1
ATOM 1302 N N . GLU A 1 181 ? -14.120 4.983 27.444 1.00 96.81 181 GLU A N 1
ATOM 1303 C CA . GLU A 1 181 ? -13.357 4.857 26.189 1.00 96.81 181 GLU A CA 1
ATOM 1304 C C . GLU A 1 181 ? -11.894 4.493 26.514 1.00 96.81 181 GLU A C 1
ATOM 1306 O O . GLU A 1 181 ? -11.225 5.227 27.247 1.00 96.81 181 GLU A O 1
ATOM 1311 N N . ILE A 1 182 ? -11.385 3.370 26.000 1.00 95.88 182 ILE A N 1
ATOM 1312 C CA . ILE A 1 182 ? -10.005 2.931 26.246 1.00 95.88 182 ILE A CA 1
ATOM 1313 C C . ILE A 1 182 ? -9.075 3.696 25.300 1.00 95.88 182 ILE A C 1
ATOM 1315 O O . ILE A 1 182 ? -8.965 3.383 24.120 1.00 95.88 182 ILE A O 1
ATOM 1319 N N . THR A 1 183 ? -8.401 4.716 25.835 1.00 94.81 183 THR A N 1
ATOM 1320 C CA . THR A 1 183 ? -7.517 5.624 25.074 1.00 94.81 183 THR A CA 1
ATOM 1321 C C . THR A 1 183 ? -6.086 5.688 25.624 1.00 94.81 183 THR A C 1
ATOM 1323 O O . THR A 1 183 ? -5.365 6.655 25.374 1.00 94.81 183 THR A O 1
ATOM 1326 N N . SER A 1 184 ? -5.691 4.721 26.454 1.00 94.81 184 SER A N 1
ATOM 1327 C CA . SER A 1 184 ? -4.325 4.601 26.978 1.00 94.81 184 SER A CA 1
ATOM 1328 C C . SER A 1 184 ? -3.431 3.983 25.905 1.00 94.81 184 SER A C 1
ATOM 1330 O O . SER A 1 184 ? -3.729 2.890 25.440 1.00 94.81 184 SER A O 1
ATOM 1332 N N . GLU A 1 185 ? -2.357 4.667 25.501 1.00 91.69 185 GLU A N 1
ATOM 1333 C CA . GLU A 1 185 ? -1.534 4.286 24.337 1.00 91.69 185 GLU A CA 1
ATOM 1334 C C . GLU A 1 185 ? -1.017 2.838 24.410 1.00 91.69 185 GLU A C 1
ATOM 1336 O O . GLU A 1 185 ? -0.982 2.142 23.400 1.00 91.69 185 GLU A O 1
ATOM 1341 N N . ASP A 1 186 ? -0.657 2.367 25.605 1.00 93.88 186 ASP A N 1
ATOM 1342 C CA . ASP A 1 186 ? -0.132 1.014 25.799 1.00 93.88 186 ASP A CA 1
ATOM 1343 C C . ASP A 1 186 ? -1.242 -0.050 25.860 1.00 93.88 186 ASP A C 1
ATOM 1345 O O . ASP A 1 186 ? -1.047 -1.156 25.370 1.00 93.88 186 ASP A O 1
ATOM 1349 N N . GLU A 1 187 ? -2.436 0.281 26.370 1.00 94.50 187 GLU A N 1
ATOM 1350 C CA . GLU A 1 187 ? -3.587 -0.639 26.312 1.00 94.50 187 GLU A CA 1
ATOM 1351 C C . GLU A 1 187 ? -4.174 -0.728 24.901 1.00 94.50 187 GLU A C 1
ATOM 1353 O O . GLU A 1 187 ? -4.628 -1.793 24.494 1.00 94.50 187 GLU A O 1
ATOM 1358 N N . VAL A 1 188 ? -4.149 0.375 24.146 1.00 94.44 188 VAL A N 1
ATOM 1359 C CA . VAL A 1 188 ? -4.605 0.409 22.753 1.00 94.44 188 VAL A CA 1
ATOM 1360 C C . VAL A 1 188 ? -3.711 -0.467 21.877 1.00 94.44 188 VAL A C 1
ATOM 1362 O O . VAL A 1 188 ? -4.262 -1.270 21.143 1.00 94.44 188 VAL A O 1
ATOM 1365 N N . LYS A 1 189 ? -2.375 -0.420 22.007 1.00 92.81 189 LYS A N 1
ATOM 1366 C CA . LYS A 1 189 ? -1.459 -1.303 21.245 1.00 92.81 189 LYS A CA 1
ATOM 1367 C C . LYS A 1 189 ? -1.710 -2.792 21.491 1.00 92.81 189 LYS A C 1
ATOM 1369 O O . LYS A 1 189 ? -1.697 -3.583 20.554 1.00 92.81 189 LYS A O 1
ATOM 1374 N N . GLU A 1 190 ? -1.911 -3.181 22.749 1.00 95.44 190 GLU A N 1
ATOM 1375 C CA . GLU A 1 190 ? -2.171 -4.581 23.103 1.00 95.44 190 GLU A CA 1
ATOM 1376 C C . GLU A 1 190 ? -3.546 -5.047 22.596 1.00 95.44 190 GLU A C 1
ATOM 1378 O O . GLU A 1 190 ? -3.678 -6.175 22.125 1.00 95.44 190 GLU A O 1
ATOM 1383 N N . ILE A 1 191 ? -4.555 -4.166 22.626 1.00 96.12 191 ILE A N 1
ATOM 1384 C CA . ILE A 1 191 ? -5.869 -4.426 22.024 1.00 96.12 191 ILE A CA 1
ATOM 1385 C C . ILE A 1 191 ? -5.777 -4.491 20.494 1.00 96.12 191 ILE A C 1
ATOM 1387 O O . ILE A 1 191 ? -6.309 -5.433 19.920 1.00 96.12 191 ILE A O 1
ATOM 1391 N N . GLU A 1 192 ? -5.100 -3.540 19.840 1.00 95.00 192 GLU A N 1
ATOM 1392 C CA . GLU A 1 192 ? -4.833 -3.539 18.395 1.00 95.0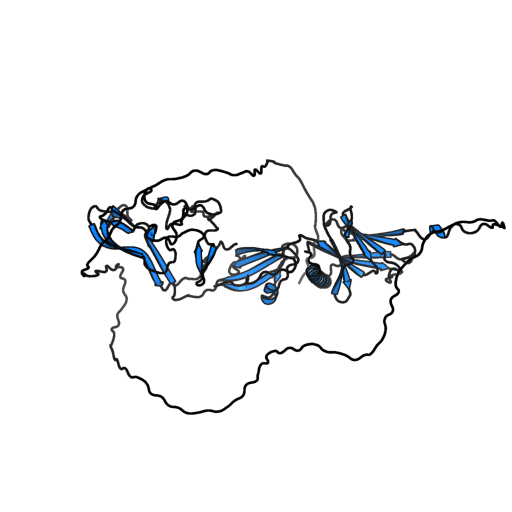0 192 GLU A CA 1
ATOM 1393 C C . GLU A 1 192 ? -4.244 -4.892 17.993 1.00 95.00 192 GLU A C 1
ATOM 1395 O O . GLU A 1 192 ? -4.876 -5.622 17.240 1.00 95.00 192 GLU A O 1
ATOM 1400 N N . LYS A 1 193 ? -3.123 -5.298 18.598 1.00 94.62 193 LYS A N 1
ATOM 1401 C CA . LYS A 1 193 ? -2.467 -6.584 18.327 1.00 94.62 193 LYS A CA 1
ATOM 1402 C C . LYS A 1 193 ? -3.405 -7.790 18.492 1.00 94.62 193 LYS A C 1
ATOM 1404 O O . LYS A 1 193 ? -3.430 -8.659 17.624 1.00 94.62 193 LYS A O 1
ATOM 1409 N N . ALA A 1 194 ? -4.191 -7.845 19.570 1.00 97.19 194 ALA A N 1
ATOM 1410 C CA . ALA A 1 194 ? -5.150 -8.930 19.802 1.00 97.19 194 ALA A CA 1
ATOM 1411 C C . ALA A 1 194 ? -6.273 -8.967 18.744 1.00 97.19 194 ALA A C 1
ATOM 1413 O O . ALA A 1 194 ? -6.724 -10.039 18.340 1.00 97.19 194 ALA A O 1
ATOM 1414 N N . VAL A 1 195 ? -6.715 -7.795 18.276 1.00 97.50 195 VAL A N 1
ATOM 1415 C CA . VAL A 1 195 ? -7.713 -7.645 17.208 1.00 97.50 195 VAL A CA 1
ATOM 1416 C C . VAL A 1 195 ? -7.122 -8.011 15.844 1.00 97.50 195 VAL A C 1
ATOM 1418 O O . VAL A 1 195 ? -7.800 -8.671 15.064 1.00 97.50 195 VAL A O 1
ATOM 1421 N N . GLU A 1 196 ? -5.878 -7.623 15.551 1.00 96.00 196 GLU A N 1
ATOM 1422 C CA . GLU A 1 196 ? -5.181 -7.953 14.301 1.00 96.00 196 GLU A CA 1
ATOM 1423 C C . GLU A 1 196 ? -4.939 -9.469 14.185 1.00 96.00 196 GLU A C 1
ATOM 1425 O O . GLU A 1 196 ? -5.283 -10.062 13.164 1.00 96.00 196 GLU A O 1
ATOM 1430 N N . GLU A 1 197 ? -4.473 -10.132 15.251 1.00 96.06 197 GLU A N 1
ATOM 1431 C CA . GLU A 1 197 ? -4.348 -11.600 15.301 1.00 96.06 197 GLU A CA 1
ATOM 1432 C C . GLU A 1 197 ? -5.699 -12.299 15.050 1.00 96.06 197 GLU A C 1
ATOM 1434 O O . GLU A 1 197 ? -5.784 -13.245 14.261 1.00 96.06 197 GLU A O 1
ATOM 1439 N N . LYS A 1 198 ? -6.785 -11.790 15.650 1.00 96.94 198 LYS A N 1
ATOM 1440 C CA . LYS A 1 198 ? -8.137 -12.346 15.480 1.00 96.94 198 LYS A CA 1
ATOM 1441 C C . LYS A 1 198 ? -8.736 -12.074 14.094 1.00 96.94 198 LYS A C 1
ATOM 1443 O O . LYS A 1 198 ? -9.460 -12.914 13.560 1.00 96.94 198 LYS A O 1
ATOM 1448 N N . ALA A 1 199 ? -8.398 -10.939 13.485 1.00 96.50 199 ALA A N 1
ATOM 1449 C CA . ALA A 1 199 ? -8.773 -10.579 12.120 1.00 96.50 199 ALA A CA 1
ATOM 1450 C C . ALA A 1 199 ? -8.118 -11.501 11.076 1.00 96.50 199 ALA A C 1
ATOM 1452 O O . ALA A 1 199 ? -8.762 -11.863 10.089 1.00 96.50 199 ALA A O 1
ATOM 1453 N N . ILE A 1 200 ? -6.876 -11.944 11.317 1.00 95.81 200 ILE A N 1
ATOM 1454 C CA . ILE A 1 200 ? -6.194 -12.956 10.493 1.00 95.81 200 ILE A CA 1
ATOM 1455 C C . ILE A 1 200 ? -6.872 -14.323 10.653 1.00 95.81 200 ILE A C 1
ATOM 1457 O O . ILE A 1 200 ? -7.185 -14.955 9.640 1.00 95.81 200 ILE A O 1
ATOM 1461 N N . GLU A 1 201 ? -7.149 -14.755 11.892 1.00 95.94 201 GLU A N 1
ATOM 1462 C CA . GLU A 1 201 ? -7.813 -16.036 12.198 1.00 95.94 201 GLU A CA 1
ATOM 1463 C C . GLU A 1 201 ? -9.194 -16.154 11.528 1.00 95.94 201 GLU A C 1
ATOM 1465 O O . GLU A 1 201 ? -9.497 -17.163 10.891 1.00 95.94 201 GLU A O 1
ATOM 1470 N N . GLU A 1 202 ? -10.025 -15.113 11.641 1.00 95.06 202 GLU A N 1
ATOM 1471 C CA . GLU A 1 202 ? -11.402 -15.097 11.123 1.00 95.06 202 GLU A CA 1
ATOM 1472 C C . GLU A 1 202 ? -11.536 -14.450 9.729 1.00 95.06 202 GLU A C 1
ATOM 1474 O O . GLU A 1 202 ? -12.645 -14.327 9.207 1.00 95.06 202 GLU A O 1
ATOM 1479 N N . GLN A 1 203 ? -10.413 -14.087 9.096 1.00 94.62 203 GLN A N 1
ATOM 1480 C CA . GLN A 1 203 ? -10.315 -13.588 7.716 1.00 94.62 203 GLN A CA 1
ATOM 1481 C C . GLN A 1 203 ? -11.218 -12.374 7.400 1.00 94.62 203 GLN A C 1
ATOM 1483 O O . GLN A 1 203 ? -11.822 -12.290 6.327 1.00 94.62 203 GLN A O 1
ATOM 1488 N N . PHE A 1 204 ? -11.282 -11.393 8.309 1.00 94.88 204 PHE A N 1
ATOM 1489 C CA . PHE A 1 204 ? -11.948 -10.103 8.075 1.00 94.88 204 PHE A CA 1
ATOM 1490 C C . PHE A 1 204 ? -10.951 -8.939 8.109 1.00 94.88 204 PHE A C 1
ATOM 1492 O O . PHE A 1 204 ? -9.995 -8.959 8.872 1.00 94.88 204 PHE A O 1
ATOM 1499 N N . SER A 1 205 ? -11.174 -7.897 7.305 1.00 96.38 205 SER A N 1
ATOM 1500 C CA . SER A 1 205 ? -10.339 -6.691 7.359 1.00 96.38 205 SER A CA 1
ATOM 1501 C C . SER A 1 205 ? -10.863 -5.675 8.374 1.00 96.38 205 SER A C 1
ATOM 1503 O O . SER A 1 205 ? -12.061 -5.612 8.660 1.00 96.38 205 SER A O 1
ATOM 1505 N N . ILE A 1 206 ? -9.958 -4.854 8.897 1.00 95.88 206 ILE A N 1
ATOM 1506 C CA . ILE A 1 206 ? -10.222 -3.815 9.891 1.00 95.88 206 ILE A CA 1
ATOM 1507 C C . ILE A 1 206 ? -10.351 -2.462 9.181 1.00 95.88 206 ILE A C 1
ATOM 1509 O O . ILE A 1 206 ? -9.461 -2.057 8.436 1.00 95.88 206 ILE A O 1
ATOM 1513 N N . LYS A 1 207 ? -11.445 -1.739 9.441 1.00 94.12 207 LYS A N 1
ATOM 1514 C CA . LYS A 1 207 ? -11.657 -0.351 8.992 1.00 94.12 207 LYS A CA 1
ATOM 1515 C C . LYS A 1 207 ? -11.493 0.652 10.138 1.00 94.12 207 LYS A C 1
ATOM 1517 O O . LYS A 1 207 ? -10.870 1.686 9.943 1.00 94.12 207 LYS A O 1
ATOM 1522 N N . ASN A 1 208 ? -12.039 0.344 11.316 1.00 93.69 208 ASN A N 1
ATOM 1523 C CA . ASN A 1 208 ? -11.873 1.105 12.562 1.00 93.69 208 ASN A CA 1
ATOM 1524 C C . ASN A 1 208 ? -11.974 0.161 13.773 1.00 93.69 208 ASN A C 1
ATOM 1526 O O . ASN A 1 208 ? -12.651 -0.867 13.697 1.00 93.69 208 ASN A O 1
ATOM 1530 N N . ILE A 1 209 ? -11.357 0.544 14.893 1.00 95.31 209 ILE A N 1
ATOM 1531 C CA . ILE A 1 209 ? -11.420 -0.157 16.185 1.00 95.31 209 ILE A CA 1
ATOM 1532 C C . ILE A 1 209 ? -11.939 0.823 17.246 1.00 95.31 209 ILE A C 1
ATOM 1534 O O . ILE A 1 209 ? -11.410 1.926 17.377 1.00 95.31 209 ILE A O 1
ATOM 1538 N N . PHE A 1 210 ? -12.946 0.417 18.021 1.00 96.06 210 PHE A N 1
ATOM 1539 C CA . PHE A 1 210 ? -13.514 1.205 19.118 1.00 96.06 210 PHE A CA 1
ATOM 1540 C C . PHE A 1 210 ? -13.556 0.373 20.404 1.00 96.06 210 PHE A C 1
ATOM 1542 O O . PHE A 1 210 ? -14.264 -0.632 20.477 1.00 96.06 210 PHE A O 1
ATOM 1549 N N . SER A 1 211 ? -12.806 0.789 21.423 1.00 96.94 211 SER A N 1
ATOM 1550 C CA . SER A 1 211 ? -12.542 -0.019 22.621 1.00 96.94 211 SER A CA 1
ATOM 1551 C C . SER A 1 211 ? -13.170 0.604 23.868 1.00 96.94 211 SER A C 1
ATOM 1553 O O . SER A 1 211 ? -12.880 1.755 24.202 1.00 96.94 211 SER A O 1
ATOM 1555 N N . TYR A 1 212 ? -14.000 -0.157 24.586 1.00 97.62 212 TYR A N 1
ATOM 1556 C CA . TYR A 1 212 ? -14.762 0.320 25.743 1.00 97.62 212 TYR A CA 1
ATOM 1557 C C . TYR A 1 212 ? -14.659 -0.631 26.938 1.00 97.62 212 TYR A C 1
ATOM 1559 O O . TYR A 1 212 ? -14.890 -1.831 26.822 1.00 97.62 212 TYR A O 1
ATOM 1567 N N . ASP A 1 213 ? -14.385 -0.078 28.115 1.00 97.44 213 ASP A N 1
ATOM 1568 C CA . ASP A 1 213 ? -14.546 -0.765 29.397 1.00 97.44 213 ASP A CA 1
ATOM 1569 C C . ASP A 1 213 ? -15.997 -0.565 29.867 1.00 97.44 213 ASP A C 1
ATOM 1571 O O . ASP A 1 213 ? -16.382 0.564 30.184 1.00 97.44 213 ASP A O 1
ATOM 1575 N N . ILE A 1 214 ? -16.823 -1.618 29.839 1.00 97.56 214 ILE A N 1
ATOM 1576 C CA . ILE A 1 214 ? -18.272 -1.559 30.116 1.00 97.56 214 ILE A CA 1
ATOM 1577 C C . ILE A 1 214 ? -18.556 -2.284 31.430 1.00 97.56 214 ILE A C 1
ATOM 1579 O O . ILE A 1 214 ? -18.451 -3.507 31.478 1.00 97.56 214 ILE A O 1
ATOM 1583 N N . LYS A 1 215 ? -18.934 -1.542 32.482 1.00 97.06 215 LYS A N 1
ATOM 1584 C CA . LYS A 1 215 ? -19.099 -2.061 33.855 1.00 97.06 215 LYS A CA 1
ATOM 1585 C C . LYS A 1 215 ? -20.372 -1.602 34.549 1.00 97.06 215 LYS A C 1
ATOM 1587 O O . LYS A 1 215 ? -20.939 -0.567 34.207 1.00 97.06 215 LYS A O 1
ATOM 1592 N N . PHE A 1 216 ? -20.768 -2.336 35.590 1.00 97.75 216 PHE A N 1
ATOM 1593 C CA . PHE A 1 216 ? -21.760 -1.893 36.569 1.00 97.75 216 PHE A CA 1
ATOM 1594 C C . PHE A 1 216 ? -21.156 -1.788 37.967 1.00 97.75 216 PHE A C 1
ATOM 1596 O O . PHE A 1 216 ? -20.425 -2.670 38.415 1.00 97.75 216 PHE A O 1
ATOM 1603 N N . LEU A 1 217 ? -21.485 -0.701 38.667 1.00 97.50 217 LEU A N 1
ATOM 1604 C CA . LEU A 1 217 ? -20.963 -0.385 39.994 1.00 97.50 217 LEU A CA 1
ATOM 1605 C C . LEU A 1 217 ? -22.084 -0.319 41.039 1.00 97.50 217 LEU A C 1
ATOM 1607 O O . LEU A 1 217 ? -23.038 0.447 40.887 1.00 97.50 217 LEU A O 1
ATOM 1611 N N . VAL A 1 218 ? -21.917 -1.052 42.140 1.00 96.75 218 VAL A N 1
ATOM 1612 C CA . VAL A 1 218 ? -22.731 -0.988 43.364 1.00 96.75 218 VAL A CA 1
ATOM 1613 C C . VAL A 1 218 ? -21.858 -0.427 44.478 1.00 96.75 218 VAL A C 1
ATOM 1615 O O . VAL A 1 218 ? -20.832 -1.000 44.832 1.00 96.75 218 VAL A O 1
ATOM 1618 N N . ASN A 1 219 ? -22.233 0.735 45.017 1.00 93.69 219 ASN A N 1
ATOM 1619 C CA . ASN A 1 219 ? -21.484 1.445 46.068 1.00 93.69 219 ASN A CA 1
ATOM 1620 C C . ASN A 1 219 ? -19.980 1.681 45.762 1.00 93.69 219 ASN A C 1
ATOM 1622 O O . ASN A 1 219 ? -19.186 1.920 46.669 1.00 93.69 219 ASN A O 1
ATOM 1626 N N . GLY A 1 220 ? -19.599 1.668 44.477 1.00 92.81 220 GLY A N 1
ATOM 1627 C CA . GLY A 1 220 ? -18.219 1.831 44.000 1.00 92.81 220 GLY A CA 1
ATOM 1628 C C . GLY A 1 220 ? -17.441 0.524 43.799 1.00 92.81 220 GLY A C 1
ATOM 1629 O O . GLY A 1 220 ? -16.304 0.577 43.342 1.00 92.81 220 GLY A O 1
ATOM 1630 N N . SER A 1 221 ? -18.036 -0.632 44.101 1.00 95.19 221 SER A N 1
ATOM 1631 C CA . SER A 1 221 ? -17.506 -1.954 43.750 1.00 95.19 221 SER A CA 1
ATOM 1632 C C . SER A 1 221 ? -18.164 -2.474 42.476 1.00 95.19 221 SER A C 1
ATOM 1634 O O . SER A 1 221 ? -19.353 -2.250 42.254 1.00 95.19 221 SER A O 1
ATOM 1636 N N . GLU A 1 222 ? -17.396 -3.167 41.642 1.00 96.44 222 GLU A N 1
ATOM 1637 C CA . GLU A 1 222 ? -17.903 -3.787 40.419 1.00 96.44 222 GLU A CA 1
ATOM 1638 C C . GLU A 1 222 ? -18.806 -4.986 40.735 1.00 96.44 222 GLU A C 1
ATOM 1640 O O . GLU A 1 222 ? -18.521 -5.766 41.647 1.00 96.44 222 GLU A O 1
ATOM 1645 N N . VAL A 1 223 ? -19.902 -5.121 39.987 1.00 96.62 223 VAL A N 1
ATOM 1646 C CA . VAL A 1 223 ? -20.818 -6.264 40.058 1.00 96.62 223 VAL A CA 1
ATOM 1647 C C . VAL A 1 223 ? -21.018 -6.853 38.672 1.00 96.62 223 VAL A C 1
ATOM 1649 O O . VAL A 1 223 ? -21.158 -6.120 37.699 1.00 96.62 223 VAL A O 1
ATOM 1652 N N . GLN A 1 224 ? -21.039 -8.179 38.604 1.00 97.25 224 GLN A N 1
ATOM 1653 C CA . GLN A 1 224 ? -21.256 -8.955 37.385 1.00 97.25 224 GLN A CA 1
ATOM 1654 C C . GLN A 1 224 ? -22.741 -9.358 37.277 1.00 97.25 224 GLN A C 1
ATOM 1656 O O . GLN A 1 224 ? -23.404 -9.463 38.317 1.00 97.25 224 GLN A O 1
ATOM 1661 N N . PRO A 1 225 ? -23.288 -9.550 36.063 1.00 96.69 225 PRO A N 1
ATOM 1662 C CA . PRO A 1 225 ? -24.682 -9.931 35.886 1.00 96.69 225 PRO A CA 1
ATOM 1663 C C . PRO A 1 225 ? -24.906 -11.411 36.242 1.00 96.69 225 PRO A C 1
ATOM 1665 O O . PRO A 1 225 ? -23.977 -12.219 36.205 1.00 96.69 225 PRO A O 1
ATOM 1668 N N . THR A 1 226 ? -26.136 -11.782 36.604 1.00 96.06 226 THR A N 1
ATOM 1669 C CA . THR A 1 226 ? -26.500 -13.178 36.934 1.00 96.06 226 THR A CA 1
ATOM 1670 C C . THR A 1 226 ? -27.022 -13.971 35.731 1.00 96.06 226 THR A C 1
ATOM 1672 O O . THR A 1 226 ? -26.931 -15.199 35.726 1.00 96.06 226 THR A O 1
ATOM 1675 N N . THR A 1 227 ? -27.509 -13.278 34.700 1.00 94.75 227 THR A N 1
ATOM 1676 C CA . THR A 1 227 ? -27.841 -13.791 33.361 1.00 94.75 227 THR A CA 1
ATOM 1677 C C . THR A 1 227 ? -27.223 -12.866 32.301 1.00 94.75 227 THR A C 1
ATOM 1679 O O . THR A 1 227 ? -26.977 -11.699 32.609 1.00 94.75 227 THR A O 1
ATOM 1682 N N . PRO A 1 228 ? -26.924 -13.336 31.072 1.00 96.12 228 PRO A N 1
ATOM 1683 C CA . PRO A 1 228 ? -26.351 -12.479 30.034 1.00 96.12 228 PRO A CA 1
ATOM 1684 C C . PRO A 1 228 ? -27.216 -11.247 29.748 1.00 96.12 228 PRO A C 1
ATOM 1686 O O . PRO A 1 228 ? -28.442 -11.336 29.705 1.00 96.12 228 PRO A O 1
ATOM 1689 N N . VAL A 1 229 ? -26.569 -10.100 29.545 1.00 97.31 229 VAL A N 1
ATOM 1690 C CA . VAL A 1 229 ? -27.235 -8.820 29.264 1.00 97.31 229 VAL A CA 1
ATOM 1691 C C . VAL A 1 229 ? -26.985 -8.405 27.822 1.00 97.31 229 VAL A C 1
ATOM 1693 O O . VAL A 1 229 ? -25.880 -8.573 27.313 1.00 97.31 229 VAL A O 1
ATOM 1696 N N . GLN A 1 230 ? -27.981 -7.823 27.164 1.00 97.81 230 GLN A N 1
ATOM 1697 C CA . GLN A 1 230 ? -27.801 -7.297 25.817 1.00 97.81 230 GLN A CA 1
ATOM 1698 C C . GLN A 1 230 ? -27.132 -5.922 25.881 1.00 97.81 230 GLN A C 1
ATOM 1700 O O . GLN A 1 230 ? -27.566 -5.038 26.621 1.00 97.81 230 GLN A O 1
ATOM 1705 N N . VAL A 1 231 ? -26.097 -5.718 25.076 1.00 98.44 231 VAL A N 1
ATOM 1706 C CA . VAL A 1 231 ? -25.412 -4.438 24.898 1.00 98.44 231 VAL A CA 1
ATOM 1707 C C . VAL A 1 231 ? -25.680 -3.938 23.482 1.00 98.44 231 VAL A C 1
ATOM 1709 O O . VAL A 1 231 ? -25.617 -4.704 22.526 1.00 98.44 231 VAL A O 1
ATOM 1712 N N . SER A 1 232 ? -25.985 -2.649 23.343 1.00 98.06 232 SER A N 1
ATOM 1713 C CA . SER A 1 232 ? -26.197 -1.968 22.062 1.00 98.06 232 SER A CA 1
ATOM 1714 C C . SER A 1 232 ? -25.367 -0.687 22.030 1.00 98.06 232 SER A C 1
ATOM 1716 O O . SER A 1 232 ? -25.491 0.158 22.921 1.00 98.06 232 SER A O 1
ATOM 1718 N N . VAL A 1 233 ? -24.504 -0.549 21.024 1.00 98.31 233 VAL A N 1
ATOM 1719 C CA . VAL A 1 233 ? -23.545 0.554 20.903 1.00 98.31 233 VAL A CA 1
ATOM 1720 C C . VAL A 1 233 ? -23.764 1.321 19.605 1.00 98.31 233 VAL A C 1
ATOM 1722 O O . VAL A 1 233 ? -23.596 0.800 18.507 1.00 98.31 233 VAL A O 1
ATOM 1725 N N . ASP A 1 234 ? -24.141 2.582 19.758 1.00 97.75 234 ASP A N 1
ATOM 1726 C CA . ASP A 1 234 ? -24.463 3.530 18.697 1.00 97.75 234 ASP A CA 1
ATOM 1727 C C . ASP A 1 234 ? -23.249 4.453 18.496 1.00 97.75 234 ASP A C 1
ATOM 1729 O O . ASP A 1 234 ? -23.000 5.330 19.330 1.00 97.75 234 ASP A O 1
ATOM 1733 N N . THR A 1 235 ? -22.440 4.209 17.455 1.00 94.12 235 THR A N 1
ATOM 1734 C CA . THR A 1 235 ? -21.279 5.049 17.099 1.00 94.12 235 THR A CA 1
ATOM 1735 C C . THR A 1 235 ? -21.430 5.561 15.663 1.00 94.12 235 THR A C 1
ATOM 1737 O O . THR A 1 235 ? -21.672 4.757 14.762 1.00 94.12 235 THR A O 1
ATOM 1740 N N . PRO A 1 236 ? -21.312 6.879 15.409 1.00 92.31 236 PRO A N 1
ATOM 1741 C CA . PRO A 1 236 ? -21.703 7.486 14.131 1.00 92.31 236 PRO A CA 1
ATOM 1742 C C . PRO A 1 236 ? -20.779 7.148 12.949 1.00 92.31 236 PRO A C 1
ATOM 1744 O O . PRO A 1 236 ? -21.046 7.560 11.821 1.00 92.31 236 PRO A O 1
ATOM 1747 N N . GLU A 1 237 ? -19.680 6.439 13.199 1.00 92.81 237 GLU A N 1
ATOM 1748 C CA . GLU A 1 237 ? -18.777 5.894 12.190 1.00 92.81 237 GLU A CA 1
ATOM 1749 C C . GLU A 1 237 ? -19.315 4.615 11.529 1.00 92.81 237 GLU A C 1
ATOM 1751 O O . GLU A 1 237 ? -18.847 4.280 10.440 1.00 92.81 237 GLU A O 1
ATOM 1756 N N . ILE A 1 238 ? -20.260 3.912 12.171 1.00 94.88 238 ILE A N 1
ATOM 1757 C CA . ILE A 1 238 ? -20.884 2.666 11.699 1.00 94.88 238 ILE A CA 1
ATOM 1758 C C . ILE A 1 238 ? -22.321 2.951 11.243 1.00 94.88 238 ILE A C 1
ATOM 1760 O O . ILE A 1 238 ? -23.036 3.759 11.834 1.00 94.88 238 ILE A O 1
ATOM 1764 N N . THR A 1 239 ? -22.748 2.295 10.165 1.00 94.12 239 THR A N 1
ATOM 1765 C CA . THR A 1 239 ? -24.087 2.444 9.576 1.00 94.12 239 THR A CA 1
ATOM 1766 C C . THR A 1 239 ? -24.725 1.085 9.276 1.00 94.12 239 THR A C 1
ATOM 1768 O O . THR A 1 239 ? -24.021 0.098 9.089 1.00 94.12 239 THR A O 1
ATOM 1771 N N . SER A 1 240 ? -26.058 1.013 9.160 1.00 94.12 240 SER A N 1
ATOM 1772 C CA . SER A 1 240 ? -26.810 -0.241 8.920 1.00 94.12 240 SER A CA 1
ATOM 1773 C C . SER A 1 240 ? -26.606 -0.895 7.539 1.00 94.12 240 SER A C 1
ATOM 1775 O O . SER A 1 240 ? -27.321 -1.828 7.175 1.00 94.12 240 SER A O 1
ATOM 1777 N N . SER A 1 241 ? -25.630 -0.420 6.762 1.00 91.75 241 SER A N 1
ATOM 1778 C CA . SER A 1 241 ? -25.146 -1.036 5.519 1.00 91.75 241 SER A CA 1
ATOM 1779 C C . SER A 1 241 ? -23.719 -1.591 5.627 1.00 91.75 241 SER A C 1
ATOM 1781 O O . SER A 1 241 ? -23.132 -1.943 4.607 1.00 91.75 241 SER A O 1
ATOM 1783 N N . GLU A 1 242 ? -23.140 -1.619 6.828 1.00 94.00 242 GLU A N 1
ATOM 1784 C CA . GLU A 1 242 ? -21.763 -2.043 7.093 1.00 94.00 242 GLU A CA 1
ATOM 1785 C C . GLU A 1 242 ? -21.723 -3.183 8.115 1.00 94.00 242 GLU A C 1
ATOM 1787 O O . GLU A 1 242 ? -22.602 -3.297 8.968 1.00 94.00 242 GLU A O 1
ATOM 1792 N N . ASP A 1 243 ? -20.680 -4.009 8.046 1.00 94.44 243 ASP A N 1
ATOM 1793 C CA . ASP A 1 243 ? -20.461 -5.116 8.974 1.00 94.44 243 ASP A CA 1
ATOM 1794 C C . ASP A 1 243 ? -19.575 -4.711 10.163 1.00 94.44 243 ASP A C 1
ATOM 1796 O O . ASP A 1 243 ? -18.680 -3.863 10.060 1.00 94.44 243 ASP A O 1
ATOM 1800 N N . ALA A 1 244 ? -19.769 -5.397 11.289 1.00 96.88 244 ALA A N 1
ATOM 1801 C CA . ALA A 1 244 ? -18.918 -5.293 12.469 1.00 96.88 244 ALA A CA 1
ATOM 1802 C C . ALA A 1 244 ? -18.524 -6.680 13.017 1.00 96.88 244 ALA A C 1
ATOM 1804 O O . ALA A 1 244 ? -19.050 -7.720 12.606 1.00 96.88 244 ALA A O 1
ATOM 1805 N N . ALA A 1 245 ? -17.570 -6.697 13.942 1.00 97.19 245 ALA A N 1
ATOM 1806 C CA . ALA A 1 245 ? -17.414 -7.735 14.960 1.00 97.19 245 ALA A CA 1
ATOM 1807 C C . ALA A 1 245 ? -17.426 -7.082 16.347 1.00 97.19 245 ALA A C 1
ATOM 1809 O O . ALA A 1 245 ? -17.131 -5.890 16.480 1.00 97.19 245 ALA A O 1
ATOM 1810 N N . VAL A 1 246 ? -17.715 -7.878 17.376 1.00 98.25 246 VAL A N 1
ATOM 1811 C CA . VAL A 1 246 ? -17.504 -7.489 18.773 1.00 98.25 246 VAL A CA 1
ATOM 1812 C C . VAL A 1 246 ? -16.597 -8.518 19.413 1.00 98.25 246 VAL A C 1
ATOM 1814 O O . VAL A 1 246 ? -16.978 -9.675 19.551 1.00 98.25 246 VAL A O 1
ATOM 1817 N N . LEU A 1 247 ? -15.410 -8.090 19.819 1.00 98.31 247 LEU A N 1
ATOM 1818 C CA . LEU A 1 247 ? -14.435 -8.936 20.488 1.00 98.31 247 LEU A CA 1
ATOM 1819 C C . LEU A 1 247 ? -14.396 -8.589 21.979 1.00 98.31 247 LEU A C 1
ATOM 1821 O O . LEU A 1 247 ? -14.367 -7.417 22.359 1.00 98.31 247 LEU A O 1
ATOM 1825 N N . HIS A 1 248 ? -14.387 -9.601 22.838 1.00 97.31 248 HIS A N 1
ATOM 1826 C CA . HIS A 1 248 ? -13.959 -9.464 24.227 1.00 97.31 248 HIS A CA 1
ATOM 1827 C C . HIS A 1 248 ? -12.441 -9.618 24.276 1.00 97.31 248 HIS A C 1
ATOM 1829 O O . HIS A 1 248 ? -11.922 -10.579 23.719 1.00 97.31 248 HIS A O 1
ATOM 1835 N N . VAL A 1 249 ? -11.729 -8.693 24.924 1.00 96.19 249 VAL A N 1
ATOM 1836 C CA . VAL A 1 249 ? -10.281 -8.835 25.155 1.00 96.19 249 VAL A CA 1
ATOM 1837 C C . VAL A 1 249 ? -10.052 -9.118 26.634 1.00 96.19 249 VAL A C 1
ATOM 1839 O O . VAL A 1 249 ? -10.321 -8.269 27.488 1.00 96.19 249 VAL A O 1
ATOM 1842 N N . ASN A 1 250 ? -9.582 -10.329 26.933 1.00 92.88 250 ASN A N 1
ATOM 1843 C CA . ASN A 1 250 ? -9.356 -10.789 28.302 1.00 92.88 250 ASN A CA 1
ATOM 1844 C C . ASN A 1 250 ? -8.004 -10.300 28.872 1.00 92.88 250 ASN A C 1
ATOM 1846 O O . ASN A 1 250 ? -7.170 -9.755 28.151 1.00 92.88 250 ASN A O 1
ATOM 1850 N N . ASP A 1 251 ? -7.767 -10.509 30.174 1.00 90.62 251 ASP A N 1
ATOM 1851 C CA . ASP A 1 251 ? -6.575 -10.010 30.895 1.00 90.62 251 ASP A CA 1
ATOM 1852 C C . ASP A 1 251 ? -5.221 -10.560 30.383 1.00 90.62 251 ASP A C 1
ATOM 1854 O O . ASP A 1 251 ? -4.168 -10.105 30.830 1.00 90.62 251 ASP A O 1
ATOM 1858 N N . ASN A 1 252 ? -5.223 -11.532 29.461 1.00 93.00 252 ASN A N 1
ATOM 1859 C CA . ASN A 1 252 ? -4.023 -12.056 28.796 1.00 93.00 252 ASN A CA 1
ATOM 1860 C C . ASN A 1 252 ? -3.834 -11.493 27.372 1.00 93.00 252 ASN A C 1
ATOM 1862 O O . ASN A 1 252 ? -3.020 -12.024 26.619 1.00 93.00 252 ASN A O 1
ATOM 1866 N N . ASN A 1 253 ? -4.594 -10.458 26.995 1.00 92.75 253 ASN A N 1
ATOM 1867 C CA . ASN A 1 253 ? -4.627 -9.847 25.661 1.00 92.75 253 ASN A CA 1
ATOM 1868 C C . ASN A 1 253 ? -4.987 -10.844 24.540 1.00 92.75 253 ASN A C 1
ATOM 1870 O O . ASN A 1 253 ? -4.478 -10.752 23.427 1.00 92.75 253 ASN A O 1
ATOM 1874 N N . VAL A 1 254 ? -5.882 -11.797 24.828 1.00 95.38 254 VAL A N 1
ATOM 1875 C CA . VAL A 1 254 ? -6.489 -12.688 23.823 1.00 95.38 254 VAL A CA 1
ATOM 1876 C C . VAL A 1 254 ? -7.898 -12.190 23.502 1.00 95.38 254 VAL A C 1
ATOM 1878 O O . VAL A 1 254 ? -8.637 -11.815 24.416 1.00 95.38 254 VAL A O 1
ATOM 1881 N N . ALA A 1 255 ? -8.251 -12.176 22.213 1.00 97.44 255 ALA A N 1
ATOM 1882 C CA . ALA A 1 255 ? -9.532 -11.690 21.710 1.00 97.44 255 ALA A CA 1
ATOM 1883 C C . ALA A 1 255 ? -10.504 -12.835 21.356 1.00 97.44 255 ALA A C 1
ATOM 1885 O O . ALA A 1 255 ? -10.181 -13.729 20.572 1.00 97.44 255 ALA A O 1
ATOM 1886 N N . GLU A 1 256 ? -11.720 -12.782 21.897 1.00 96.88 256 GLU A N 1
ATOM 1887 C CA . GLU A 1 256 ? -12.774 -13.791 21.732 1.00 96.88 256 GLU A CA 1
ATOM 1888 C C . GLU A 1 256 ? -14.017 -13.155 21.076 1.00 96.88 256 GLU A C 1
ATOM 1890 O O . GLU A 1 256 ? -14.481 -12.107 21.524 1.00 96.88 256 GLU A O 1
ATOM 1895 N N . ASP A 1 257 ? -14.558 -13.743 19.998 1.00 97.12 257 ASP A N 1
ATOM 1896 C CA . ASP A 1 257 ? -15.702 -13.159 19.271 1.00 97.12 257 ASP A CA 1
ATOM 1897 C C . ASP A 1 257 ? -17.043 -13.411 19.979 1.00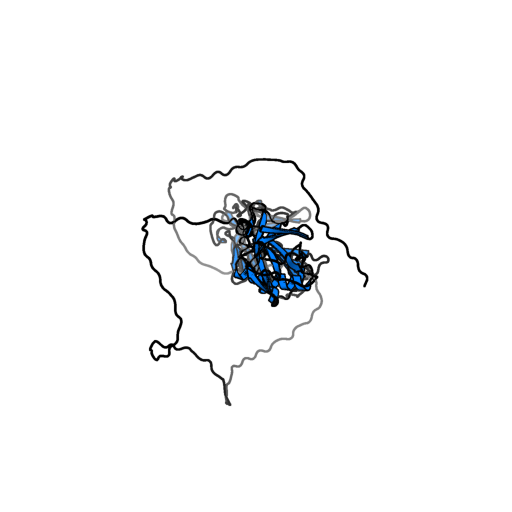 97.12 257 ASP A C 1
ATOM 1899 O O . ASP A 1 257 ? -17.516 -14.546 20.089 1.00 97.12 257 ASP A O 1
ATOM 1903 N N . MET A 1 258 ? -17.683 -12.311 20.372 1.00 97.12 258 MET A N 1
ATOM 1904 C CA . MET A 1 258 ? -18.972 -12.237 21.060 1.00 97.12 258 MET A CA 1
ATOM 1905 C C . MET A 1 258 ? -20.180 -12.377 20.126 1.00 97.12 258 MET A C 1
ATOM 1907 O O . MET A 1 258 ? -21.316 -12.249 20.578 1.00 97.12 258 MET A O 1
ATOM 1911 N N . LYS A 1 259 ? -19.956 -12.617 18.826 1.00 95.94 259 LYS A N 1
ATOM 1912 C CA . LYS A 1 259 ? -20.997 -12.803 17.796 1.00 95.94 259 LYS A CA 1
ATOM 1913 C C . LYS A 1 259 ? -21.929 -11.592 17.646 1.00 95.94 259 LYS A C 1
ATOM 1915 O O . LYS A 1 259 ? -23.088 -11.733 17.258 1.00 95.94 259 LYS A O 1
ATOM 1920 N N . GLY A 1 260 ? -21.404 -10.400 17.935 1.00 96.25 260 GLY A N 1
ATOM 1921 C CA . GLY A 1 260 ? -22.116 -9.138 17.759 1.00 96.25 260 GLY A CA 1
ATOM 1922 C C . GLY A 1 260 ? -22.330 -8.771 16.290 1.00 96.25 260 GLY A C 1
ATOM 1923 O O . GLY A 1 260 ? -21.506 -9.091 15.433 1.00 96.25 260 GLY A O 1
ATOM 1924 N N . ALA A 1 261 ? -23.428 -8.072 16.008 1.00 95.50 261 ALA A N 1
ATOM 1925 C CA . ALA A 1 261 ? -23.849 -7.690 14.660 1.00 95.50 261 ALA A CA 1
ATOM 1926 C C . ALA A 1 261 ? -24.370 -6.246 14.614 1.00 95.50 261 ALA A C 1
ATOM 1928 O O . ALA A 1 261 ? -24.704 -5.666 15.646 1.00 95.50 261 ALA A O 1
ATOM 1929 N N . VAL A 1 262 ? -24.458 -5.664 13.416 1.00 97.62 262 VAL A N 1
ATOM 1930 C CA . VAL A 1 262 ? -25.071 -4.343 13.205 1.00 97.62 262 VAL A CA 1
ATOM 1931 C C . VAL A 1 262 ? -26.583 -4.502 13.021 1.00 97.62 262 VAL A C 1
ATOM 1933 O O . VAL A 1 262 ? -27.033 -5.347 12.247 1.00 97.62 262 VAL A O 1
ATOM 1936 N N . ASP A 1 263 ? -27.374 -3.710 13.745 1.00 96.19 263 ASP A N 1
ATOM 1937 C CA . ASP A 1 263 ? -28.835 -3.707 13.654 1.00 96.19 263 ASP A CA 1
ATOM 1938 C C . ASP A 1 263 ? -29.370 -2.815 12.512 1.00 96.19 263 ASP A C 1
ATOM 1940 O O . ASP A 1 263 ? -28.632 -2.123 11.806 1.00 96.19 263 ASP A O 1
ATOM 1944 N N . GLY A 1 264 ? -30.694 -2.816 12.321 1.00 94.69 264 GLY A N 1
ATOM 1945 C CA . GLY A 1 264 ? -31.349 -2.022 11.275 1.00 94.69 264 GLY A CA 1
ATOM 1946 C C . GLY A 1 264 ? -31.244 -0.498 11.448 1.00 94.69 264 GLY A C 1
ATOM 1947 O O . GLY A 1 264 ? -31.488 0.231 10.485 1.00 94.69 264 GLY A O 1
ATOM 1948 N N . GLU A 1 265 ? -30.873 -0.007 12.635 1.00 94.00 265 GLU A N 1
ATOM 1949 C CA . GLU A 1 265 ? -30.608 1.411 12.907 1.00 94.00 265 GLU A CA 1
ATOM 1950 C C . GLU A 1 265 ? -29.121 1.779 12.757 1.00 94.00 265 GLU A C 1
ATOM 1952 O O . GLU A 1 265 ? -28.803 2.962 12.651 1.00 94.00 265 GLU A O 1
ATOM 1957 N N . GLY A 1 266 ? -28.224 0.790 12.705 1.00 95.00 266 GLY A N 1
ATOM 1958 C CA . GLY A 1 266 ? -26.774 0.960 12.583 1.00 95.00 266 GLY A CA 1
ATOM 1959 C C . GLY A 1 266 ? -26.009 0.766 13.893 1.00 95.00 266 GLY A C 1
ATOM 1960 O O . GLY A 1 266 ? -24.809 1.031 13.934 1.00 95.00 266 GLY A O 1
ATOM 1961 N N . LYS A 1 267 ? -26.671 0.311 14.963 1.00 97.56 267 LYS A N 1
ATOM 1962 C CA . LYS A 1 267 ? -26.035 0.067 16.266 1.00 97.56 267 LYS A CA 1
ATOM 1963 C C . LYS A 1 267 ? -25.424 -1.325 16.291 1.00 97.56 267 LYS A C 1
ATOM 1965 O O . LYS A 1 267 ? -25.994 -2.268 15.748 1.00 97.56 267 LYS A O 1
ATOM 1970 N N . VAL A 1 268 ? -24.295 -1.477 16.969 1.00 98.31 268 VAL A N 1
ATOM 1971 C CA . VAL A 1 268 ? -23.656 -2.780 17.172 1.00 98.31 268 VAL A CA 1
ATOM 1972 C C . VAL A 1 268 ? -24.258 -3.438 18.410 1.00 98.31 268 VAL A C 1
ATOM 1974 O O . VAL A 1 268 ? -24.121 -2.912 19.514 1.00 98.31 268 VAL A O 1
ATOM 1977 N N . VAL A 1 269 ? -24.940 -4.569 18.230 1.00 98.12 269 VAL A N 1
ATOM 1978 C CA . VAL A 1 269 ? -25.671 -5.294 19.279 1.00 98.12 269 VAL A CA 1
ATOM 1979 C C . VAL A 1 269 ? -25.024 -6.654 19.538 1.00 98.12 269 VAL A C 1
ATOM 1981 O O . VAL A 1 269 ? -24.689 -7.372 18.596 1.00 98.12 269 VAL A O 1
ATOM 1984 N N . PHE A 1 270 ? -24.840 -7.005 20.812 1.00 98.38 270 PHE A N 1
ATOM 1985 C CA . PHE A 1 270 ? -24.253 -8.274 21.257 1.00 98.38 270 PHE A CA 1
ATOM 1986 C C . PHE A 1 270 ? -24.732 -8.660 22.662 1.00 98.38 270 PHE A C 1
ATOM 1988 O O . PHE A 1 270 ? -25.153 -7.798 23.432 1.00 98.38 270 PHE A O 1
ATOM 1995 N N . ASP A 1 271 ? -24.620 -9.941 23.016 1.00 97.69 271 ASP A N 1
ATOM 1996 C CA . ASP A 1 271 ? -24.905 -10.420 24.370 1.00 97.69 271 ASP A CA 1
ATOM 1997 C C . ASP A 1 271 ? -23.608 -10.506 25.194 1.00 97.69 271 ASP A C 1
ATOM 1999 O O . ASP A 1 271 ? -22.608 -11.089 24.771 1.00 97.69 271 ASP A O 1
ATOM 2003 N N . ALA A 1 272 ? -23.622 -9.927 26.394 1.00 97.00 272 ALA A N 1
ATOM 2004 C CA . ALA A 1 272 ? -22.505 -9.892 27.327 1.00 97.00 272 ALA A CA 1
ATOM 2005 C C . ALA A 1 272 ? -22.801 -10.786 28.551 1.00 97.00 272 ALA A C 1
ATOM 2007 O O . ALA A 1 272 ? -23.645 -10.433 29.380 1.00 97.00 272 ALA A O 1
ATOM 2008 N N . PRO A 1 273 ? -22.114 -11.935 28.719 1.00 96.00 273 PRO A N 1
ATOM 2009 C CA . PRO A 1 273 ? -22.257 -12.789 29.903 1.00 96.00 273 PRO A CA 1
ATOM 2010 C C . PRO A 1 273 ? -21.549 -12.212 31.141 1.00 96.00 273 PRO A C 1
ATOM 2012 O O . PRO A 1 273 ? -21.763 -12.689 32.251 1.00 96.00 273 PRO A O 1
ATOM 2015 N N . HIS A 1 274 ? -20.696 -11.203 30.950 1.00 95.50 274 HIS A N 1
ATOM 2016 C CA . HIS A 1 274 ? -19.939 -10.507 31.985 1.00 95.50 274 HIS A CA 1
ATOM 2017 C C . HIS A 1 274 ? -19.577 -9.087 31.530 1.00 95.50 274 HIS A C 1
ATOM 2019 O O . HIS A 1 274 ? -19.504 -8.801 30.339 1.00 95.50 274 HIS A O 1
ATOM 2025 N N . PHE A 1 275 ? -19.289 -8.202 32.473 1.00 94.56 275 PHE A N 1
ATOM 2026 C CA . PHE A 1 275 ? -18.730 -6.878 32.230 1.00 94.56 275 PHE A CA 1
ATOM 2027 C C . PHE A 1 275 ? -17.209 -6.924 32.134 1.00 94.56 275 PHE A C 1
ATOM 2029 O O . PHE A 1 275 ? -16.554 -7.570 32.954 1.00 94.56 275 PHE A O 1
ATOM 2036 N N . SER A 1 276 ? -16.659 -6.268 31.111 1.00 95.00 276 SER A N 1
ATOM 2037 C CA . SER A 1 276 ? -15.233 -6.297 30.779 1.00 95.00 276 SER A CA 1
ATOM 2038 C C . SER A 1 276 ? -14.895 -5.287 29.663 1.00 95.00 276 SER A C 1
ATOM 2040 O O . SER A 1 276 ? -15.708 -4.421 29.323 1.00 95.00 276 SER A O 1
ATOM 2042 N N . LYS A 1 277 ? -13.698 -5.423 29.078 1.00 96.19 277 LYS A N 1
ATOM 2043 C CA . LYS A 1 277 ? -13.236 -4.680 27.900 1.00 96.19 277 LYS A CA 1
ATOM 2044 C C . LYS A 1 277 ? -13.826 -5.277 26.618 1.00 96.19 277 LYS A C 1
ATOM 2046 O O . LYS A 1 277 ? -13.490 -6.399 26.242 1.00 96.19 277 LYS A O 1
ATOM 2051 N N . TYR A 1 278 ? -14.668 -4.511 25.936 1.00 97.88 278 TYR A N 1
ATOM 2052 C CA . TYR A 1 278 ? -15.275 -4.878 24.659 1.00 97.88 278 TYR A CA 1
ATOM 2053 C C . TYR A 1 278 ? -14.759 -3.991 23.532 1.00 97.88 278 TYR A C 1
ATOM 2055 O O . TYR A 1 278 ? -14.609 -2.779 23.691 1.00 97.88 278 TYR A O 1
ATOM 2063 N N . VAL A 1 279 ? -14.491 -4.609 22.387 1.00 98.25 279 VAL A N 1
ATOM 2064 C CA . VAL A 1 279 ? -13.866 -3.977 21.230 1.00 98.25 279 VAL A CA 1
ATOM 2065 C C . VAL A 1 279 ? -14.755 -4.176 20.016 1.00 98.25 279 VAL A C 1
ATOM 2067 O O . VAL A 1 279 ? -14.975 -5.296 19.560 1.00 98.25 279 VAL A O 1
ATOM 2070 N N . ILE A 1 280 ? -15.280 -3.075 19.498 1.00 98.12 280 ILE A N 1
ATOM 2071 C CA . ILE A 1 280 ? -16.092 -3.046 18.288 1.00 98.12 280 ILE A CA 1
ATOM 2072 C C . ILE A 1 280 ? -15.157 -2.812 17.114 1.00 98.12 280 ILE A C 1
ATOM 2074 O O . ILE A 1 280 ? -14.474 -1.789 17.044 1.00 98.12 280 ILE A O 1
ATOM 2078 N N . VAL A 1 281 ? -15.144 -3.757 16.183 1.00 97.75 281 VAL A N 1
ATOM 2079 C CA . VAL A 1 281 ? -14.330 -3.683 14.974 1.00 97.75 281 VAL A CA 1
ATOM 2080 C C . VAL A 1 281 ? -15.259 -3.428 13.802 1.00 97.75 281 VAL A C 1
ATOM 2082 O O . VAL A 1 281 ? -16.040 -4.303 13.432 1.00 97.75 281 VAL A O 1
ATOM 2085 N N . GLN A 1 282 ? -15.187 -2.238 13.211 1.00 96.62 282 GLN A N 1
ATOM 2086 C CA . GLN A 1 282 ? -15.852 -1.984 11.937 1.00 96.62 282 GLN A CA 1
ATOM 2087 C C . GLN A 1 282 ? -15.075 -2.723 10.849 1.00 96.62 282 GLN A C 1
ATOM 2089 O O . GLN A 1 282 ? -13.865 -2.515 10.712 1.00 96.62 282 GLN A O 1
ATOM 2094 N N . LYS A 1 283 ? -15.752 -3.579 10.083 1.00 95.00 283 LYS A N 1
ATOM 2095 C CA . LYS A 1 283 ? -15.104 -4.384 9.045 1.00 95.00 283 LYS A CA 1
ATOM 2096 C C . LYS A 1 283 ? -14.897 -3.572 7.765 1.00 95.00 283 LYS A C 1
ATOM 2098 O O . LYS A 1 283 ? -15.660 -2.656 7.456 1.00 95.00 283 LYS A O 1
ATOM 2103 N N . GLY A 1 284 ? -13.820 -3.882 7.049 1.00 92.44 284 GLY A N 1
ATOM 2104 C CA . GLY A 1 284 ? -13.519 -3.326 5.731 1.00 92.44 284 GLY A CA 1
ATOM 2105 C C . GLY A 1 284 ? -14.001 -4.230 4.591 1.00 92.44 284 GLY A C 1
ATOM 2106 O O . GLY A 1 284 ? -14.946 -5.005 4.725 1.00 92.44 284 GLY A O 1
ATOM 2107 N N . THR A 1 285 ? -13.332 -4.143 3.441 1.00 89.12 285 THR A N 1
ATOM 2108 C CA . THR A 1 285 ? -13.565 -5.014 2.278 1.00 89.12 285 THR A CA 1
ATOM 2109 C C . THR A 1 285 ? -12.935 -6.401 2.441 1.00 89.12 285 THR A C 1
ATOM 2111 O O . THR A 1 285 ? -11.963 -6.571 3.170 1.00 89.12 285 THR A O 1
ATOM 2114 N N . ALA A 1 286 ? -13.421 -7.402 1.699 1.00 88.62 286 ALA A N 1
ATOM 2115 C CA . ALA A 1 286 ? -12.883 -8.776 1.721 1.00 88.62 286 ALA A CA 1
ATOM 2116 C C . ALA A 1 286 ? -11.406 -8.913 1.267 1.00 88.62 286 ALA A C 1
ATOM 2118 O O . ALA A 1 286 ? -10.809 -9.979 1.388 1.00 88.62 286 ALA A O 1
ATOM 2119 N N . THR A 1 287 ? -10.822 -7.838 0.738 1.00 92.75 287 THR A N 1
ATOM 2120 C CA . THR A 1 287 ? -9.401 -7.691 0.405 1.00 92.75 287 THR A CA 1
ATOM 2121 C C . THR A 1 287 ? -8.885 -6.364 0.946 1.00 92.75 287 THR A C 1
ATOM 2123 O O . THR A 1 287 ? -9.662 -5.411 1.055 1.00 92.75 287 THR A O 1
ATOM 2126 N N . VAL A 1 288 ? -7.578 -6.286 1.186 1.00 94.25 288 VAL A N 1
ATOM 2127 C CA . VAL A 1 288 ? -6.865 -5.078 1.629 1.00 94.25 288 VAL A CA 1
ATOM 2128 C C . VAL A 1 288 ? -5.882 -4.585 0.566 1.00 94.25 288 VAL A C 1
ATOM 2130 O O . VAL A 1 288 ? -5.419 -5.361 -0.275 1.00 94.25 288 VAL A O 1
ATOM 2133 N N . THR A 1 289 ? -5.542 -3.300 0.610 1.00 94.31 289 THR A N 1
ATOM 2134 C CA . THR A 1 289 ? -4.569 -2.657 -0.280 1.00 94.31 289 THR A CA 1
ATOM 2135 C C . THR A 1 289 ? -3.273 -2.351 0.465 1.00 94.31 289 THR A C 1
ATOM 2137 O O . THR A 1 289 ? -3.225 -1.442 1.292 1.00 94.31 289 THR A O 1
ATOM 2140 N N . VAL A 1 290 ? -2.183 -3.032 0.110 1.00 94.12 290 VAL A N 1
ATOM 2141 C CA . VAL A 1 290 ? -0.832 -2.626 0.520 1.00 94.12 290 VAL A CA 1
ATOM 2142 C C . VAL A 1 290 ? -0.244 -1.732 -0.566 1.00 94.12 290 VAL A C 1
ATOM 2144 O O . VAL A 1 290 ? -0.025 -2.166 -1.698 1.00 94.12 290 VAL A O 1
ATOM 2147 N N . THR A 1 291 ? 0.019 -0.471 -0.234 1.00 95.00 291 THR A N 1
ATOM 2148 C CA . THR A 1 291 ? 0.800 0.439 -1.081 1.00 95.00 291 THR A CA 1
ATOM 2149 C C . THR A 1 291 ? 2.253 0.397 -0.623 1.00 95.00 291 THR A C 1
ATOM 2151 O O . THR A 1 291 ? 2.524 0.606 0.553 1.00 95.00 291 THR A O 1
ATOM 2154 N N . VAL A 1 292 ? 3.203 0.156 -1.524 1.00 93.62 292 VAL A N 1
ATOM 2155 C CA . VAL A 1 292 ? 4.635 0.331 -1.236 1.00 93.62 292 VAL A CA 1
ATOM 2156 C C . VAL A 1 292 ? 5.115 1.599 -1.935 1.00 93.62 292 VAL A C 1
ATOM 2158 O O . VAL A 1 292 ? 4.719 1.870 -3.070 1.00 93.62 292 VAL A O 1
ATOM 2161 N N . GLU A 1 293 ? 5.932 2.401 -1.259 1.00 93.50 293 GLU A N 1
ATOM 2162 C CA . GLU A 1 293 ? 6.443 3.681 -1.746 1.00 93.50 293 GLU A CA 1
ATOM 2163 C C . GLU A 1 293 ? 7.947 3.791 -1.486 1.00 93.50 293 GLU A C 1
ATOM 2165 O O . GLU A 1 293 ? 8.380 3.713 -0.337 1.00 93.50 293 GLU A O 1
ATOM 2170 N N . HIS A 1 294 ? 8.743 4.031 -2.526 1.00 91.88 294 HIS A N 1
ATOM 2171 C CA . HIS A 1 294 ? 10.199 4.142 -2.409 1.00 91.88 294 HIS A CA 1
ATOM 2172 C C . HIS A 1 294 ? 10.637 5.605 -2.471 1.00 91.88 294 HIS A C 1
ATOM 2174 O O . HIS A 1 294 ? 10.171 6.364 -3.323 1.00 91.88 294 HIS A O 1
ATOM 2180 N N . TYR A 1 295 ? 11.533 6.007 -1.571 1.00 93.00 295 TYR A N 1
ATOM 2181 C CA . TYR A 1 295 ? 11.948 7.396 -1.358 1.00 93.00 295 TYR A CA 1
ATOM 2182 C C . TYR A 1 295 ? 13.472 7.560 -1.388 1.00 93.00 295 TYR A C 1
ATOM 2184 O O . TYR A 1 295 ? 14.199 6.867 -0.678 1.00 93.00 295 TYR A O 1
ATOM 2192 N N . ASP A 1 296 ? 13.947 8.555 -2.137 1.00 91.12 296 ASP A N 1
ATOM 2193 C CA . ASP A 1 296 ? 15.330 9.023 -2.127 1.00 91.12 296 ASP A CA 1
ATOM 2194 C C . ASP A 1 296 ? 15.561 9.926 -0.906 1.00 91.12 296 ASP A C 1
ATOM 2196 O O . ASP A 1 296 ? 15.239 11.121 -0.894 1.00 91.12 296 ASP A O 1
ATOM 2200 N N . ASN A 1 297 ? 16.145 9.331 0.131 1.00 92.94 297 ASN A N 1
ATOM 2201 C CA . ASN A 1 297 ? 16.458 9.963 1.408 1.00 92.94 297 ASN A CA 1
ATOM 2202 C C . ASN A 1 297 ? 17.802 10.726 1.390 1.00 92.94 297 ASN A C 1
ATOM 2204 O O . ASN A 1 297 ? 18.232 11.271 2.407 1.00 92.94 297 ASN A O 1
ATOM 2208 N N . SER A 1 298 ? 18.469 10.831 0.228 1.00 88.12 298 SER A N 1
ATOM 2209 C CA . SER A 1 298 ? 19.536 11.827 0.021 1.00 88.12 298 SER A CA 1
ATOM 2210 C C . SER A 1 298 ? 18.985 13.241 -0.215 1.00 88.12 298 SER A C 1
ATOM 2212 O O . SER A 1 298 ? 19.745 14.213 -0.215 1.00 88.12 298 SER A O 1
ATOM 2214 N N . LYS A 1 299 ? 17.668 13.375 -0.431 1.00 87.94 299 LYS A N 1
ATOM 2215 C CA . LYS A 1 299 ? 16.971 14.647 -0.654 1.00 87.94 299 LYS A CA 1
ATOM 2216 C C . LYS A 1 299 ? 16.332 15.167 0.632 1.00 87.94 299 LYS A C 1
ATOM 2218 O O . LYS A 1 299 ? 16.021 14.411 1.547 1.00 87.94 299 LYS A O 1
ATOM 2223 N N . ASN A 1 300 ? 16.142 16.484 0.705 1.00 89.44 300 ASN A N 1
ATOM 2224 C CA . ASN A 1 300 ? 15.469 17.139 1.823 1.00 89.44 300 ASN A CA 1
ATOM 2225 C C . ASN A 1 300 ? 14.463 18.188 1.297 1.00 89.44 300 ASN A C 1
ATOM 2227 O O . ASN A 1 300 ? 14.904 19.238 0.819 1.00 89.44 300 ASN A O 1
ATOM 2231 N N . PRO A 1 301 ? 13.140 17.931 1.365 1.00 92.06 301 PRO A N 1
ATOM 2232 C CA . PRO A 1 301 ? 12.508 16.688 1.833 1.00 92.06 301 PRO A CA 1
ATOM 2233 C C . PRO A 1 301 ? 12.864 15.478 0.949 1.00 92.06 301 PRO A C 1
ATOM 2235 O O . PRO A 1 301 ? 13.305 15.654 -0.186 1.00 92.06 301 PRO A O 1
ATOM 2238 N N . ALA A 1 302 ? 12.673 14.264 1.474 1.00 94.19 302 ALA A N 1
ATOM 2239 C CA . ALA A 1 302 ? 12.884 13.029 0.719 1.00 94.19 302 ALA A CA 1
ATOM 2240 C C . ALA A 1 302 ? 11.967 12.976 -0.517 1.00 94.19 302 ALA A C 1
ATOM 2242 O O . ALA A 1 302 ? 10.792 13.349 -0.453 1.00 94.19 302 ALA A O 1
ATOM 2243 N N . GLU A 1 303 ? 12.505 12.521 -1.646 1.00 91.56 303 GLU A N 1
ATOM 2244 C CA . GLU A 1 303 ? 11.841 12.567 -2.953 1.00 91.56 303 GLU A CA 1
ATOM 2245 C C . GLU A 1 303 ? 11.289 11.179 -3.304 1.00 91.56 303 GLU A C 1
ATOM 2247 O O . GLU A 1 303 ? 12.040 10.208 -3.318 1.00 91.56 303 GLU A O 1
ATOM 2252 N N . LYS A 1 304 ? 9.981 11.051 -3.563 1.00 90.69 304 LYS A N 1
ATOM 2253 C CA . LYS A 1 304 ? 9.383 9.761 -3.952 1.00 90.69 304 LYS A CA 1
ATOM 2254 C C . LYS A 1 304 ? 9.882 9.357 -5.340 1.00 90.69 304 LYS A C 1
ATOM 2256 O O . LYS A 1 304 ? 9.736 10.131 -6.280 1.00 90.69 304 LYS A O 1
ATOM 2261 N N . ILE A 1 305 ? 10.444 8.156 -5.441 1.00 85.44 305 ILE A N 1
ATOM 2262 C CA . ILE A 1 305 ? 11.007 7.575 -6.664 1.00 85.44 305 ILE A CA 1
ATOM 2263 C C . ILE A 1 305 ? 9.905 6.836 -7.432 1.00 85.44 305 ILE A C 1
ATOM 2265 O O . ILE A 1 305 ? 9.645 7.125 -8.593 1.00 85.44 305 ILE A O 1
ATOM 2269 N N . TYR A 1 306 ? 9.222 5.898 -6.771 1.00 83.75 306 TYR A N 1
ATOM 2270 C CA . TYR A 1 306 ? 8.101 5.153 -7.345 1.00 83.75 306 TYR A CA 1
ATOM 2271 C C . TYR A 1 306 ? 7.154 4.637 -6.255 1.00 83.75 306 TYR A C 1
ATOM 2273 O O . TYR A 1 306 ? 7.387 4.814 -5.056 1.00 83.75 306 TYR A O 1
ATOM 2281 N N . SER A 1 307 ? 6.048 4.029 -6.680 1.00 87.81 307 SER A N 1
ATOM 2282 C CA . SER A 1 307 ? 5.123 3.315 -5.807 1.00 87.81 307 SER A CA 1
ATOM 2283 C C . SER A 1 307 ? 4.444 2.179 -6.571 1.00 87.81 307 SER A C 1
ATOM 2285 O O . SER A 1 307 ? 4.147 2.325 -7.757 1.00 87.81 307 SER A O 1
ATOM 2287 N N . SER A 1 308 ? 4.183 1.078 -5.869 1.00 86.75 308 SER A N 1
ATOM 2288 C CA . SER A 1 308 ? 3.445 -0.092 -6.354 1.00 86.75 308 SER A CA 1
ATOM 2289 C C . SER A 1 308 ? 2.277 -0.388 -5.414 1.00 86.75 308 SER A C 1
ATOM 2291 O O . SER A 1 308 ? 2.332 -0.059 -4.227 1.00 86.75 308 SER A O 1
ATOM 2293 N N . LYS A 1 309 ? 1.212 -1.015 -5.923 1.00 92.75 309 LYS A N 1
ATOM 2294 C CA . LYS A 1 309 ? 0.033 -1.388 -5.126 1.00 92.75 309 LYS A CA 1
ATOM 2295 C C . LYS A 1 309 ? -0.302 -2.862 -5.281 1.00 92.75 309 LYS A C 1
ATOM 2297 O O . LYS A 1 309 ? -0.318 -3.378 -6.394 1.00 92.75 309 LYS A O 1
ATOM 2302 N N . TYR A 1 310 ? -0.621 -3.496 -4.161 1.00 89.88 310 TYR A N 1
ATOM 2303 C CA . TYR A 1 310 ? -0.936 -4.913 -4.058 1.00 89.88 310 TYR A CA 1
ATOM 2304 C C . TYR A 1 310 ? -2.304 -5.067 -3.391 1.00 89.88 310 TYR A C 1
ATOM 2306 O O . TYR A 1 310 ? -2.494 -4.615 -2.263 1.00 89.88 310 TYR A O 1
ATOM 2314 N N . THR A 1 311 ? -3.254 -5.700 -4.078 1.00 94.19 311 THR A N 1
ATOM 2315 C CA . THR A 1 311 ? -4.524 -6.129 -3.476 1.00 94.19 311 THR A CA 1
ATOM 2316 C C . THR A 1 311 ? -4.340 -7.544 -2.943 1.00 94.19 311 THR A C 1
ATOM 2318 O O . THR A 1 311 ? -4.022 -8.449 -3.715 1.00 94.19 311 THR A O 1
ATOM 2321 N N . LEU A 1 312 ? -4.511 -7.730 -1.637 1.00 92.19 312 LEU A N 1
ATOM 2322 C CA . LEU A 1 312 ? -4.230 -8.980 -0.931 1.00 92.19 312 LEU A CA 1
ATOM 2323 C C . LEU A 1 312 ? -5.474 -9.498 -0.199 1.00 92.19 312 LEU A C 1
ATOM 2325 O O . LEU A 1 312 ? -6.361 -8.728 0.178 1.00 92.19 312 LEU A O 1
ATOM 2329 N N . SER A 1 313 ? -5.513 -10.809 0.042 1.00 93.12 313 SER A N 1
ATOM 2330 C CA . SER A 1 313 ? -6.370 -11.399 1.078 1.00 93.12 313 SER A CA 1
ATOM 2331 C C . SER A 1 313 ? -5.989 -10.859 2.460 1.00 93.12 313 SER A C 1
ATOM 2333 O O . SER A 1 313 ? -4.847 -10.443 2.669 1.00 93.12 313 SER A O 1
ATOM 2335 N N . VAL A 1 314 ? -6.914 -10.927 3.417 1.00 94.19 314 VAL A N 1
ATOM 2336 C CA . VAL A 1 314 ? -6.632 -10.633 4.831 1.00 94.19 314 VAL A CA 1
ATOM 2337 C C . VAL A 1 314 ? -5.512 -11.546 5.344 1.00 94.19 314 VAL A C 1
ATOM 2339 O O . VAL A 1 314 ? -5.535 -12.757 5.123 1.00 94.19 314 VAL A O 1
ATOM 2342 N N . GLY A 1 315 ? -4.514 -10.958 6.002 1.00 91.75 315 GLY A N 1
ATOM 2343 C CA . GLY A 1 315 ? -3.300 -11.645 6.445 1.00 91.75 315 GLY A CA 1
ATOM 2344 C C . GLY A 1 315 ? -2.260 -11.881 5.339 1.00 91.75 315 GLY A C 1
ATOM 2345 O O . GLY A 1 315 ? -1.222 -12.482 5.586 1.00 91.75 315 GLY A O 1
ATOM 2346 N N . GLY A 1 316 ? -2.491 -11.413 4.109 1.00 90.69 316 GLY A N 1
ATOM 2347 C CA . GLY A 1 316 ? -1.512 -11.524 3.026 1.00 90.69 316 GLY A CA 1
ATOM 2348 C C . GLY A 1 316 ? -0.313 -10.582 3.199 1.00 90.69 316 GLY A C 1
ATOM 2349 O O . GLY A 1 316 ? -0.463 -9.459 3.678 1.00 90.69 316 GLY A O 1
ATOM 2350 N N . SER A 1 317 ? 0.863 -11.008 2.728 1.00 89.25 317 SER A N 1
ATOM 2351 C CA . SER A 1 317 ? 2.114 -10.228 2.779 1.00 89.25 317 SER A CA 1
ATOM 2352 C C . SER A 1 317 ? 2.673 -9.910 1.393 1.00 89.25 317 SER A C 1
ATOM 2354 O O . SER A 1 317 ? 2.646 -10.751 0.489 1.00 89.25 317 SER A O 1
ATOM 2356 N N . VAL A 1 318 ? 3.277 -8.728 1.243 1.00 86.88 318 VAL A N 1
ATOM 2357 C CA . VAL A 1 318 ? 4.133 -8.397 0.091 1.00 86.88 318 VAL A CA 1
ATOM 2358 C C . VAL A 1 318 ? 5.547 -8.912 0.366 1.00 86.88 318 VAL A C 1
ATOM 2360 O O . VAL A 1 318 ? 6.071 -8.726 1.460 1.00 86.88 318 VAL A O 1
ATOM 2363 N N . LYS A 1 319 ? 6.185 -9.542 -0.624 1.00 82.44 319 LYS A N 1
ATOM 2364 C CA . LYS A 1 319 ? 7.565 -10.052 -0.528 1.00 82.44 319 LYS A CA 1
ATOM 2365 C C . LYS A 1 319 ? 8.505 -9.255 -1.423 1.00 82.44 319 LYS A C 1
ATOM 2367 O O . LYS A 1 319 ? 8.053 -8.588 -2.348 1.00 82.44 319 LYS A O 1
ATOM 2372 N N . ASP A 1 320 ? 9.806 -9.342 -1.149 1.00 78.69 320 ASP A N 1
ATOM 2373 C CA . ASP A 1 320 ? 10.901 -8.818 -1.985 1.00 78.69 320 ASP A CA 1
ATOM 2374 C C . ASP A 1 320 ? 10.919 -7.299 -2.266 1.00 78.69 320 ASP A C 1
ATOM 2376 O O . ASP A 1 320 ? 11.845 -6.810 -2.909 1.00 78.69 320 ASP A O 1
ATOM 2380 N N . PHE A 1 321 ? 9.970 -6.524 -1.737 1.00 79.19 321 PHE A N 1
ATOM 2381 C CA . PHE A 1 321 ? 9.806 -5.093 -2.026 1.00 79.19 321 PHE A CA 1
ATOM 2382 C C . PHE A 1 321 ? 10.964 -4.195 -1.543 1.00 79.19 321 PHE A C 1
ATOM 2384 O O . PHE A 1 321 ? 11.036 -3.028 -1.924 1.00 79.19 321 PHE A O 1
ATOM 2391 N N . VAL A 1 322 ? 11.873 -4.727 -0.722 1.00 70.94 322 VAL A N 1
ATOM 2392 C CA . VAL A 1 322 ? 13.077 -4.041 -0.220 1.00 70.94 322 VAL A CA 1
ATOM 2393 C C . VAL A 1 322 ? 14.270 -4.175 -1.188 1.00 70.94 322 VAL A C 1
ATOM 2395 O O . VAL A 1 322 ? 15.243 -3.438 -1.071 1.00 70.94 322 VAL A O 1
ATOM 2398 N N . LYS A 1 323 ? 14.207 -5.069 -2.190 1.00 66.31 323 LYS A N 1
ATOM 2399 C CA . LYS A 1 323 ? 15.315 -5.347 -3.125 1.00 66.31 323 LYS A CA 1
ATOM 2400 C C . LYS A 1 323 ? 15.615 -4.165 -4.056 1.00 66.31 323 LYS A C 1
ATOM 2402 O O . LYS A 1 323 ? 15.127 -4.106 -5.183 1.00 66.31 323 LYS A O 1
ATOM 2407 N N . THR A 1 324 ? 16.480 -3.253 -3.620 1.00 63.47 324 THR A N 1
ATOM 2408 C CA . THR A 1 324 ? 16.906 -2.090 -4.408 1.00 63.47 324 THR A CA 1
ATOM 2409 C C . THR A 1 324 ? 18.324 -2.270 -4.949 1.00 63.47 324 THR A C 1
ATOM 2411 O O . THR A 1 324 ? 19.308 -2.038 -4.251 1.00 63.47 324 THR A O 1
ATOM 2414 N N . GLN A 1 325 ? 18.459 -2.659 -6.222 1.00 60.97 325 GLN A N 1
ATOM 2415 C CA . GLN A 1 325 ? 19.776 -2.705 -6.864 1.00 60.97 325 GLN A CA 1
ATOM 2416 C C . GLN A 1 325 ? 20.367 -1.287 -6.961 1.00 60.97 325 GLN A C 1
ATOM 2418 O O . GLN A 1 325 ? 19.745 -0.394 -7.538 1.00 60.97 325 GLN A O 1
ATOM 2423 N N . ASN A 1 326 ? 21.605 -1.101 -6.491 1.00 72.94 326 ASN A N 1
ATOM 2424 C CA . ASN A 1 326 ? 22.332 0.179 -6.471 1.00 72.94 326 ASN A CA 1
ATOM 2425 C C . ASN A 1 326 ? 21.775 1.245 -5.497 1.00 72.94 326 ASN A C 1
ATOM 2427 O O . ASN A 1 326 ? 22.062 2.433 -5.673 1.00 72.94 326 ASN A O 1
ATOM 2431 N N . TRP A 1 327 ? 20.997 0.855 -4.479 1.00 82.81 327 TRP A N 1
ATOM 2432 C CA . TRP A 1 327 ? 20.608 1.746 -3.378 1.00 82.81 327 TRP A CA 1
ATOM 2433 C C . TRP A 1 327 ? 20.778 1.056 -2.018 1.00 82.81 327 TRP A C 1
ATOM 2435 O O . TRP A 1 327 ? 20.420 -0.108 -1.859 1.00 82.81 327 TRP A O 1
ATOM 2445 N N . GLU A 1 328 ? 21.268 1.810 -1.038 1.00 86.62 328 GLU A N 1
ATOM 2446 C CA . GLU A 1 328 ? 21.401 1.422 0.367 1.00 86.62 328 GLU A CA 1
ATOM 2447 C C . GLU A 1 328 ? 20.093 1.734 1.113 1.00 86.62 328 GLU A C 1
ATOM 2449 O O . GLU A 1 328 ? 19.597 2.862 1.045 1.00 86.62 328 GLU A O 1
ATOM 2454 N N . LEU A 1 329 ? 19.527 0.751 1.821 1.00 90.12 329 LEU A N 1
ATOM 2455 C CA . LEU A 1 329 ? 18.356 0.942 2.684 1.00 90.12 329 LEU A CA 1
ATOM 2456 C C . LEU A 1 329 ? 18.744 1.732 3.942 1.00 90.12 329 LEU A C 1
ATOM 2458 O O . LEU A 1 329 ? 19.682 1.358 4.638 1.00 90.12 329 LEU A O 1
ATOM 2462 N N . GLU A 1 330 ? 17.981 2.774 4.281 1.00 92.56 330 GLU A N 1
ATOM 2463 C CA . GLU A 1 330 ? 18.167 3.515 5.537 1.00 92.56 330 GLU A CA 1
ATOM 2464 C C . GLU A 1 330 ? 17.099 3.219 6.590 1.00 92.56 330 GLU A C 1
ATOM 2466 O O . GLU A 1 330 ? 17.430 3.097 7.767 1.00 92.56 330 GLU A O 1
ATOM 2471 N N . LYS A 1 331 ? 15.823 3.138 6.191 1.00 94.38 331 LYS A N 1
ATOM 2472 C CA . LYS A 1 331 ? 14.708 2.805 7.091 1.00 94.38 331 LYS A CA 1
ATOM 2473 C C . LYS A 1 331 ? 13.466 2.350 6.327 1.00 94.38 331 LYS A C 1
ATOM 2475 O O . LYS A 1 331 ? 13.294 2.673 5.149 1.00 94.38 331 LYS A O 1
ATOM 2480 N N . ILE A 1 332 ? 12.564 1.676 7.035 1.00 95.25 332 ILE A N 1
ATOM 2481 C CA . ILE A 1 332 ? 11.212 1.363 6.569 1.00 95.25 332 ILE A CA 1
ATOM 2482 C C . ILE A 1 332 ? 10.220 1.927 7.585 1.00 95.25 332 ILE A C 1
ATOM 2484 O O . ILE A 1 332 ? 10.361 1.689 8.782 1.00 95.25 332 ILE A O 1
ATOM 2488 N N . GLU A 1 333 ? 9.213 2.660 7.118 1.00 96.25 333 GLU A N 1
ATOM 2489 C CA . GLU A 1 333 ? 8.083 3.100 7.939 1.00 96.25 333 GLU A CA 1
ATOM 2490 C C . GLU A 1 333 ? 6.780 2.484 7.430 1.00 96.25 333 GLU A C 1
ATOM 2492 O O . GLU A 1 333 ? 6.578 2.377 6.221 1.00 96.25 333 GLU A O 1
ATOM 2497 N N . VAL A 1 334 ? 5.872 2.111 8.332 1.00 94.88 334 VAL A N 1
ATOM 2498 C CA . VAL A 1 334 ? 4.577 1.510 7.979 1.00 94.88 334 VAL A CA 1
ATOM 2499 C C . VAL A 1 334 ? 3.440 2.170 8.743 1.00 94.88 334 VAL A C 1
ATOM 2501 O O . VAL A 1 334 ? 3.580 2.510 9.919 1.00 94.88 334 VAL A O 1
ATOM 2504 N N . GLY A 1 335 ? 2.317 2.349 8.055 1.00 93.00 335 GLY A N 1
ATOM 2505 C CA . GLY A 1 335 ? 1.074 2.864 8.610 1.00 93.00 335 GLY A CA 1
ATOM 2506 C C . GLY A 1 335 ? 0.240 3.543 7.533 1.00 93.00 335 GLY A C 1
ATOM 2507 O O . GLY A 1 335 ? 0.255 3.124 6.374 1.00 93.00 335 GLY A O 1
ATOM 2508 N N . ASP A 1 336 ? -0.475 4.595 7.906 1.00 90.62 336 ASP A N 1
ATOM 2509 C CA . ASP A 1 336 ? -1.347 5.351 7.011 1.00 90.62 336 ASP A CA 1
ATOM 2510 C C . ASP A 1 336 ? -1.450 6.828 7.446 1.00 90.62 336 ASP A C 1
ATOM 2512 O O . ASP A 1 336 ? -0.805 7.271 8.396 1.00 90.62 336 ASP A O 1
ATOM 2516 N N . GLU A 1 337 ? -2.221 7.637 6.717 1.00 86.19 337 GLU A N 1
ATOM 2517 C CA . GLU A 1 337 ? -2.355 9.080 6.989 1.00 86.19 337 GLU A CA 1
ATOM 2518 C C . GLU A 1 337 ? -3.262 9.408 8.203 1.00 86.19 337 GLU A C 1
ATOM 2520 O O . GLU A 1 337 ? -3.353 10.574 8.592 1.00 86.19 337 GLU A O 1
ATOM 2525 N N . THR A 1 338 ? -3.920 8.409 8.804 1.00 82.69 338 THR A N 1
ATOM 2526 C CA . THR A 1 338 ? -4.771 8.527 10.005 1.00 82.69 338 THR A CA 1
ATOM 2527 C C . THR A 1 338 ? -3.975 8.196 11.263 1.00 82.69 338 THR A C 1
ATOM 2529 O O . THR A 1 338 ? -3.875 9.031 12.165 1.00 82.69 338 THR A O 1
ATOM 2532 N N . ASP A 1 339 ? -3.361 7.011 11.291 1.00 79.50 339 ASP A N 1
ATOM 2533 C CA . ASP A 1 339 ? -2.598 6.505 12.443 1.00 79.50 339 ASP A CA 1
ATOM 2534 C C . ASP A 1 339 ? -1.145 7.005 12.461 1.00 79.50 339 ASP A C 1
ATOM 2536 O O . ASP A 1 339 ? -0.447 6.926 13.477 1.00 79.50 339 ASP A O 1
ATOM 2540 N N . GLY A 1 340 ? -0.682 7.547 11.333 1.00 90.50 340 GLY A N 1
ATOM 2541 C CA . GLY A 1 340 ? 0.704 7.923 11.111 1.00 90.50 340 GLY A CA 1
ATOM 2542 C C . GLY A 1 340 ? 1.589 6.728 10.758 1.00 90.50 340 GLY A C 1
ATOM 2543 O O . GLY A 1 340 ? 1.140 5.593 10.617 1.00 90.50 340 GLY A O 1
ATOM 2544 N N . TYR A 1 341 ? 2.882 7.008 10.608 1.00 94.44 341 TYR A N 1
ATOM 2545 C CA . TYR A 1 341 ? 3.883 6.059 10.128 1.00 94.44 341 TYR A CA 1
ATOM 2546 C C . TYR A 1 341 ? 4.857 5.705 11.258 1.00 94.44 341 TYR A C 1
ATOM 2548 O O . TYR A 1 341 ? 5.416 6.594 11.905 1.00 94.44 341 TYR A O 1
ATOM 2556 N N . LYS A 1 342 ? 5.040 4.404 11.506 1.00 93.12 342 LYS A N 1
ATOM 2557 C CA . LYS A 1 342 ? 5.891 3.833 12.561 1.00 93.12 342 LYS A CA 1
ATOM 2558 C C . LYS A 1 342 ? 7.114 3.171 11.905 1.00 93.12 342 LYS A C 1
ATOM 2560 O O . LYS A 1 342 ? 6.951 2.398 10.966 1.00 93.12 342 LYS A O 1
ATOM 2565 N N . GLU A 1 343 ? 8.329 3.479 12.362 1.00 95.69 343 GLU A N 1
ATOM 2566 C CA . GLU A 1 343 ? 9.569 2.872 11.839 1.00 95.69 343 GLU A CA 1
ATOM 2567 C C . GLU A 1 343 ? 9.712 1.413 12.316 1.00 95.69 343 GLU A C 1
ATOM 2569 O O . GLU A 1 343 ? 9.458 1.122 13.487 1.00 95.69 343 GLU A O 1
ATOM 2574 N N . ILE A 1 344 ? 10.104 0.500 11.419 1.00 92.62 344 ILE A N 1
ATOM 2575 C CA . ILE A 1 344 ? 10.221 -0.947 11.676 1.00 92.62 344 ILE A CA 1
ATOM 2576 C C . ILE A 1 344 ? 11.481 -1.555 11.034 1.00 92.62 344 ILE A C 1
ATOM 2578 O O . ILE A 1 344 ? 12.104 -0.955 10.158 1.00 92.62 344 ILE A O 1
ATOM 2582 N N . SER A 1 345 ? 11.850 -2.772 11.450 1.00 91.31 345 SER A N 1
ATOM 2583 C CA . SER A 1 345 ? 12.944 -3.536 10.834 1.00 91.31 345 SER A CA 1
ATOM 2584 C C . SER A 1 345 ? 12.543 -4.168 9.495 1.00 91.31 345 SER A C 1
ATOM 2586 O O . SER A 1 345 ? 11.371 -4.445 9.247 1.00 91.31 345 SER A O 1
ATOM 2588 N N . GLU A 1 346 ? 13.535 -4.467 8.652 1.00 85.69 346 GLU A N 1
ATOM 2589 C CA . GLU A 1 346 ? 13.361 -5.202 7.387 1.00 85.69 346 GLU A CA 1
ATOM 2590 C C . GLU A 1 346 ? 12.749 -6.600 7.588 1.00 85.69 346 GLU A C 1
ATOM 2592 O O . GLU A 1 346 ? 11.887 -7.023 6.813 1.00 85.69 346 GLU A O 1
ATOM 2597 N N . GLU A 1 347 ? 13.131 -7.288 8.669 1.00 84.69 347 GLU A N 1
ATOM 2598 C CA . GLU A 1 347 ? 12.563 -8.583 9.063 1.00 84.69 347 GLU A CA 1
ATOM 2599 C C . GLU A 1 347 ? 11.071 -8.474 9.398 1.00 84.69 347 GLU A C 1
ATOM 2601 O O . GLU A 1 347 ? 10.283 -9.300 8.941 1.00 84.69 347 GLU A O 1
ATOM 2606 N N . ALA A 1 348 ? 10.661 -7.445 10.149 1.00 87.31 348 ALA A N 1
ATOM 2607 C CA . ALA A 1 348 ? 9.250 -7.203 10.438 1.00 87.31 348 ALA A CA 1
ATOM 2608 C C . ALA A 1 348 ? 8.494 -6.822 9.157 1.00 87.31 348 ALA A C 1
ATOM 2610 O O . ALA A 1 348 ? 7.454 -7.402 8.859 1.00 87.31 348 ALA A O 1
ATOM 2611 N N . ALA A 1 349 ? 9.056 -5.908 8.359 1.00 84.25 349 ALA A N 1
ATOM 2612 C CA . ALA A 1 349 ? 8.450 -5.411 7.128 1.00 84.25 349 ALA A CA 1
ATOM 2613 C C . ALA A 1 349 ? 8.161 -6.532 6.113 1.00 84.25 349 ALA A C 1
ATOM 2615 O O . ALA A 1 349 ? 7.100 -6.556 5.492 1.00 84.25 349 ALA A O 1
ATOM 2616 N N . SER A 1 350 ? 9.083 -7.488 5.981 1.00 77.69 350 SER A N 1
ATOM 2617 C CA . SER A 1 350 ? 8.966 -8.627 5.058 1.00 77.69 350 SER A CA 1
ATOM 2618 C C . SER A 1 350 ? 7.917 -9.670 5.470 1.00 77.69 350 SER A C 1
ATOM 2620 O O . SER A 1 350 ? 7.597 -10.552 4.673 1.00 77.69 350 SER A O 1
ATOM 2622 N N . ASN A 1 351 ? 7.397 -9.586 6.700 1.00 84.06 351 ASN A N 1
ATOM 2623 C CA . ASN A 1 351 ? 6.437 -10.526 7.286 1.00 84.06 351 ASN A CA 1
ATOM 2624 C C . ASN A 1 351 ? 5.145 -9.829 7.764 1.00 84.06 351 ASN A C 1
ATOM 2626 O O . ASN A 1 351 ? 4.450 -10.353 8.628 1.00 84.06 351 ASN A O 1
ATOM 2630 N N . ILE A 1 352 ? 4.810 -8.648 7.227 1.00 86.19 352 ILE A N 1
ATOM 2631 C CA . ILE A 1 352 ? 3.539 -7.979 7.545 1.00 86.19 352 ILE A CA 1
ATOM 2632 C C . ILE A 1 352 ? 2.378 -8.787 6.961 1.00 86.19 352 ILE A C 1
ATOM 2634 O O . ILE A 1 352 ? 2.264 -8.931 5.743 1.00 86.19 352 ILE A O 1
ATOM 2638 N N . GLU A 1 353 ? 1.497 -9.275 7.826 1.00 90.56 353 GLU A N 1
ATOM 2639 C CA . GLU A 1 353 ? 0.232 -9.912 7.464 1.00 90.56 353 GLU A CA 1
ATOM 2640 C C . GLU A 1 353 ? -0.864 -8.833 7.455 1.00 90.56 353 GLU A C 1
ATOM 2642 O O . GLU A 1 353 ? -1.325 -8.369 8.496 1.00 90.56 353 GLU A O 1
ATOM 2647 N N . ALA A 1 354 ? -1.232 -8.339 6.269 1.00 92.12 354 ALA A N 1
ATOM 2648 C CA . ALA A 1 354 ? -2.047 -7.133 6.150 1.00 92.12 354 ALA A CA 1
ATOM 2649 C C . ALA A 1 354 ? -3.529 -7.389 6.489 1.00 92.12 354 ALA A C 1
ATOM 2651 O O . ALA A 1 354 ? -4.230 -8.125 5.792 1.00 92.12 354 ALA A O 1
ATOM 2652 N N . VAL A 1 355 ? -4.021 -6.730 7.541 1.00 94.50 355 VAL A N 1
ATOM 2653 C CA . VAL A 1 355 ? -5.430 -6.771 7.990 1.00 94.50 355 VAL A CA 1
ATOM 2654 C C . VAL A 1 355 ? -6.221 -5.502 7.671 1.00 94.50 355 VAL A C 1
ATOM 2656 O O . VAL A 1 355 ? -7.445 -5.504 7.767 1.00 94.50 355 VAL A O 1
ATOM 2659 N N . LYS A 1 356 ? -5.553 -4.429 7.243 1.00 94.38 356 LYS A N 1
ATOM 2660 C CA . LYS A 1 356 ? -6.173 -3.187 6.759 1.00 94.38 356 LYS A CA 1
ATOM 2661 C C . LYS A 1 356 ? -5.388 -2.608 5.583 1.00 94.38 356 LYS A C 1
ATOM 2663 O O . LYS A 1 356 ? -4.290 -3.079 5.280 1.00 94.38 356 LYS A O 1
ATOM 2668 N N . ASP A 1 357 ? -5.943 -1.593 4.928 1.00 94.44 357 ASP A N 1
ATOM 2669 C CA . ASP A 1 357 ? -5.215 -0.819 3.919 1.00 94.44 357 ASP A CA 1
ATOM 2670 C C . ASP A 1 357 ? -4.042 -0.084 4.586 1.00 94.44 357 ASP A C 1
ATOM 2672 O O . ASP A 1 357 ? -4.240 0.693 5.518 1.00 94.44 357 ASP A O 1
ATOM 2676 N N . ILE A 1 358 ? -2.818 -0.332 4.112 1.00 94.06 358 ILE A N 1
ATOM 2677 C CA . ILE A 1 358 ? -1.580 0.208 4.694 1.00 94.06 358 ILE A CA 1
ATOM 2678 C C . ILE A 1 358 ? -0.623 0.719 3.619 1.00 94.06 358 ILE A C 1
ATOM 2680 O O . ILE A 1 358 ? -0.656 0.304 2.457 1.00 94.06 358 ILE A O 1
ATOM 2684 N N . THR A 1 359 ? 0.278 1.607 4.029 1.00 95.88 359 THR A N 1
ATOM 2685 C CA . THR A 1 359 ? 1.365 2.130 3.206 1.00 95.88 359 THR A CA 1
ATOM 2686 C C . THR A 1 359 ? 2.719 1.815 3.844 1.00 95.88 359 THR A C 1
ATOM 2688 O O . THR A 1 359 ? 2.984 2.190 4.985 1.00 95.88 359 THR A O 1
ATOM 2691 N N . ILE A 1 360 ? 3.587 1.139 3.090 1.00 94.94 360 ILE A N 1
ATOM 2692 C CA . ILE A 1 360 ? 4.972 0.820 3.447 1.00 94.94 360 ILE A CA 1
ATOM 2693 C C . ILE A 1 360 ? 5.889 1.809 2.723 1.00 94.94 360 ILE A C 1
ATOM 2695 O O . ILE A 1 360 ? 5.987 1.784 1.497 1.00 94.94 360 ILE A O 1
ATOM 2699 N N . ARG A 1 361 ? 6.573 2.679 3.467 1.00 95.50 361 ARG A N 1
ATOM 2700 C CA . ARG A 1 361 ? 7.536 3.651 2.937 1.00 95.50 361 ARG A CA 1
ATOM 2701 C C . ARG A 1 361 ? 8.961 3.151 3.134 1.00 95.50 361 ARG A C 1
ATOM 2703 O O . ARG A 1 361 ? 9.446 3.071 4.259 1.00 95.50 361 ARG A O 1
ATOM 2710 N N . VAL A 1 362 ? 9.628 2.834 2.031 1.00 94.44 362 VAL A N 1
ATOM 2711 C CA . VAL A 1 362 ? 11.016 2.366 1.983 1.00 94.44 362 VAL A CA 1
ATOM 2712 C C . VAL A 1 362 ? 11.913 3.559 1.649 1.00 94.44 362 VAL A C 1
ATOM 2714 O O . VAL A 1 362 ? 11.785 4.159 0.581 1.00 94.44 362 VAL A O 1
ATOM 2717 N N . TYR A 1 363 ? 12.808 3.930 2.561 1.00 94.44 363 TYR A N 1
ATOM 2718 C CA . TYR A 1 363 ? 13.711 5.071 2.400 1.00 94.44 363 TYR A CA 1
ATOM 2719 C C . TYR A 1 363 ? 15.127 4.578 2.114 1.00 94.44 363 TYR A C 1
ATOM 2721 O O . TYR A 1 363 ? 15.722 3.897 2.951 1.00 94.44 363 TYR A O 1
ATOM 2729 N N . CYS A 1 364 ? 15.680 4.965 0.965 1.00 91.00 364 CYS A N 1
ATOM 2730 C CA . CYS A 1 364 ? 17.002 4.534 0.514 1.00 91.00 364 CYS A CA 1
ATOM 2731 C C . CYS A 1 364 ? 17.891 5.717 0.100 1.00 91.00 364 CYS A C 1
ATOM 2733 O O . CYS A 1 364 ? 17.408 6.809 -0.212 1.00 91.00 364 CYS A O 1
ATOM 2735 N N . LYS A 1 365 ? 19.203 5.483 0.021 1.00 88.44 365 LYS A N 1
ATOM 2736 C CA . LYS A 1 365 ? 20.187 6.379 -0.607 1.00 88.44 365 LYS A CA 1
ATOM 2737 C C . LYS A 1 365 ? 20.821 5.718 -1.833 1.00 88.44 365 LYS A C 1
ATOM 2739 O O . LYS A 1 365 ? 21.033 4.510 -1.814 1.00 88.44 365 LYS A O 1
ATOM 2744 N N . PRO A 1 366 ? 21.140 6.472 -2.898 1.00 80.06 366 PRO A N 1
ATOM 2745 C CA . PRO A 1 366 ? 21.780 5.899 -4.077 1.00 80.06 366 PRO A CA 1
ATOM 2746 C C . PRO A 1 366 ? 23.228 5.510 -3.755 1.00 80.06 366 PRO A C 1
ATOM 2748 O O . PRO A 1 366 ? 23.985 6.320 -3.216 1.00 80.06 366 PRO A O 1
ATOM 2751 N N . GLU A 1 367 ? 23.641 4.294 -4.114 1.00 71.88 367 GLU A N 1
ATOM 2752 C CA . GLU A 1 367 ? 25.021 3.846 -3.917 1.00 71.88 367 GLU A CA 1
ATOM 2753 C C . GLU A 1 367 ? 25.969 4.600 -4.859 1.00 71.88 367 GLU A C 1
ATOM 2755 O O . GLU A 1 367 ? 25.956 4.418 -6.080 1.00 71.88 367 GLU A O 1
ATOM 2760 N N . THR A 1 368 ? 26.862 5.422 -4.310 1.00 62.41 368 THR A N 1
ATOM 2761 C CA . THR A 1 368 ? 27.861 6.160 -5.098 1.00 62.41 368 THR A CA 1
ATOM 2762 C C . THR A 1 368 ? 29.122 5.328 -5.355 1.00 62.41 368 THR A C 1
ATOM 2764 O O . THR A 1 368 ? 30.221 5.693 -4.935 1.00 62.41 368 THR A O 1
ATOM 2767 N N . SER A 1 369 ? 28.970 4.194 -6.045 1.00 58.09 369 SER A N 1
ATOM 2768 C CA . SER A 1 369 ? 30.086 3.347 -6.482 1.00 58.09 369 SER A CA 1
ATOM 2769 C C . SER A 1 369 ? 30.593 3.744 -7.878 1.00 58.09 369 SER A C 1
ATOM 2771 O O . SER A 1 369 ? 29.828 3.833 -8.837 1.00 58.09 369 SER A O 1
ATOM 2773 N N . GLN A 1 370 ? 31.910 3.943 -8.025 1.00 53.47 370 GLN A N 1
ATOM 2774 C CA . GLN A 1 370 ? 32.536 4.031 -9.351 1.00 53.47 370 GLN A CA 1
ATOM 2775 C C . GLN A 1 370 ? 32.573 2.630 -9.978 1.00 53.47 370 GLN A C 1
ATOM 2777 O O . GLN A 1 370 ? 33.539 1.889 -9.779 1.00 53.47 370 GLN A O 1
ATOM 2782 N N . LYS A 1 371 ? 31.539 2.260 -10.745 1.00 54.34 371 LYS A N 1
ATOM 2783 C CA . LYS A 1 371 ? 31.547 1.032 -11.557 1.00 54.34 371 LYS A CA 1
ATOM 2784 C C . LYS A 1 371 ? 32.522 1.177 -12.723 1.00 54.34 371 LYS A C 1
ATOM 2786 O O . LYS A 1 371 ? 32.162 1.576 -13.827 1.00 54.34 371 LYS A O 1
ATOM 2791 N N . LYS A 1 372 ? 33.789 0.870 -12.448 1.00 50.28 372 LYS A N 1
ATOM 2792 C CA . LYS A 1 372 ? 34.818 0.745 -13.475 1.00 50.28 372 LYS A CA 1
ATOM 2793 C C . LYS A 1 372 ? 34.644 -0.601 -14.163 1.00 50.28 372 LYS A C 1
ATOM 2795 O O . LYS A 1 372 ? 34.727 -1.638 -13.512 1.00 50.28 372 LYS A O 1
ATOM 2800 N N . ASP A 1 373 ? 34.458 -0.517 -15.477 1.00 56.25 373 ASP A N 1
ATOM 2801 C CA . ASP A 1 373 ? 34.361 -1.613 -16.446 1.00 56.25 373 ASP A CA 1
ATOM 2802 C C . ASP A 1 373 ? 32.937 -2.185 -16.593 1.00 56.25 373 ASP A C 1
ATOM 2804 O O . ASP A 1 373 ? 32.090 -2.047 -15.714 1.00 56.25 373 ASP A O 1
ATOM 2808 N N . GLY A 1 374 ? 32.668 -2.805 -17.749 1.00 66.00 374 GLY A N 1
ATOM 2809 C CA . GLY A 1 374 ? 31.429 -3.550 -18.013 1.00 66.00 374 GLY A CA 1
ATOM 2810 C C . GLY A 1 374 ? 30.328 -2.846 -18.819 1.00 66.00 374 GLY A C 1
ATOM 2811 O O . GLY A 1 374 ? 29.299 -3.471 -19.056 1.00 66.00 374 GLY A O 1
ATOM 2812 N N . VAL A 1 375 ? 30.497 -1.600 -19.286 1.00 75.31 375 VAL A N 1
ATOM 2813 C CA . VAL A 1 375 ? 29.446 -0.941 -20.093 1.00 75.31 375 VAL A CA 1
ATOM 2814 C C . VAL A 1 375 ? 29.521 -1.356 -21.567 1.00 75.31 375 VAL A C 1
ATOM 2816 O O . VAL A 1 375 ? 30.592 -1.307 -22.183 1.00 75.31 375 VAL A O 1
ATOM 2819 N N . THR A 1 376 ? 28.366 -1.709 -22.140 1.00 84.31 376 THR A N 1
ATOM 2820 C CA . THR A 1 376 ? 28.165 -1.904 -23.583 1.00 84.31 376 THR A CA 1
ATOM 2821 C C . THR A 1 376 ? 27.356 -0.747 -24.167 1.00 84.31 376 THR A C 1
ATOM 2823 O O . THR A 1 376 ? 26.249 -0.469 -23.709 1.00 84.31 376 THR A O 1
ATOM 2826 N N . PHE A 1 377 ? 27.878 -0.103 -25.213 1.00 87.19 377 PHE A N 1
ATOM 2827 C CA . PHE A 1 377 ? 27.097 0.786 -26.077 1.00 87.19 377 PHE A CA 1
ATOM 2828 C C . PHE A 1 377 ? 26.630 0.060 -27.342 1.00 87.19 377 PHE A C 1
ATOM 2830 O O . PHE A 1 377 ? 27.326 -0.805 -27.879 1.00 87.19 377 PHE A O 1
ATOM 2837 N N . TYR A 1 378 ? 25.483 0.496 -27.858 1.00 91.44 378 TYR A N 1
ATOM 2838 C CA . TYR A 1 378 ? 24.900 0.038 -29.113 1.00 91.44 378 TYR A CA 1
ATOM 2839 C C . TYR A 1 378 ? 24.693 1.251 -30.026 1.00 91.44 378 TYR A C 1
ATOM 2841 O O . TYR A 1 378 ? 23.913 2.145 -29.696 1.00 91.44 378 TYR A O 1
ATOM 2849 N N . ASP A 1 379 ? 25.393 1.293 -31.159 1.00 92.75 379 ASP A N 1
ATOM 2850 C CA . ASP A 1 379 ? 25.162 2.280 -32.217 1.00 92.75 379 ASP A CA 1
ATOM 2851 C C . ASP A 1 379 ? 24.246 1.661 -33.280 1.00 92.75 379 ASP A C 1
ATOM 2853 O O . ASP A 1 379 ? 24.554 0.607 -33.847 1.00 92.75 379 ASP A O 1
ATOM 2857 N N . TYR A 1 380 ? 23.099 2.296 -33.518 1.00 91.44 380 TYR A N 1
ATOM 2858 C CA . TYR A 1 380 ? 22.031 1.793 -34.377 1.00 91.44 380 TYR A CA 1
ATOM 2859 C C . TYR A 1 380 ? 21.812 2.736 -35.565 1.00 91.44 380 TYR A C 1
ATOM 2861 O O . TYR A 1 380 ? 21.265 3.835 -35.443 1.00 91.44 380 TYR A O 1
ATOM 2869 N N . THR A 1 381 ? 22.196 2.288 -36.755 1.00 88.81 381 THR A N 1
ATOM 2870 C CA . THR A 1 381 ? 22.178 3.105 -37.968 1.00 88.81 381 THR A CA 1
ATOM 2871 C C . THR A 1 381 ? 20.837 2.975 -38.707 1.00 88.81 381 THR A C 1
ATOM 2873 O O . THR A 1 381 ? 20.569 2.004 -39.417 1.00 88.81 381 THR A O 1
ATOM 2876 N N . VAL A 1 382 ? 19.990 4.005 -38.571 1.00 84.69 382 VAL A N 1
ATOM 2877 C CA . VAL A 1 382 ? 18.639 4.100 -39.178 1.00 84.69 382 VAL A CA 1
ATOM 2878 C C . VAL A 1 382 ? 18.661 4.095 -40.717 1.00 84.69 382 VAL A C 1
ATOM 2880 O O . VAL A 1 382 ? 17.684 3.693 -41.346 1.00 84.69 382 VAL A O 1
ATOM 2883 N N . LYS A 1 383 ? 19.782 4.461 -41.349 1.00 83.56 383 LYS A N 1
ATOM 2884 C CA . LYS A 1 383 ? 20.059 4.163 -42.764 1.00 83.56 383 LYS A CA 1
ATOM 2885 C C . LYS A 1 383 ? 21.560 3.990 -42.987 1.00 83.56 383 LYS A C 1
ATOM 2887 O O . LYS A 1 383 ? 22.303 4.965 -42.928 1.00 83.56 383 LYS A O 1
ATOM 2892 N N . ALA A 1 384 ? 21.987 2.771 -43.309 1.00 85.94 384 ALA A N 1
ATOM 2893 C CA . ALA A 1 384 ? 23.366 2.466 -43.697 1.00 85.94 384 ALA A CA 1
ATOM 2894 C C . ALA A 1 384 ? 23.668 2.952 -45.128 1.00 85.94 384 ALA A C 1
ATOM 2896 O O . ALA A 1 384 ? 24.793 3.341 -45.449 1.00 85.94 384 ALA A O 1
ATOM 2897 N N . GLY A 1 385 ? 22.649 2.986 -45.990 1.00 85.56 385 GLY A N 1
ATOM 2898 C CA . GLY A 1 385 ? 22.715 3.585 -47.323 1.00 85.56 385 GLY A CA 1
ATOM 2899 C C . GLY A 1 385 ? 21.928 2.804 -48.367 1.00 85.56 385 GLY A C 1
ATOM 2900 O O . GLY A 1 385 ? 21.208 1.863 -48.045 1.00 85.56 385 GLY A O 1
ATOM 2901 N N . THR A 1 386 ? 22.078 3.207 -49.625 1.00 88.81 386 THR A N 1
ATOM 2902 C CA . THR A 1 386 ? 21.559 2.517 -50.808 1.00 88.81 386 THR A CA 1
ATOM 2903 C C . THR A 1 386 ? 22.679 1.763 -51.529 1.00 88.81 386 THR A C 1
ATOM 2905 O O . THR A 1 386 ? 23.708 2.347 -51.884 1.00 88.81 386 THR A O 1
ATOM 2908 N N . MET A 1 387 ? 22.468 0.477 -51.798 1.00 89.88 387 MET A N 1
ATOM 2909 C CA . MET A 1 387 ? 23.328 -0.350 -52.643 1.00 89.88 387 MET A CA 1
ATOM 2910 C C . MET A 1 387 ? 23.130 -0.077 -54.145 1.00 89.88 387 MET A C 1
ATOM 2912 O O . MET A 1 387 ? 22.150 0.523 -54.585 1.00 89.88 387 MET A O 1
ATOM 2916 N N . LYS A 1 388 ? 24.068 -0.560 -54.966 1.00 91.00 388 LYS A N 1
ATOM 2917 C CA . LYS A 1 388 ? 24.067 -0.456 -56.438 1.00 91.00 388 LYS A CA 1
ATOM 2918 C C . LYS A 1 388 ? 22.856 -1.106 -57.125 1.00 91.00 388 LYS A C 1
ATOM 2920 O O . LYS A 1 388 ? 22.505 -0.697 -58.227 1.00 91.00 388 LYS A O 1
ATOM 2925 N N . ASN A 1 389 ? 22.221 -2.092 -56.494 1.00 88.56 389 ASN A N 1
ATOM 2926 C CA . ASN A 1 389 ? 20.971 -2.709 -56.958 1.00 88.56 389 ASN A CA 1
ATOM 2927 C C . ASN A 1 389 ? 19.713 -1.874 -56.624 1.00 88.56 389 ASN A C 1
ATOM 2929 O O . ASN A 1 389 ? 18.630 -2.215 -57.084 1.00 88.56 389 ASN A O 1
ATOM 2933 N N . GLY A 1 390 ? 19.846 -0.796 -55.842 1.00 85.00 390 GLY A N 1
ATOM 2934 C CA . GLY A 1 390 ? 18.743 0.048 -55.379 1.00 85.00 390 GLY A CA 1
ATOM 2935 C C . GLY A 1 390 ? 18.241 -0.262 -53.964 1.00 85.00 390 GLY A C 1
ATOM 2936 O O . GLY A 1 390 ? 17.540 0.574 -53.402 1.00 85.00 390 GLY A O 1
ATOM 2937 N N . THR A 1 391 ? 18.626 -1.392 -53.359 1.00 85.69 391 THR A N 1
ATOM 2938 C CA . THR A 1 391 ? 18.212 -1.763 -51.995 1.00 85.69 391 THR A CA 1
ATOM 2939 C C . THR A 1 391 ? 18.738 -0.755 -50.973 1.00 85.69 391 THR A C 1
ATOM 2941 O O . THR A 1 391 ? 19.919 -0.400 -50.992 1.00 85.69 391 THR A O 1
ATOM 2944 N N . VAL A 1 392 ? 17.867 -0.288 -50.079 1.00 85.06 392 VAL A N 1
ATOM 2945 C CA . VAL A 1 392 ? 18.237 0.489 -48.888 1.00 85.06 392 VAL A CA 1
ATOM 2946 C C . VAL A 1 392 ? 18.397 -0.473 -47.714 1.00 85.06 392 VAL A C 1
ATOM 2948 O O . VAL A 1 392 ? 17.654 -1.441 -47.629 1.00 85.06 392 VAL A O 1
ATOM 2951 N N . HIS A 1 393 ? 19.359 -0.202 -46.830 1.00 86.50 393 HIS A N 1
ATOM 2952 C CA . HIS A 1 393 ? 19.561 -0.967 -45.599 1.00 86.50 393 HIS A CA 1
ATOM 2953 C C . HIS A 1 393 ? 19.537 -0.082 -44.351 1.00 86.50 393 HIS A C 1
ATOM 2955 O O . HIS A 1 393 ? 20.011 1.061 -44.362 1.00 86.50 393 HIS A O 1
ATOM 2961 N N . SER A 1 394 ? 19.009 -0.644 -43.270 1.00 86.62 394 SER A N 1
ATOM 2962 C CA . SER A 1 394 ? 18.701 -0.012 -41.989 1.00 86.62 394 SER A CA 1
ATOM 2963 C C . SER A 1 394 ? 18.808 -1.029 -40.850 1.00 86.62 394 SER A C 1
ATOM 2965 O O . SER A 1 394 ? 18.655 -2.234 -41.045 1.00 86.62 394 SER A O 1
ATOM 2967 N N . ILE A 1 395 ? 18.975 -0.556 -39.615 1.00 88.94 395 ILE A N 1
ATOM 2968 C CA . ILE A 1 395 ? 18.639 -1.369 -38.437 1.00 88.94 395 ILE A CA 1
ATOM 2969 C C . ILE A 1 395 ? 17.168 -1.811 -38.445 1.00 88.94 395 ILE A C 1
ATOM 2971 O O . ILE A 1 395 ? 16.863 -2.919 -38.026 1.00 88.94 395 ILE A O 1
ATOM 2975 N N . ASN A 1 396 ? 16.271 -1.010 -39.021 1.00 86.94 396 ASN A N 1
ATOM 2976 C CA . ASN A 1 396 ? 14.849 -1.321 -39.123 1.00 86.94 396 ASN A CA 1
ATOM 2977 C C . ASN A 1 396 ? 14.514 -2.261 -40.314 1.00 86.94 396 ASN A C 1
ATOM 2979 O O . ASN A 1 396 ? 13.332 -2.410 -40.633 1.00 86.94 396 ASN A O 1
ATOM 2983 N N . ASP A 1 397 ? 15.508 -2.893 -40.964 1.00 82.81 397 ASP A N 1
ATOM 2984 C CA . ASP A 1 397 ? 15.308 -3.920 -42.007 1.00 82.81 397 ASP A CA 1
ATOM 2985 C C . ASP A 1 397 ? 14.538 -5.125 -41.454 1.00 82.81 397 ASP A C 1
ATOM 2987 O O . ASP A 1 397 ? 14.804 -5.592 -40.348 1.00 82.81 397 ASP A O 1
ATOM 2991 N N . ILE A 1 398 ? 13.613 -5.684 -42.245 1.00 80.38 398 ILE A N 1
ATOM 2992 C CA . ILE A 1 398 ? 12.765 -6.804 -41.800 1.00 80.38 398 ILE A CA 1
ATOM 2993 C C . ILE A 1 398 ? 13.563 -8.065 -41.418 1.00 80.38 398 ILE A C 1
ATOM 2995 O O . ILE A 1 398 ? 13.115 -8.837 -40.579 1.00 80.38 398 ILE A O 1
ATOM 2999 N N . SER A 1 399 ? 14.771 -8.235 -41.965 1.00 83.06 399 SER A N 1
ATOM 3000 C CA . SER A 1 399 ? 15.713 -9.310 -41.621 1.00 83.06 399 SER A CA 1
ATOM 3001 C C . SER A 1 399 ? 16.238 -9.265 -40.184 1.00 83.06 399 SER A C 1
ATOM 3003 O O . SER A 1 399 ? 16.791 -10.257 -39.719 1.00 83.06 399 SER A O 1
ATOM 3005 N N . ASN A 1 400 ? 16.113 -8.125 -39.501 1.00 87.19 400 ASN A N 1
ATOM 3006 C CA . ASN A 1 400 ? 16.681 -7.916 -38.169 1.00 87.19 400 ASN A CA 1
ATOM 3007 C C . ASN A 1 400 ? 15.664 -8.207 -37.050 1.00 87.19 400 ASN A C 1
ATOM 3009 O O . ASN A 1 400 ? 16.040 -8.210 -35.880 1.00 87.19 400 ASN A O 1
ATOM 3013 N N . TYR A 1 401 ? 14.396 -8.454 -37.402 1.00 87.38 401 TYR A N 1
ATOM 3014 C CA . TYR A 1 401 ? 13.332 -8.775 -36.454 1.00 87.38 401 TYR A CA 1
ATOM 3015 C C . TYR A 1 401 ? 13.226 -10.285 -36.258 1.00 87.38 401 TYR A C 1
ATOM 3017 O O . TYR A 1 401 ? 13.173 -11.051 -37.219 1.00 87.38 401 TYR A O 1
ATOM 3025 N N . SER A 1 402 ? 13.115 -10.710 -35.001 1.00 78.31 402 SER A N 1
ATOM 3026 C CA . SER A 1 402 ? 12.879 -12.113 -34.630 1.00 78.31 402 SER A CA 1
ATOM 3027 C C . SER A 1 402 ? 11.492 -12.626 -35.047 1.00 78.31 402 SER A C 1
ATOM 3029 O O . SER A 1 402 ? 11.291 -13.834 -35.171 1.00 78.31 402 SER A O 1
ATOM 3031 N N . GLN A 1 403 ? 10.535 -11.719 -35.276 1.00 72.00 403 GLN A N 1
ATOM 3032 C CA . GLN A 1 403 ? 9.161 -12.017 -35.680 1.00 72.00 403 GLN A CA 1
ATOM 3033 C C . GLN A 1 403 ? 8.676 -10.998 -36.724 1.00 72.00 403 GLN A C 1
ATOM 3035 O O . GLN A 1 403 ? 8.917 -9.799 -36.594 1.00 72.00 403 GLN A O 1
ATOM 3040 N N . ASN A 1 404 ? 7.949 -11.459 -37.745 1.00 67.56 404 ASN A N 1
ATOM 3041 C CA . ASN A 1 404 ? 7.332 -10.594 -38.756 1.00 67.56 404 ASN A CA 1
ATOM 3042 C C . ASN A 1 404 ? 5.857 -10.331 -38.397 1.00 67.56 404 ASN A C 1
ATOM 3044 O O . ASN A 1 404 ? 4.957 -10.994 -38.913 1.00 67.56 404 ASN A O 1
ATOM 3048 N N . THR A 1 405 ? 5.625 -9.410 -37.460 1.00 68.56 405 THR A N 1
ATOM 3049 C CA . THR A 1 405 ? 4.295 -9.059 -36.934 1.00 68.56 405 THR A CA 1
ATOM 3050 C C . THR A 1 405 ? 3.777 -7.723 -37.470 1.00 68.56 405 THR A C 1
ATOM 3052 O O . THR A 1 405 ? 4.537 -6.795 -37.753 1.00 68.56 405 THR A O 1
ATOM 3055 N N . ASN A 1 406 ? 2.448 -7.590 -37.531 1.00 64.69 406 ASN A N 1
ATOM 3056 C CA . ASN A 1 406 ? 1.802 -6.283 -37.632 1.00 64.69 406 ASN A CA 1
ATOM 3057 C C . ASN A 1 406 ? 1.939 -5.573 -36.277 1.00 64.69 406 ASN A C 1
ATOM 3059 O O . ASN A 1 406 ? 1.364 -6.024 -35.290 1.00 64.69 406 ASN A O 1
ATOM 3063 N N . GLY A 1 407 ? 2.706 -4.484 -36.242 1.00 76.19 407 GLY A N 1
ATOM 3064 C CA . GLY A 1 407 ? 3.160 -3.854 -35.003 1.00 76.19 407 GLY A CA 1
ATOM 3065 C C . GLY A 1 407 ? 4.540 -4.374 -34.600 1.00 76.19 407 GLY A C 1
ATOM 3066 O O . GLY A 1 407 ? 4.695 -5.528 -34.200 1.00 76.19 407 GLY A O 1
ATOM 3067 N N . LYS A 1 408 ? 5.543 -3.507 -34.752 1.00 84.38 408 LYS A N 1
ATOM 3068 C CA . LYS A 1 408 ? 6.950 -3.746 -34.410 1.00 84.38 408 LYS A CA 1
ATOM 3069 C C . LYS A 1 408 ? 7.611 -2.422 -34.017 1.00 84.38 408 LYS A C 1
ATOM 3071 O O . LYS A 1 408 ? 7.265 -1.378 -34.578 1.00 84.38 408 LYS A O 1
ATOM 3076 N N . LEU A 1 409 ? 8.539 -2.454 -33.071 1.00 88.38 409 LEU A N 1
ATOM 3077 C CA . LEU A 1 409 ? 9.267 -1.279 -32.592 1.00 88.38 409 LEU A CA 1
ATOM 3078 C C . LEU A 1 409 ? 10.349 -0.858 -33.597 1.00 88.38 409 LEU A C 1
ATOM 3080 O O . LEU A 1 409 ? 10.863 -1.692 -34.334 1.00 88.38 409 LEU A O 1
ATOM 3084 N N . THR A 1 410 ? 10.718 0.422 -33.637 1.00 86.75 410 THR A N 1
ATOM 3085 C CA . THR A 1 410 ? 11.765 0.927 -34.545 1.00 86.75 410 THR A CA 1
ATOM 3086 C C . THR A 1 410 ? 12.779 1.810 -33.833 1.00 86.75 410 THR A C 1
ATOM 3088 O O . THR A 1 410 ? 12.413 2.624 -32.987 1.00 86.75 410 THR A O 1
ATOM 3091 N N . VAL A 1 411 ? 14.047 1.741 -34.243 1.00 86.06 411 VAL A N 1
ATOM 3092 C CA . VAL A 1 411 ? 15.050 2.746 -33.863 1.00 86.06 411 VAL A CA 1
ATOM 3093 C C . VAL A 1 411 ? 14.703 4.079 -34.531 1.00 86.06 411 VAL A C 1
ATOM 3095 O O . VAL A 1 411 ? 14.622 4.149 -35.758 1.00 86.06 411 VAL A O 1
ATOM 3098 N N . GLY A 1 412 ? 14.592 5.143 -33.732 1.00 79.19 412 GLY A N 1
ATOM 3099 C CA . GLY A 1 412 ? 14.417 6.521 -34.203 1.00 79.19 412 GLY A CA 1
ATOM 3100 C C . GLY A 1 412 ? 12.959 6.968 -34.374 1.00 79.19 412 GLY A C 1
ATOM 3101 O O . GLY A 1 412 ? 12.018 6.202 -34.198 1.00 79.19 412 GLY A O 1
ATOM 3102 N N . GLU A 1 413 ? 12.766 8.251 -34.702 1.00 72.44 413 GLU A N 1
ATOM 3103 C CA . GLU A 1 413 ? 11.434 8.801 -35.000 1.00 72.44 413 GLU A CA 1
ATOM 3104 C C . GLU A 1 413 ? 10.881 8.153 -36.277 1.00 72.44 413 GLU A C 1
ATOM 3106 O O . GLU A 1 413 ? 11.500 8.273 -37.335 1.00 72.44 413 GLU A O 1
ATOM 3111 N N . ASN A 1 414 ? 9.689 7.549 -36.211 1.00 69.31 414 ASN A N 1
ATOM 3112 C CA . ASN A 1 414 ? 9.084 6.835 -37.342 1.00 69.31 414 ASN A CA 1
ATOM 3113 C C . ASN A 1 414 ? 9.002 7.652 -38.648 1.00 69.31 414 ASN A C 1
ATOM 3115 O O . ASN A 1 414 ? 9.148 7.092 -39.728 1.00 69.31 414 ASN A O 1
ATOM 3119 N N . LYS A 1 415 ? 8.838 8.979 -38.580 1.00 67.19 415 LYS A N 1
ATOM 3120 C CA . LYS A 1 415 ? 8.838 9.898 -39.740 1.00 67.19 415 LYS A CA 1
ATOM 3121 C C . LYS A 1 415 ? 10.209 10.092 -40.407 1.00 67.19 415 LYS A C 1
ATOM 3123 O O . LYS A 1 415 ? 10.279 10.754 -41.439 1.00 67.19 415 LYS A O 1
ATOM 3128 N N . ARG A 1 416 ? 11.291 9.584 -39.808 1.00 66.81 416 ARG A N 1
ATOM 3129 C CA . ARG A 1 416 ? 12.675 9.649 -40.318 1.00 66.81 416 ARG A CA 1
ATOM 3130 C C . ARG A 1 416 ? 13.215 8.299 -40.777 1.00 66.81 416 ARG A C 1
ATOM 3132 O O . ARG A 1 416 ? 14.334 8.252 -41.289 1.00 66.81 416 ARG A O 1
ATOM 3139 N N . ASN A 1 417 ? 12.432 7.232 -40.623 1.00 68.62 417 ASN A N 1
ATOM 3140 C CA . ASN A 1 417 ? 12.657 6.021 -41.394 1.00 68.62 417 ASN A CA 1
ATOM 3141 C C . ASN A 1 417 ? 12.584 6.369 -42.888 1.00 68.62 417 ASN A C 1
ATOM 3143 O O . ASN A 1 417 ? 11.894 7.307 -43.294 1.00 68.62 417 ASN A O 1
ATOM 3147 N N . TYR A 1 418 ? 13.378 5.670 -43.691 1.00 61.97 418 TYR A N 1
ATOM 3148 C CA . TYR A 1 418 ? 13.417 5.897 -45.129 1.00 61.97 418 TYR A CA 1
ATOM 3149 C C . TYR A 1 418 ? 12.400 5.005 -45.820 1.00 61.97 418 TYR A C 1
ATOM 3151 O O . TYR A 1 418 ? 12.377 3.817 -45.545 1.00 61.97 418 TYR A O 1
ATOM 3159 N N . ASP A 1 419 ? 11.685 5.591 -46.779 1.00 60.09 419 ASP A N 1
ATOM 3160 C CA . ASP A 1 419 ? 10.779 4.926 -47.719 1.00 60.09 419 ASP A CA 1
ATOM 3161 C C . ASP A 1 419 ? 9.525 4.268 -47.098 1.00 60.09 419 ASP A C 1
ATOM 3163 O O . ASP A 1 419 ? 9.573 3.334 -46.298 1.00 60.09 419 ASP A O 1
ATOM 3167 N N . TYR A 1 420 ? 8.368 4.789 -47.512 1.00 52.75 420 TYR A N 1
ATOM 3168 C CA . TYR A 1 420 ? 7.042 4.377 -47.054 1.00 52.75 420 TYR A CA 1
ATOM 3169 C C . TYR A 1 420 ? 6.632 3.015 -47.625 1.00 52.75 420 TYR A C 1
ATOM 3171 O O . TYR A 1 420 ? 6.001 2.225 -46.925 1.00 52.75 420 TYR A O 1
ATOM 3179 N N . ASP A 1 421 ? 7.034 2.721 -48.864 1.00 51.16 421 ASP A N 1
ATOM 3180 C CA . ASP A 1 421 ? 6.580 1.535 -49.592 1.00 51.16 421 ASP A CA 1
ATOM 3181 C C . ASP A 1 421 ? 7.386 0.273 -49.219 1.00 51.16 421 ASP A C 1
ATOM 3183 O O . ASP A 1 421 ? 6.959 -0.847 -49.500 1.00 51.16 421 ASP A O 1
ATOM 3187 N N . THR A 1 422 ? 8.537 0.422 -48.545 1.00 52.88 422 THR A N 1
ATOM 3188 C CA . THR A 1 422 ? 9.461 -0.680 -48.215 1.00 52.88 422 THR A CA 1
ATOM 3189 C C . THR A 1 422 ? 9.541 -1.014 -46.718 1.00 52.88 422 THR A C 1
ATOM 3191 O O . THR A 1 422 ? 10.610 -1.211 -46.159 1.00 52.88 422 THR A O 1
ATOM 3194 N N . VAL A 1 423 ? 8.391 -1.223 -46.060 1.00 53.59 423 VAL A N 1
ATOM 3195 C CA . VAL A 1 423 ? 8.287 -1.986 -44.783 1.00 53.59 423 VAL A CA 1
ATOM 3196 C C . VAL A 1 423 ? 8.818 -1.270 -43.513 1.00 53.59 423 VAL A C 1
ATOM 3198 O O . VAL A 1 423 ? 8.620 -1.769 -42.397 1.00 53.59 423 VAL A O 1
ATOM 3201 N N . TYR A 1 424 ? 9.415 -0.078 -43.622 1.00 60.66 424 TYR A N 1
ATOM 3202 C CA . TYR A 1 424 ? 10.001 0.655 -42.483 1.00 60.66 424 TYR A CA 1
ATOM 3203 C C . TYR A 1 424 ? 9.014 1.493 -41.644 1.00 60.66 424 TYR A C 1
ATOM 3205 O O . TYR A 1 424 ? 9.347 1.895 -40.527 1.00 60.66 424 TYR A O 1
ATOM 3213 N N . HIS A 1 425 ? 7.801 1.752 -42.138 1.00 59.03 425 HIS A N 1
ATOM 3214 C CA . HIS A 1 425 ? 6.776 2.545 -41.442 1.00 59.03 425 HIS A CA 1
ATOM 3215 C C . HIS A 1 425 ? 5.681 1.660 -40.828 1.00 59.03 425 HIS A C 1
ATOM 3217 O O . HIS A 1 425 ? 4.527 1.692 -41.248 1.00 59.03 425 HIS A O 1
ATOM 3223 N N . ALA A 1 426 ? 6.036 0.875 -39.810 1.00 62.19 426 ALA A N 1
ATOM 3224 C CA . ALA A 1 426 ? 5.046 0.169 -39.000 1.00 62.19 426 ALA A CA 1
ATOM 3225 C C . ALA A 1 426 ? 4.477 1.082 -37.904 1.00 62.19 426 ALA A C 1
ATOM 3227 O O . ALA A 1 426 ? 5.218 1.634 -37.082 1.00 62.19 426 ALA A O 1
ATOM 3228 N N . GLU A 1 427 ? 3.151 1.199 -37.853 1.00 72.56 427 GLU A N 1
ATOM 3229 C CA . GLU A 1 427 ? 2.476 1.639 -36.634 1.00 72.56 427 GLU A CA 1
ATOM 3230 C C . GLU A 1 427 ? 2.503 0.499 -35.617 1.00 72.56 427 GLU A C 1
ATOM 3232 O O . GLU A 1 427 ? 2.179 -0.643 -35.942 1.00 72.56 427 GLU A O 1
ATOM 3237 N N . CYS A 1 428 ? 2.930 0.799 -34.392 1.00 82.19 428 CYS A N 1
ATOM 3238 C CA . CYS A 1 428 ? 3.026 -0.176 -33.315 1.00 82.19 428 CYS A CA 1
ATOM 3239 C C . CYS A 1 428 ? 2.075 0.245 -32.199 1.00 82.19 428 CYS A C 1
ATOM 3241 O O . CYS A 1 428 ? 2.466 0.986 -31.301 1.00 82.19 428 CYS A O 1
ATOM 3243 N N . SER A 1 429 ? 0.807 -0.152 -32.301 1.00 86.75 429 SER A N 1
ATOM 3244 C CA . SER A 1 429 ? -0.212 0.190 -31.306 1.00 86.75 429 SER A CA 1
ATOM 3245 C C . SER A 1 429 ? 0.108 -0.470 -29.966 1.00 86.75 429 SER A C 1
ATOM 3247 O O . SER A 1 429 ? 0.031 -1.690 -29.843 1.00 86.75 429 SER A O 1
ATOM 3249 N N . ALA A 1 430 ? 0.461 0.345 -28.976 1.00 83.44 430 ALA A N 1
ATOM 3250 C CA . ALA A 1 430 ? 0.617 -0.065 -27.592 1.00 83.44 430 ALA A CA 1
ATOM 3251 C C . ALA A 1 430 ? -0.743 -0.428 -26.967 1.00 83.44 430 ALA A C 1
ATOM 3253 O O . ALA A 1 430 ? -1.806 -0.121 -27.516 1.00 83.44 430 ALA A O 1
ATOM 3254 N N . SER A 1 431 ? -0.718 -1.040 -25.783 1.00 78.75 431 SER A N 1
ATOM 3255 C CA . SER A 1 431 ? -1.914 -1.463 -25.038 1.00 78.75 431 SER A CA 1
ATOM 3256 C C . SER A 1 431 ? -2.849 -0.310 -24.639 1.00 78.75 431 SER A C 1
ATOM 3258 O O . SER A 1 431 ? -4.034 -0.538 -24.409 1.00 78.75 431 SER A O 1
ATOM 3260 N N . ASP A 1 432 ? -2.348 0.927 -24.611 1.00 79.06 432 ASP A N 1
ATOM 3261 C CA . ASP A 1 432 ? -3.125 2.155 -24.389 1.00 79.06 432 ASP A CA 1
ATOM 3262 C C . ASP A 1 432 ? -3.679 2.796 -25.684 1.00 79.06 432 ASP A C 1
ATOM 3264 O O . ASP A 1 432 ? -4.292 3.865 -25.644 1.00 79.06 432 ASP A O 1
ATOM 3268 N N . GLY A 1 433 ? -3.460 2.159 -26.839 1.00 82.88 433 GLY A N 1
ATOM 3269 C CA . GLY A 1 433 ? -3.892 2.624 -28.157 1.00 82.88 433 GLY A CA 1
ATOM 3270 C C . GLY A 1 433 ? -2.980 3.663 -28.824 1.00 82.88 433 GLY A C 1
ATOM 3271 O O . GLY A 1 433 ? -3.295 4.110 -29.928 1.00 82.88 433 GLY A O 1
ATOM 3272 N N . ARG A 1 434 ? -1.857 4.065 -28.210 1.00 85.75 434 ARG A N 1
ATOM 3273 C CA . ARG A 1 434 ? -0.885 4.995 -28.816 1.00 85.75 434 ARG A CA 1
ATOM 3274 C C . ARG A 1 434 ? 0.139 4.258 -29.680 1.00 85.75 434 ARG A C 1
ATOM 3276 O O . ARG A 1 434 ? 0.449 3.098 -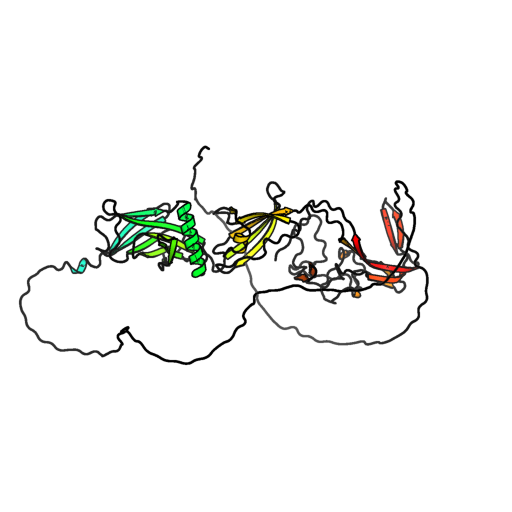29.451 1.00 85.75 434 ARG A O 1
ATOM 3283 N N . ASN A 1 435 ? 0.713 4.942 -30.668 1.00 84.69 435 ASN A N 1
ATOM 3284 C CA . ASN A 1 435 ? 1.782 4.379 -31.499 1.00 84.69 435 ASN A CA 1
ATOM 3285 C C . ASN A 1 435 ? 3.129 4.453 -30.750 1.00 84.69 435 ASN A C 1
ATOM 3287 O O . ASN A 1 435 ? 3.658 5.548 -30.560 1.00 84.69 435 ASN A O 1
ATOM 3291 N N . ALA A 1 436 ? 3.687 3.304 -30.361 1.00 85.75 436 ALA A N 1
ATOM 3292 C CA . ALA A 1 436 ? 4.947 3.166 -29.623 1.00 85.75 436 ALA A CA 1
ATOM 3293 C C . ALA A 1 436 ? 6.166 3.762 -30.354 1.00 85.75 436 ALA A C 1
ATOM 3295 O O . ALA A 1 436 ? 7.102 4.224 -29.709 1.00 85.75 436 ALA A O 1
ATOM 3296 N N . ASN A 1 437 ? 6.128 3.833 -31.691 1.00 84.38 437 ASN A N 1
ATOM 3297 C CA . ASN A 1 437 ? 7.167 4.475 -32.511 1.00 84.38 437 ASN A CA 1
ATOM 3298 C C . ASN A 1 437 ? 6.949 5.998 -32.676 1.00 84.38 437 ASN A C 1
ATOM 3300 O O . ASN A 1 437 ? 7.627 6.658 -33.470 1.00 84.38 437 ASN A O 1
ATOM 3304 N N . GLY A 1 438 ? 5.951 6.562 -31.987 1.00 80.62 438 GLY A N 1
ATOM 3305 C CA . GLY A 1 438 ? 5.585 7.972 -32.040 1.00 80.62 438 GLY A CA 1
ATOM 3306 C C . GLY A 1 438 ? 6.440 8.847 -31.123 1.00 80.62 438 GLY A C 1
ATOM 3307 O O . GLY A 1 438 ? 6.714 8.509 -29.975 1.00 80.62 438 GLY A O 1
ATOM 3308 N N . TYR A 1 439 ? 6.827 10.029 -31.608 1.00 78.69 439 TYR A N 1
ATOM 3309 C CA . TYR A 1 439 ? 7.545 11.008 -30.792 1.00 78.69 439 TYR A CA 1
ATOM 3310 C C . TYR A 1 439 ? 6.640 11.597 -29.694 1.00 78.69 439 TYR A C 1
ATOM 3312 O O . TYR A 1 439 ? 5.725 12.367 -29.985 1.00 78.69 439 TYR A O 1
ATOM 3320 N N . ILE A 1 440 ? 6.939 11.274 -28.431 1.00 74.88 440 ILE A N 1
ATOM 3321 C CA . ILE A 1 440 ? 6.164 11.668 -27.236 1.00 74.88 440 ILE A CA 1
ATOM 3322 C C . ILE A 1 440 ? 6.346 13.135 -26.791 1.00 74.88 440 ILE A C 1
ATOM 3324 O O . ILE A 1 440 ? 5.818 13.538 -25.757 1.00 74.88 440 ILE A O 1
ATOM 3328 N N . GLY A 1 441 ? 7.057 13.953 -27.572 1.00 69.75 441 GLY A N 1
ATOM 3329 C CA . GLY A 1 441 ? 7.296 15.366 -27.274 1.00 69.75 441 GLY A CA 1
ATOM 3330 C C . GLY A 1 441 ? 8.543 15.626 -26.423 1.00 69.75 441 GLY A C 1
ATOM 3331 O O . GLY A 1 441 ? 9.270 14.713 -26.039 1.00 69.75 441 GLY A O 1
ATOM 3332 N N . LYS A 1 442 ? 8.819 16.911 -26.173 1.00 68.75 442 LYS A N 1
ATOM 3333 C CA . LYS A 1 442 ? 9.947 17.361 -25.340 1.00 68.75 442 LYS A CA 1
ATOM 3334 C C . LYS A 1 442 ? 9.583 17.377 -23.854 1.00 68.75 442 LYS A C 1
ATOM 3336 O O . LYS A 1 442 ? 10.392 17.006 -23.013 1.00 68.75 442 LYS A O 1
ATOM 3341 N N . ASP A 1 443 ? 8.367 17.812 -23.550 1.00 64.56 443 ASP A N 1
ATOM 3342 C CA . ASP A 1 443 ? 7.888 18.050 -22.191 1.00 64.56 443 ASP A CA 1
ATOM 3343 C C . ASP A 1 443 ? 7.136 16.796 -21.699 1.00 64.56 443 ASP A C 1
ATOM 3345 O O . ASP A 1 443 ? 5.912 16.781 -21.545 1.00 64.56 443 ASP A O 1
ATOM 3349 N N . MET A 1 444 ? 7.898 15.699 -21.562 1.00 63.31 444 MET A N 1
ATOM 3350 C CA . MET A 1 444 ? 7.415 14.343 -21.271 1.00 63.31 444 MET A CA 1
ATOM 3351 C C . MET A 1 444 ? 6.584 14.288 -19.983 1.00 63.31 444 MET A C 1
ATOM 3353 O O . MET A 1 444 ? 7.113 14.239 -18.879 1.00 63.31 444 MET A O 1
ATOM 3357 N N . THR A 1 445 ? 5.265 14.262 -20.148 1.00 62.31 445 THR A N 1
ATOM 3358 C CA . THR A 1 445 ? 4.272 14.240 -19.057 1.00 62.31 445 THR A CA 1
ATOM 3359 C C . THR A 1 445 ? 3.373 13.002 -19.086 1.00 62.31 445 THR A C 1
ATOM 3361 O O . THR A 1 445 ? 2.585 12.796 -18.170 1.00 62.31 445 THR A O 1
ATOM 3364 N N . ASN A 1 446 ? 3.488 12.171 -20.128 1.00 71.94 446 ASN A N 1
ATOM 3365 C CA . ASN A 1 446 ? 2.781 10.899 -20.274 1.00 71.94 446 ASN A CA 1
ATOM 3366 C C . ASN A 1 446 ? 3.536 9.993 -21.280 1.00 71.94 446 ASN A C 1
ATOM 3368 O O . ASN A 1 446 ? 3.221 10.033 -22.475 1.00 71.94 446 ASN A O 1
ATOM 3372 N N . PRO A 1 447 ? 4.560 9.225 -20.860 1.00 77.25 447 PRO A N 1
ATOM 3373 C CA . PRO A 1 447 ? 5.251 8.273 -21.733 1.00 77.25 447 PRO A CA 1
ATOM 3374 C C . PRO A 1 447 ? 4.355 7.073 -22.079 1.00 77.25 447 PRO A C 1
ATOM 3376 O O . PRO A 1 447 ? 3.307 6.878 -21.468 1.00 77.25 447 PRO A O 1
ATOM 3379 N N . ILE A 1 448 ? 4.755 6.277 -23.072 1.00 79.81 448 ILE A N 1
ATOM 3380 C CA . ILE A 1 448 ? 4.044 5.052 -23.472 1.00 79.81 448 ILE A CA 1
ATOM 3381 C C . ILE A 1 448 ? 4.523 3.897 -22.585 1.00 79.81 448 ILE A C 1
ATOM 3383 O O . ILE A 1 448 ? 5.725 3.669 -22.467 1.00 79.81 448 ILE A O 1
ATOM 3387 N N . THR A 1 449 ? 3.586 3.193 -21.951 1.00 82.56 449 THR A N 1
ATOM 3388 C CA . THR A 1 449 ? 3.847 2.090 -21.011 1.00 82.56 449 THR A CA 1
ATOM 3389 C C . THR A 1 449 ? 3.496 0.731 -21.635 1.00 82.56 449 THR A C 1
ATOM 3391 O O . THR A 1 449 ? 3.029 0.659 -22.772 1.00 82.56 449 THR A O 1
ATOM 3394 N N . GLY A 1 450 ? 3.774 -0.376 -20.932 1.00 82.44 450 GLY A N 1
ATOM 3395 C CA . GLY A 1 450 ? 3.439 -1.727 -21.410 1.00 82.44 450 GLY A CA 1
ATOM 3396 C C . GLY A 1 450 ? 4.251 -2.212 -22.621 1.00 82.44 450 GLY A C 1
ATOM 3397 O O . GLY A 1 450 ? 3.817 -3.121 -23.327 1.00 82.44 450 GLY A O 1
ATOM 3398 N N . LEU A 1 451 ? 5.420 -1.618 -22.891 1.00 86.31 451 LEU A N 1
ATOM 3399 C CA . LEU A 1 451 ? 6.301 -2.033 -23.995 1.00 86.31 451 LEU A CA 1
ATOM 3400 C C . LEU A 1 451 ? 7.106 -3.306 -23.683 1.00 86.31 451 LEU A C 1
ATOM 3402 O O . LEU A 1 451 ? 7.451 -4.047 -24.601 1.00 86.31 451 LEU A O 1
ATOM 3406 N N . ILE A 1 452 ? 7.367 -3.561 -22.401 1.00 88.31 452 ILE A N 1
ATOM 3407 C CA . ILE A 1 452 ? 8.149 -4.685 -21.869 1.00 88.31 452 ILE A CA 1
ATOM 3408 C C . ILE A 1 452 ? 7.190 -5.651 -21.153 1.00 88.31 452 ILE A C 1
ATOM 3410 O O . ILE A 1 452 ? 6.249 -5.197 -20.502 1.00 88.31 452 ILE A O 1
ATOM 3414 N N . SER A 1 453 ? 7.405 -6.962 -21.289 1.00 83.69 453 SER A N 1
ATOM 3415 C CA . SER A 1 453 ? 6.647 -8.020 -20.600 1.00 83.69 453 SER A CA 1
ATOM 3416 C C . SER A 1 453 ? 7.303 -8.474 -19.297 1.00 83.69 453 SER A C 1
ATOM 3418 O O . SER A 1 453 ? 6.621 -8.874 -18.359 1.00 83.69 453 SER A O 1
ATOM 3420 N N . SER A 1 454 ? 8.636 -8.497 -19.280 1.00 84.31 454 SER A N 1
ATOM 3421 C CA . SER A 1 454 ? 9.471 -9.071 -18.225 1.00 84.31 454 SER A CA 1
ATOM 3422 C C . SER A 1 454 ? 10.942 -8.720 -18.476 1.00 84.31 454 SER A C 1
ATOM 3424 O O . SER A 1 454 ? 11.288 -8.175 -19.527 1.00 84.31 454 SER A O 1
ATOM 3426 N N . LEU A 1 455 ? 11.822 -9.098 -17.549 1.00 83.06 455 LEU A N 1
ATOM 3427 C CA . LEU A 1 455 ? 13.240 -9.297 -17.855 1.00 83.06 455 LEU A CA 1
ATOM 3428 C C . LEU A 1 455 ? 13.498 -10.766 -18.240 1.00 83.06 455 LEU A C 1
ATOM 3430 O O . LEU A 1 455 ? 12.669 -11.637 -17.958 1.00 83.06 455 LEU A O 1
ATOM 3434 N N . ASP A 1 456 ? 14.616 -11.036 -18.911 1.00 79.94 456 ASP A N 1
ATOM 3435 C CA . ASP A 1 456 ? 15.126 -12.387 -19.162 1.00 79.94 456 ASP A CA 1
ATOM 3436 C C . ASP A 1 456 ? 16.060 -12.865 -18.026 1.00 79.94 456 ASP A C 1
ATOM 3438 O O . ASP A 1 456 ? 16.224 -12.199 -17.004 1.00 79.94 456 ASP A O 1
ATOM 3442 N N . SER A 1 457 ? 16.700 -14.029 -18.184 1.00 80.06 457 SER A N 1
ATOM 3443 C CA . SER A 1 457 ? 17.649 -14.570 -17.193 1.00 80.06 457 SER A CA 1
ATOM 3444 C C . SER A 1 457 ? 18.977 -13.801 -17.076 1.00 80.06 457 SER A C 1
ATOM 3446 O O . SER A 1 457 ? 19.850 -14.222 -16.320 1.00 80.06 457 SER A O 1
ATOM 3448 N N . ASN A 1 458 ? 19.158 -12.730 -17.850 1.00 76.12 458 ASN A N 1
ATOM 3449 C CA . ASN A 1 458 ? 20.347 -11.883 -17.920 1.00 76.12 458 ASN A CA 1
ATOM 3450 C C . ASN A 1 458 ? 19.986 -10.405 -17.633 1.00 76.12 458 ASN A C 1
ATOM 3452 O O . ASN A 1 458 ? 20.705 -9.495 -18.057 1.00 76.12 458 ASN A O 1
ATOM 3456 N N . ASP A 1 459 ? 18.845 -10.172 -16.971 1.00 74.88 459 ASP A N 1
ATOM 3457 C CA . ASP A 1 459 ? 18.244 -8.863 -16.681 1.00 74.88 459 ASP A CA 1
ATOM 3458 C C . ASP A 1 459 ? 17.983 -7.979 -17.930 1.00 74.88 459 ASP A C 1
ATOM 3460 O O . ASP A 1 459 ? 17.852 -6.758 -17.823 1.00 74.88 459 ASP A O 1
ATOM 3464 N N . GLN A 1 460 ? 17.885 -8.568 -19.131 1.00 79.81 460 GLN A N 1
ATOM 3465 C CA . GLN A 1 460 ? 17.583 -7.837 -20.370 1.00 79.81 460 GLN A CA 1
ATOM 3466 C C . GLN A 1 460 ? 16.067 -7.697 -20.593 1.00 79.81 460 GLN A C 1
ATOM 3468 O O . GLN A 1 460 ? 15.314 -8.622 -20.286 1.00 79.81 460 GLN A O 1
ATOM 3473 N N . PRO A 1 461 ? 15.583 -6.570 -21.152 1.00 85.38 461 PRO A N 1
ATOM 3474 C CA . PRO A 1 461 ? 14.154 -6.333 -21.342 1.00 85.38 461 PRO A CA 1
ATOM 3475 C C . PRO A 1 461 ? 13.568 -7.204 -22.460 1.00 85.38 461 PRO A C 1
ATOM 3477 O O . PRO A 1 461 ? 14.001 -7.139 -23.611 1.00 85.38 461 PRO A O 1
ATOM 3480 N N . VAL A 1 462 ? 12.522 -7.965 -22.137 1.00 88.12 462 VAL A N 1
ATOM 3481 C CA . VAL A 1 462 ? 11.723 -8.731 -23.104 1.00 88.12 462 VAL A CA 1
ATOM 3482 C C . VAL A 1 462 ? 10.557 -7.862 -23.575 1.00 88.12 462 VAL A C 1
ATOM 3484 O O . VAL A 1 462 ? 9.756 -7.407 -22.762 1.00 88.12 462 VAL A O 1
ATOM 3487 N N . PHE A 1 463 ? 10.451 -7.602 -24.878 1.00 88.81 463 PHE A N 1
ATOM 3488 C CA . PHE A 1 463 ? 9.425 -6.711 -25.431 1.00 88.81 463 PHE A CA 1
ATOM 3489 C C . PHE A 1 463 ? 8.114 -7.439 -25.768 1.00 88.81 463 PHE A C 1
ATOM 3491 O O . PHE A 1 463 ? 8.118 -8.544 -26.304 1.00 88.81 463 PHE A O 1
ATOM 3498 N N . ASN A 1 464 ? 6.980 -6.764 -25.544 1.00 88.19 464 ASN A N 1
ATOM 3499 C CA . ASN A 1 464 ? 5.641 -7.214 -25.968 1.00 88.19 464 ASN A CA 1
ATOM 3500 C C . ASN A 1 464 ? 5.418 -7.132 -27.496 1.00 88.19 464 ASN A C 1
ATOM 3502 O O . ASN A 1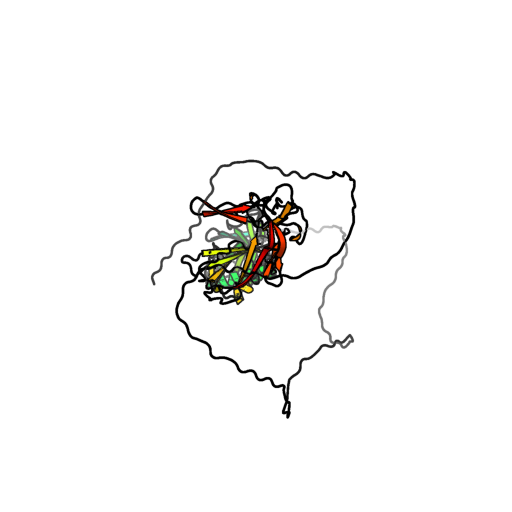 464 ? 4.376 -7.549 -27.999 1.00 88.19 464 ASN A O 1
ATOM 3506 N N . TYR A 1 465 ? 6.372 -6.562 -28.234 1.00 87.81 465 TYR A N 1
ATOM 3507 C CA . TYR A 1 465 ? 6.287 -6.245 -29.660 1.00 87.81 465 TYR A CA 1
ATOM 3508 C C . TYR A 1 465 ? 7.605 -6.633 -30.331 1.00 87.81 465 TYR A C 1
ATOM 3510 O O . TYR A 1 465 ? 8.662 -6.486 -29.720 1.00 87.81 465 TYR A O 1
ATOM 3518 N N . ALA A 1 466 ? 7.561 -7.079 -31.589 1.00 88.75 466 ALA A N 1
ATOM 3519 C CA . ALA A 1 466 ? 8.773 -7.434 -32.324 1.00 88.75 466 ALA A CA 1
ATOM 3520 C C . ALA A 1 466 ? 9.723 -6.232 -32.452 1.00 88.75 466 ALA A C 1
ATOM 3522 O O . ALA A 1 466 ? 9.293 -5.126 -32.781 1.00 88.75 466 ALA A O 1
ATOM 3523 N N . ASP A 1 467 ? 11.015 -6.450 -32.237 1.00 89.19 467 ASP A N 1
ATOM 3524 C CA . ASP A 1 467 ? 12.047 -5.415 -32.227 1.00 89.19 467 ASP A CA 1
ATOM 3525 C C . ASP A 1 467 ? 13.180 -5.731 -33.234 1.00 89.19 467 ASP A C 1
ATOM 3527 O O . ASP A 1 467 ? 13.349 -6.891 -33.617 1.00 89.19 467 ASP A O 1
ATOM 3531 N N . PRO A 1 468 ? 13.978 -4.737 -33.677 1.00 89.00 468 PRO A N 1
ATOM 3532 C CA . PRO A 1 468 ? 15.058 -4.926 -34.656 1.00 89.00 468 PRO A CA 1
ATOM 3533 C C . PRO A 1 468 ? 16.356 -5.497 -34.040 1.00 89.00 468 PRO A C 1
ATOM 3535 O O . PRO A 1 468 ? 17.462 -5.274 -34.545 1.00 89.00 468 PRO A O 1
ATOM 3538 N N . GLY A 1 469 ? 16.256 -6.167 -32.893 1.00 89.62 469 GLY A N 1
ATOM 3539 C CA . GLY A 1 469 ? 17.376 -6.538 -32.047 1.00 89.62 469 GLY A CA 1
ATOM 3540 C C . GLY A 1 469 ? 17.921 -5.351 -31.254 1.00 89.62 469 GLY A C 1
ATOM 3541 O O . GLY A 1 469 ? 19.106 -5.018 -31.371 1.00 89.62 469 GLY A O 1
ATOM 3542 N N . PHE A 1 470 ? 17.071 -4.734 -30.432 1.00 90.00 470 PHE A N 1
ATOM 3543 C CA . PHE A 1 470 ? 17.521 -3.909 -29.315 1.00 90.00 470 PHE A CA 1
ATOM 3544 C C . PHE A 1 470 ? 18.344 -4.767 -28.346 1.00 90.00 470 PHE A C 1
ATOM 3546 O O . PHE A 1 470 ? 18.012 -5.919 -28.090 1.00 90.00 470 PHE A O 1
ATOM 3553 N N . PHE A 1 471 ? 19.442 -4.210 -27.835 1.00 88.44 471 PHE A N 1
ATOM 3554 C CA . PHE A 1 471 ? 20.347 -4.832 -26.855 1.00 88.44 471 PHE A CA 1
ATOM 3555 C C . PHE A 1 471 ? 20.950 -6.189 -27.272 1.00 88.44 471 PHE A C 1
ATOM 3557 O O . PHE A 1 471 ? 21.642 -6.833 -26.490 1.00 88.44 471 PHE A O 1
ATOM 3564 N N . ASN A 1 472 ? 20.761 -6.610 -28.527 1.00 88.94 472 ASN A N 1
ATOM 3565 C CA . ASN A 1 472 ? 21.382 -7.815 -29.057 1.00 88.94 472 ASN A CA 1
ATOM 3566 C C . ASN A 1 472 ? 22.894 -7.598 -29.187 1.00 88.94 472 ASN A C 1
ATOM 3568 O O . ASN A 1 472 ? 23.365 -6.753 -29.951 1.00 88.94 472 ASN A O 1
ATOM 3572 N N . ASP A 1 473 ? 23.649 -8.392 -28.435 1.00 89.44 473 ASP A N 1
ATOM 3573 C CA . ASP A 1 473 ? 25.042 -8.140 -28.056 1.00 89.44 473 ASP A CA 1
ATOM 3574 C C . ASP A 1 473 ? 26.065 -8.546 -29.152 1.00 89.44 473 ASP A C 1
ATOM 3576 O O . ASP A 1 473 ? 27.163 -9.048 -28.888 1.00 89.44 473 ASP A O 1
ATOM 3580 N N . THR A 1 474 ? 25.677 -8.353 -30.417 1.00 91.81 474 THR A N 1
ATOM 3581 C CA . THR A 1 474 ? 26.384 -8.728 -31.653 1.00 91.81 474 THR A CA 1
ATOM 3582 C C . THR A 1 474 ? 26.275 -7.633 -32.719 1.00 91.81 474 THR A C 1
ATOM 3584 O O . THR A 1 474 ? 25.233 -6.990 -32.857 1.00 91.81 474 THR A O 1
ATOM 3587 N N . ASP A 1 475 ? 27.330 -7.434 -33.513 1.00 94.69 475 ASP A N 1
ATOM 3588 C CA . ASP A 1 475 ? 27.288 -6.546 -34.682 1.00 94.69 475 ASP A CA 1
ATOM 3589 C C . ASP A 1 475 ? 26.311 -7.059 -35.756 1.00 94.69 475 ASP A C 1
ATOM 3591 O O . ASP A 1 475 ? 26.219 -8.263 -35.994 1.00 94.69 475 ASP A O 1
ATOM 3595 N N . ILE A 1 476 ? 25.669 -6.139 -36.482 1.00 93.00 476 ILE A N 1
ATOM 3596 C CA . ILE A 1 476 ? 25.054 -6.421 -37.786 1.00 93.00 476 ILE A CA 1
ATOM 3597 C C . ILE A 1 476 ? 25.754 -5.545 -38.824 1.00 93.00 476 ILE A C 1
ATOM 3599 O O . ILE A 1 476 ? 25.688 -4.314 -38.770 1.00 93.00 476 ILE A O 1
ATOM 3603 N N . ALA A 1 477 ? 26.433 -6.194 -39.769 1.00 93.00 477 ALA A N 1
ATOM 3604 C CA . ALA A 1 477 ? 27.239 -5.559 -40.802 1.00 93.00 477 ALA A CA 1
ATOM 3605 C C . ALA A 1 477 ? 26.931 -6.145 -42.181 1.00 93.00 477 ALA A C 1
ATOM 3607 O O . ALA A 1 477 ? 26.681 -7.340 -42.321 1.00 93.00 477 ALA A O 1
ATOM 3608 N N . ILE A 1 478 ? 26.976 -5.294 -43.204 1.00 91.75 478 ILE A N 1
ATOM 3609 C CA . ILE A 1 478 ? 26.648 -5.643 -44.584 1.00 91.75 478 ILE A CA 1
ATOM 3610 C C . ILE A 1 478 ? 27.760 -5.110 -45.496 1.00 91.75 478 ILE A C 1
ATOM 3612 O O . ILE A 1 478 ? 28.039 -3.908 -45.524 1.00 91.75 478 ILE A O 1
ATOM 3616 N N . THR A 1 479 ? 28.402 -6.000 -46.252 1.00 94.50 479 THR A N 1
ATOM 3617 C CA . THR A 1 479 ? 29.426 -5.649 -47.250 1.00 94.50 479 THR A CA 1
ATOM 3618 C C . THR A 1 479 ? 28.797 -5.582 -48.634 1.00 94.50 479 THR A C 1
ATOM 3620 O O . THR A 1 479 ? 28.050 -6.474 -49.024 1.00 94.50 479 THR A O 1
ATOM 3623 N N . GLY A 1 480 ? 29.089 -4.529 -49.396 1.00 93.50 480 GLY A N 1
ATOM 3624 C CA . GLY A 1 480 ? 28.499 -4.358 -50.719 1.00 93.50 480 GLY A CA 1
ATOM 3625 C C . GLY A 1 480 ? 29.003 -3.130 -51.464 1.00 93.50 480 GLY A C 1
ATOM 3626 O O . GLY A 1 480 ? 29.850 -2.385 -50.981 1.00 93.50 480 GLY A O 1
ATOM 3627 N N . ASN A 1 481 ? 28.465 -2.916 -52.666 1.00 95.69 481 ASN A N 1
ATOM 3628 C CA . ASN A 1 481 ? 28.739 -1.719 -53.460 1.00 95.69 481 ASN A CA 1
ATOM 3629 C C . ASN A 1 481 ? 27.679 -0.650 -53.162 1.00 95.69 481 ASN A C 1
ATOM 3631 O O . ASN A 1 481 ? 26.565 -0.719 -53.683 1.00 95.69 481 ASN A O 1
ATOM 3635 N N . TRP A 1 482 ? 28.029 0.335 -52.340 1.00 93.94 482 TRP A N 1
ATOM 3636 C CA . TRP A 1 482 ? 27.132 1.379 -51.835 1.00 93.94 482 TRP A CA 1
ATOM 3637 C C . TRP A 1 482 ? 27.294 2.695 -52.582 1.00 93.94 482 TRP A C 1
ATOM 3639 O O . TRP A 1 482 ? 28.374 2.983 -53.097 1.00 93.94 482 TRP A O 1
ATOM 3649 N N . LYS A 1 483 ? 26.255 3.537 -52.586 1.00 94.00 483 LYS A N 1
ATOM 3650 C CA . LYS A 1 483 ? 26.396 4.952 -52.952 1.00 94.00 483 LYS A CA 1
ATOM 3651 C C . LYS A 1 483 ? 27.372 5.645 -51.999 1.00 94.00 483 LYS A C 1
ATOM 3653 O O . LYS A 1 483 ? 27.246 5.530 -50.776 1.00 94.00 483 LYS A O 1
ATOM 3658 N N . LYS A 1 484 ? 28.323 6.397 -52.552 1.00 92.44 484 LYS A N 1
ATOM 3659 C CA . LYS A 1 484 ? 29.281 7.200 -51.780 1.00 92.44 484 LYS A CA 1
ATOM 3660 C C . LYS A 1 484 ? 28.563 8.270 -50.971 1.00 92.44 484 LYS A C 1
ATOM 3662 O O . LYS A 1 484 ? 27.703 8.970 -51.501 1.00 92.44 484 LYS A O 1
ATOM 3667 N N . ILE A 1 485 ? 28.942 8.423 -49.705 1.00 88.44 485 ILE A N 1
ATOM 3668 C CA . ILE A 1 485 ? 28.422 9.493 -48.854 1.00 88.44 485 ILE A CA 1
ATOM 3669 C C . ILE A 1 485 ? 29.251 10.757 -49.111 1.00 88.44 485 ILE A C 1
ATOM 3671 O O . ILE A 1 485 ? 30.417 10.853 -48.733 1.00 88.44 485 ILE A O 1
ATOM 3675 N N . ASN A 1 486 ? 28.634 11.741 -49.757 1.00 88.94 486 ASN A N 1
ATOM 3676 C CA . ASN A 1 486 ? 29.173 13.082 -49.912 1.00 88.94 486 ASN A CA 1
ATOM 3677 C C . ASN A 1 486 ? 29.012 13.844 -48.590 1.00 88.94 486 ASN A C 1
ATOM 3679 O O . ASN A 1 486 ? 27.890 14.033 -48.114 1.00 88.94 486 ASN A O 1
ATOM 3683 N N . LYS A 1 487 ? 30.128 14.317 -48.032 1.00 91.56 487 LYS A N 1
ATOM 3684 C CA . LYS A 1 487 ? 30.181 15.228 -46.881 1.00 91.56 487 LYS A CA 1
ATOM 3685 C C . LYS A 1 487 ? 30.344 16.662 -47.388 1.00 91.56 487 LYS A C 1
ATOM 3687 O O . LYS A 1 487 ? 31.240 16.938 -48.183 1.00 91.56 487 LYS A O 1
ATOM 3692 N N . THR A 1 488 ? 29.498 17.584 -46.944 1.00 92.12 488 THR A N 1
ATOM 3693 C CA . THR A 1 488 ? 29.553 19.009 -47.315 1.00 92.12 488 THR A CA 1
ATOM 3694 C C . THR A 1 488 ? 29.457 19.871 -46.058 1.00 92.12 488 THR A C 1
ATOM 3696 O O . THR A 1 488 ? 28.793 19.491 -45.100 1.00 92.12 488 THR A O 1
ATOM 3699 N N . TRP A 1 489 ? 30.149 21.012 -46.026 1.00 92.50 489 TRP A N 1
ATOM 3700 C CA . TRP A 1 489 ? 30.122 21.944 -44.895 1.00 92.50 489 TRP A CA 1
ATOM 3701 C C . TRP A 1 489 ? 29.296 23.179 -45.257 1.00 92.50 489 TRP A C 1
ATOM 3703 O O . TRP A 1 489 ? 29.736 24.006 -46.052 1.00 92.50 489 TRP A O 1
ATOM 3713 N N . ASN A 1 490 ? 28.104 23.290 -44.670 1.00 89.94 490 ASN A N 1
ATOM 3714 C CA . ASN A 1 490 ? 27.129 24.348 -44.935 1.00 89.94 490 ASN A CA 1
ATOM 3715 C C . ASN A 1 490 ? 26.608 24.895 -43.600 1.00 89.94 490 ASN A C 1
ATOM 3717 O O . ASN A 1 490 ? 26.310 24.120 -42.698 1.00 89.94 490 ASN A O 1
ATOM 3721 N N . ASN A 1 491 ? 26.454 26.217 -43.464 1.00 87.31 491 ASN A N 1
ATOM 3722 C CA . ASN A 1 491 ? 25.857 26.867 -42.281 1.00 87.31 491 ASN A CA 1
ATOM 3723 C C . ASN A 1 491 ? 26.394 26.347 -40.924 1.00 87.31 491 ASN A C 1
ATOM 3725 O O . ASN A 1 491 ? 25.623 26.070 -40.008 1.00 87.31 491 ASN A O 1
ATOM 3729 N N . ASN A 1 492 ? 27.720 26.206 -40.810 1.00 89.81 492 ASN A N 1
ATOM 3730 C CA . ASN A 1 492 ? 28.446 25.706 -39.631 1.00 89.81 492 ASN A CA 1
ATOM 3731 C C . ASN A 1 492 ? 28.074 2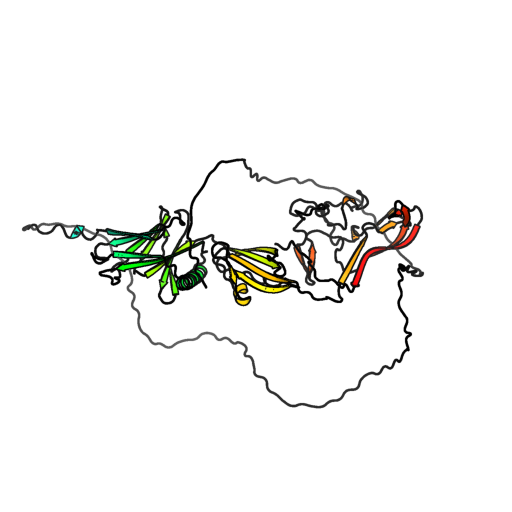4.280 -39.165 1.00 89.81 492 ASN A C 1
ATOM 3733 O O . ASN A 1 492 ? 28.256 23.942 -37.996 1.00 89.81 492 ASN A O 1
ATOM 3737 N N . LYS A 1 493 ? 27.592 23.427 -40.074 1.00 89.56 493 LYS A N 1
ATOM 3738 C CA . LYS A 1 493 ? 27.369 21.995 -39.836 1.00 89.56 493 LYS A CA 1
ATOM 3739 C C . LYS A 1 493 ? 27.872 21.153 -41.011 1.00 89.56 493 LYS A C 1
ATOM 3741 O O . LYS A 1 493 ? 27.961 21.625 -42.146 1.00 89.56 493 LYS A O 1
ATOM 3746 N N . TYR A 1 494 ? 28.146 19.879 -40.742 1.00 88.06 494 TYR A N 1
ATOM 3747 C CA . TYR A 1 494 ? 28.296 18.885 -41.800 1.00 88.06 494 TYR A CA 1
ATOM 3748 C C . TYR A 1 494 ? 26.923 18.387 -42.250 1.00 88.06 494 TYR A C 1
ATOM 3750 O O . TYR A 1 494 ? 26.105 17.962 -41.437 1.00 88.06 494 TYR A O 1
ATOM 3758 N N . GLU A 1 495 ? 26.690 18.421 -43.555 1.00 86.25 495 GLU A N 1
ATOM 3759 C CA . GLU A 1 495 ? 25.567 17.775 -44.221 1.00 86.25 495 GLU A CA 1
ATOM 3760 C C . GLU A 1 495 ? 26.090 16.553 -44.982 1.00 86.25 495 GLU A C 1
ATOM 3762 O O . GLU A 1 495 ? 27.138 16.610 -45.630 1.00 86.25 495 GLU A O 1
ATOM 3767 N N . TYR A 1 496 ? 25.364 15.442 -44.879 1.00 84.81 496 TYR A N 1
ATOM 3768 C CA . TYR A 1 496 ? 25.714 14.166 -45.496 1.00 84.81 496 TYR A CA 1
ATOM 3769 C C . TYR A 1 496 ? 24.626 13.781 -46.500 1.00 84.81 496 TYR A C 1
ATOM 3771 O O . TYR A 1 496 ? 23.437 13.888 -46.202 1.00 84.81 496 TYR A O 1
ATOM 3779 N N . SER A 1 497 ? 25.024 13.361 -47.699 1.00 86.56 497 SER A N 1
ATOM 3780 C CA . SER A 1 497 ? 24.106 12.999 -48.787 1.00 86.56 497 SER A CA 1
ATOM 3781 C C . SER A 1 497 ? 24.669 11.861 -49.632 1.00 86.56 497 SER A C 1
ATOM 3783 O O . SER A 1 497 ? 25.880 11.676 -49.703 1.00 86.56 497 SER A O 1
ATOM 3785 N N . GLU A 1 498 ? 23.811 11.085 -50.288 1.00 88.19 498 GLU A N 1
ATOM 3786 C CA . GLU A 1 498 ? 24.259 10.003 -51.170 1.00 88.19 498 GLU A CA 1
ATOM 3787 C C . GLU A 1 498 ? 24.554 10.523 -52.580 1.00 88.19 498 GLU A C 1
ATOM 3789 O O . GLU A 1 498 ? 23.710 11.144 -53.224 1.00 88.19 498 GLU A O 1
ATOM 3794 N N . GLY A 1 499 ? 25.762 10.251 -53.070 1.00 87.50 499 GLY A N 1
ATOM 3795 C CA . GLY A 1 499 ? 26.169 10.523 -54.441 1.00 87.50 499 GLY A CA 1
ATOM 3796 C C . GLY A 1 499 ? 25.727 9.441 -55.429 1.00 87.50 499 GLY A C 1
ATOM 3797 O O . GLY A 1 499 ? 25.324 8.341 -55.062 1.00 87.50 499 GLY A O 1
ATOM 3798 N N . ASN A 1 500 ? 25.877 9.743 -56.720 1.00 87.88 500 ASN A N 1
ATOM 3799 C CA . ASN A 1 500 ? 25.568 8.818 -57.822 1.00 87.88 500 ASN A CA 1
ATOM 3800 C C . ASN A 1 500 ? 26.750 7.900 -58.207 1.00 87.88 500 ASN A C 1
ATOM 3802 O O . ASN A 1 500 ? 26.703 7.219 -59.231 1.00 87.88 500 ASN A O 1
ATOM 3806 N N . THR A 1 501 ? 27.829 7.906 -57.421 1.00 92.62 501 THR A N 1
ATOM 3807 C CA . THR A 1 501 ? 29.017 7.055 -57.591 1.00 92.62 501 THR A CA 1
ATOM 3808 C C . THR A 1 501 ? 29.088 6.020 -56.473 1.00 92.62 501 THR A C 1
ATOM 3810 O O . THR A 1 501 ? 28.547 6.239 -55.391 1.00 92.62 501 THR A O 1
ATOM 3813 N N . TYR A 1 502 ? 29.754 4.892 -56.734 1.00 94.00 502 TYR A N 1
ATOM 3814 C CA . TYR A 1 502 ? 29.756 3.732 -55.839 1.00 94.00 502 TYR A CA 1
ATOM 3815 C C . TYR A 1 502 ? 31.152 3.400 -55.291 1.00 94.00 502 TYR A C 1
ATOM 3817 O O . TYR A 1 502 ? 32.167 3.743 -55.907 1.00 94.00 502 TYR A O 1
ATOM 3825 N N . SER A 1 503 ? 31.194 2.715 -54.150 1.00 93.19 503 SER A N 1
ATOM 3826 C CA . SER A 1 503 ? 32.385 2.074 -53.565 1.00 93.19 503 SER A CA 1
ATOM 3827 C C . SER A 1 503 ? 32.012 0.751 -52.899 1.00 93.19 503 SER A C 1
ATOM 3829 O O . SER A 1 503 ? 30.900 0.600 -52.397 1.00 93.19 503 SER A O 1
ATOM 3831 N N . SER A 1 504 ? 32.953 -0.197 -52.896 1.00 95.00 504 SER A N 1
ATOM 3832 C CA . SER A 1 504 ? 32.845 -1.421 -52.102 1.00 95.00 504 SER A CA 1
ATOM 3833 C C . SER A 1 504 ? 33.213 -1.103 -50.653 1.00 95.00 504 SER A C 1
ATOM 3835 O O . SER A 1 504 ? 34.335 -0.675 -50.397 1.00 95.00 504 SER A O 1
ATOM 3837 N N . GLU A 1 505 ? 32.264 -1.246 -49.731 1.00 93.62 505 GLU A N 1
ATOM 3838 C CA . GLU A 1 505 ? 32.412 -0.899 -48.312 1.00 93.62 505 GLU A CA 1
ATOM 3839 C C . GLU A 1 505 ? 31.624 -1.893 -47.445 1.00 93.62 505 GLU A C 1
ATOM 3841 O O . GLU A 1 505 ? 30.580 -2.409 -47.859 1.00 93.62 505 GLU A O 1
ATOM 3846 N N . THR A 1 506 ? 32.081 -2.115 -46.214 1.00 94.31 506 THR A N 1
ATOM 3847 C CA . THR A 1 506 ? 31.270 -2.721 -45.150 1.00 94.31 506 THR A CA 1
ATOM 3848 C C . THR A 1 506 ? 30.626 -1.613 -44.332 1.00 94.31 506 THR A C 1
ATOM 3850 O O . THR A 1 506 ? 31.313 -0.704 -43.867 1.00 94.31 506 THR A O 1
ATOM 3853 N N . ARG A 1 507 ? 29.306 -1.681 -44.149 1.00 91.81 507 ARG A N 1
ATOM 3854 C CA . ARG A 1 507 ? 28.540 -0.729 -43.339 1.00 91.81 507 ARG A CA 1
ATOM 3855 C C . ARG A 1 507 ? 27.757 -1.469 -42.265 1.00 91.81 507 ARG A C 1
ATOM 3857 O O . ARG A 1 507 ? 27.251 -2.561 -42.510 1.00 91.81 507 ARG A O 1
ATOM 3864 N N . TYR A 1 508 ? 27.674 -0.876 -41.082 1.00 92.75 508 TYR A N 1
ATOM 3865 C CA . TYR A 1 508 ? 26.969 -1.449 -39.941 1.00 92.75 508 TYR A CA 1
ATOM 3866 C C . TYR A 1 508 ? 25.540 -0.908 -39.882 1.00 92.75 508 TYR A C 1
ATOM 3868 O O . TYR A 1 508 ? 25.313 0.278 -40.115 1.00 92.75 508 TYR A O 1
ATOM 3876 N N . THR A 1 509 ? 24.583 -1.774 -39.560 1.00 91.06 509 THR A N 1
ATOM 3877 C CA . THR A 1 509 ? 23.235 -1.377 -39.125 1.00 91.06 509 THR A CA 1
ATOM 3878 C C . THR A 1 509 ? 23.140 -1.403 -37.599 1.00 91.06 509 THR A C 1
ATOM 3880 O O . THR A 1 509 ? 22.507 -0.520 -37.025 1.00 91.06 509 THR A O 1
ATOM 3883 N N . ARG A 1 510 ? 23.862 -2.317 -36.935 1.00 94.12 510 ARG A N 1
ATOM 3884 C CA . ARG A 1 510 ? 24.178 -2.260 -35.498 1.00 94.12 510 ARG A CA 1
ATOM 3885 C C . ARG A 1 510 ? 25.678 -2.447 -35.284 1.00 94.12 510 ARG A C 1
ATOM 3887 O O . ARG A 1 510 ? 26.250 -3.396 -35.820 1.00 94.12 510 ARG A O 1
ATOM 3894 N N . LYS A 1 511 ? 26.301 -1.587 -34.479 1.00 94.44 511 LYS A N 1
ATOM 3895 C CA . LYS A 1 511 ? 27.676 -1.758 -33.989 1.00 94.44 511 LYS A CA 1
ATOM 3896 C C . LYS A 1 511 ? 27.669 -1.829 -32.463 1.00 94.44 511 LYS A C 1
ATOM 3898 O O . LYS A 1 511 ? 27.057 -0.983 -31.812 1.00 94.44 511 LYS A O 1
ATOM 3903 N N . VAL A 1 512 ? 28.327 -2.841 -31.902 1.00 92.75 512 VAL A N 1
ATOM 3904 C CA . VAL A 1 512 ? 28.342 -3.112 -30.459 1.00 92.75 512 VAL A CA 1
ATOM 3905 C C . VAL A 1 512 ? 29.728 -2.839 -29.881 1.00 92.75 512 VAL A C 1
ATOM 3907 O O . VAL A 1 512 ? 30.749 -3.311 -30.382 1.00 92.75 512 VAL A O 1
ATOM 3910 N N . TYR A 1 513 ? 29.755 -2.054 -28.810 1.00 88.31 513 TYR A N 1
ATOM 3911 C CA . TYR A 1 513 ? 30.950 -1.461 -28.221 1.00 88.31 513 TYR A CA 1
ATOM 3912 C C . TYR A 1 513 ? 31.031 -1.852 -26.740 1.00 88.31 513 TYR A C 1
ATOM 3914 O O . TYR A 1 513 ? 30.491 -1.161 -25.878 1.00 88.31 513 TYR A O 1
ATOM 3922 N N . LYS A 1 514 ? 31.667 -2.992 -26.450 1.00 85.88 514 LYS A N 1
ATOM 3923 C CA . LYS A 1 514 ? 31.702 -3.611 -25.109 1.00 85.88 514 LYS A CA 1
ATOM 3924 C C . LYS A 1 514 ? 32.902 -3.171 -24.273 1.00 85.88 514 LYS A C 1
ATOM 3926 O O . LYS A 1 514 ? 33.924 -2.758 -24.816 1.00 85.88 514 LYS A O 1
ATOM 3931 N N . ASN A 1 515 ? 32.806 -3.371 -22.957 1.00 79.06 515 ASN A N 1
ATOM 3932 C CA . ASN A 1 515 ? 33.868 -3.122 -21.973 1.00 79.06 515 ASN A CA 1
ATOM 3933 C C . ASN A 1 515 ? 34.343 -1.659 -21.907 1.00 79.06 515 ASN A C 1
ATOM 3935 O O . ASN A 1 515 ? 35.483 -1.389 -21.522 1.00 79.06 515 ASN A O 1
ATOM 3939 N N . TYR A 1 516 ? 33.479 -0.704 -22.258 1.00 71.12 516 TYR A N 1
ATOM 3940 C CA . TYR A 1 516 ? 33.806 0.712 -22.141 1.00 71.12 516 TYR A CA 1
ATOM 3941 C C . TYR A 1 516 ? 33.851 1.114 -20.664 1.00 71.12 516 TYR A C 1
ATOM 3943 O O . TYR A 1 516 ? 32.958 0.792 -19.878 1.00 71.12 516 TYR A O 1
ATOM 3951 N N . LYS A 1 517 ? 34.922 1.817 -20.283 1.00 62.59 517 LYS A N 1
ATOM 3952 C CA . LYS A 1 517 ? 35.091 2.376 -18.940 1.00 62.59 517 LYS A CA 1
ATOM 3953 C C . LYS A 1 517 ? 34.447 3.757 -18.918 1.00 62.59 517 LYS A C 1
ATOM 3955 O O . LYS A 1 517 ? 34.929 4.662 -19.595 1.00 62.59 517 LYS A O 1
ATOM 3960 N N . LEU A 1 518 ? 33.367 3.910 -18.157 1.00 60.62 518 LEU A N 1
ATOM 3961 C CA . LEU A 1 518 ? 32.677 5.184 -17.976 1.00 60.62 518 LEU A CA 1
ATOM 3962 C C . LEU A 1 518 ? 32.764 5.593 -16.511 1.00 60.62 518 LEU A C 1
ATOM 3964 O O . LEU A 1 518 ? 32.221 4.921 -15.638 1.00 60.62 518 LEU A O 1
ATOM 3968 N N . GLU A 1 519 ? 33.435 6.708 -16.242 1.00 51.47 519 GLU A N 1
ATOM 3969 C CA . GLU A 1 519 ? 33.393 7.336 -14.923 1.00 51.47 519 GLU A CA 1
ATOM 3970 C C . GLU A 1 519 ? 32.126 8.191 -14.824 1.00 51.47 519 GLU A C 1
ATOM 3972 O O . GLU A 1 519 ? 32.151 9.410 -14.975 1.00 51.47 519 GLU A O 1
ATOM 3977 N N . PHE A 1 520 ? 30.993 7.524 -14.595 1.00 51.78 520 PHE A N 1
ATOM 3978 C CA . PHE A 1 520 ? 29.797 8.198 -14.110 1.00 51.78 520 PHE A CA 1
ATOM 3979 C C . PHE A 1 520 ? 30.032 8.651 -12.664 1.00 51.78 520 PHE A C 1
ATOM 3981 O O . PHE A 1 520 ? 30.374 7.846 -11.795 1.00 51.78 520 PHE A O 1
ATOM 3988 N N . GLU A 1 521 ? 29.780 9.926 -12.376 1.00 45.72 521 GLU A N 1
ATOM 3989 C CA . GLU A 1 521 ? 29.285 10.275 -11.047 1.00 45.72 521 GLU A CA 1
ATOM 3990 C C . GLU A 1 521 ? 27.845 9.755 -10.944 1.00 45.72 521 GLU A C 1
ATOM 3992 O O . GLU A 1 521 ? 27.022 10.075 -11.804 1.00 45.72 521 GLU A O 1
ATOM 3997 N N . ASN A 1 522 ? 27.514 8.992 -9.897 1.00 48.91 522 ASN A N 1
ATOM 3998 C CA . ASN A 1 522 ? 26.145 8.513 -9.650 1.00 48.91 522 ASN A CA 1
ATOM 3999 C C . ASN A 1 522 ? 25.236 9.648 -9.128 1.00 48.91 522 ASN A C 1
ATOM 4001 O O . ASN A 1 522 ? 24.700 9.601 -8.023 1.00 48.91 522 ASN A O 1
ATOM 4005 N N . HIS A 1 523 ? 25.051 10.682 -9.948 1.00 43.34 523 HIS A N 1
ATOM 4006 C CA . HIS A 1 523 ? 24.139 11.796 -9.723 1.00 43.34 523 HIS A CA 1
ATOM 4007 C C . HIS A 1 523 ? 22.852 11.598 -10.543 1.00 43.34 523 HIS A C 1
ATOM 4009 O O . HIS A 1 523 ? 22.778 12.004 -11.697 1.00 43.34 523 HIS A O 1
ATOM 4015 N N . LYS A 1 524 ? 21.830 10.995 -9.912 1.00 45.47 524 LYS A N 1
ATOM 4016 C CA . LYS A 1 524 ? 20.471 10.754 -10.451 1.00 45.47 524 LYS A CA 1
ATOM 4017 C C . LYS A 1 524 ? 20.424 10.101 -11.849 1.00 45.47 524 LYS A C 1
ATOM 4019 O O . LYS A 1 524 ? 20.253 10.772 -12.863 1.00 45.47 524 LYS A O 1
ATOM 4024 N N . ILE A 1 525 ? 20.362 8.769 -11.873 1.00 37.56 525 ILE A N 1
ATOM 4025 C CA . ILE A 1 525 ? 19.553 8.073 -12.885 1.00 37.56 525 ILE A CA 1
ATOM 4026 C C . ILE A 1 525 ? 18.180 7.837 -12.250 1.00 37.56 525 ILE A C 1
ATOM 4028 O O . ILE A 1 525 ? 18.029 6.964 -11.400 1.00 37.56 525 ILE A O 1
ATOM 4032 N N . MET A 1 526 ? 17.196 8.663 -12.611 1.00 35.81 526 MET A N 1
ATOM 4033 C CA . MET A 1 526 ? 15.802 8.437 -12.227 1.00 35.81 526 MET A CA 1
ATOM 4034 C C . MET A 1 526 ? 15.180 7.452 -13.212 1.00 35.81 526 MET A C 1
ATOM 4036 O O . MET A 1 526 ? 14.851 7.827 -14.337 1.00 35.81 526 MET A O 1
ATOM 4040 N N . SER A 1 527 ? 15.012 6.201 -12.790 1.00 36.81 527 SER A N 1
ATOM 4041 C CA . SER A 1 527 ? 14.050 5.293 -13.410 1.00 36.81 527 SER A CA 1
ATOM 4042 C C . SER A 1 527 ? 12.677 5.528 -12.780 1.00 36.81 527 SER A C 1
ATOM 4044 O O . SER A 1 527 ? 12.216 4.745 -11.946 1.00 36.81 527 SER A O 1
ATOM 4046 N N . ASP A 1 528 ? 12.024 6.617 -13.185 1.00 37.38 528 ASP A N 1
ATOM 4047 C CA . ASP A 1 528 ? 10.563 6.647 -13.141 1.00 37.38 528 ASP A CA 1
ATOM 4048 C C . ASP A 1 528 ? 10.045 5.449 -13.979 1.00 37.38 528 ASP A C 1
ATOM 4050 O O . ASP A 1 528 ? 10.696 5.047 -14.945 1.00 37.38 528 ASP A O 1
ATOM 4054 N N . TYR A 1 529 ? 8.854 4.928 -13.663 1.00 37.88 529 TYR A N 1
ATOM 4055 C CA . TYR A 1 529 ? 8.177 3.807 -14.354 1.00 37.88 529 TYR A CA 1
ATOM 4056 C C . TYR A 1 529 ? 8.733 2.390 -14.102 1.00 37.88 529 TYR A C 1
ATOM 4058 O O . TYR A 1 529 ? 9.284 1.750 -14.994 1.00 37.88 529 TYR A O 1
ATOM 4066 N N . CYS A 1 530 ? 8.404 1.840 -12.927 1.00 28.17 530 CYS A N 1
ATOM 4067 C CA . CYS A 1 530 ? 8.234 0.395 -12.717 1.00 28.17 530 CYS A CA 1
ATOM 4068 C C . CYS A 1 530 ? 6.932 0.119 -11.938 1.00 28.17 530 CYS A C 1
ATOM 4070 O O . CYS A 1 530 ? 6.929 0.145 -10.709 1.00 28.17 530 CYS A O 1
ATOM 4072 N N . SER A 1 531 ? 5.817 -0.089 -12.652 1.00 29.69 531 SER A N 1
ATOM 4073 C CA . SER A 1 531 ? 4.580 -0.706 -12.130 1.00 29.69 531 SER A CA 1
ATOM 4074 C C . SER A 1 531 ? 3.504 -0.831 -13.229 1.00 29.69 531 SER A C 1
ATOM 4076 O O . SER A 1 531 ? 3.306 0.152 -13.955 1.00 29.69 531 SER A O 1
ATOM 4078 N N . PRO A 1 532 ? 2.711 -1.918 -13.282 1.00 37.44 532 PRO A N 1
ATOM 4079 C CA . PRO A 1 532 ? 2.992 -3.287 -12.835 1.00 37.44 532 PRO A CA 1
ATOM 4080 C C . PRO A 1 532 ? 3.520 -4.182 -13.975 1.00 37.44 532 PRO A C 1
ATOM 4082 O O . PRO A 1 532 ? 3.118 -3.963 -15.142 1.00 37.44 532 PRO A O 1
#

pLDDT: mean 71.02, std 27.78, range [22.02, 98.5]